Protein AF-0000000066019042 (afdb_homodimer)

InterPro domains:
  IPR000649 Initiation factor 2B-related [PF01008] (53-341)
  IPR005251 Methylthioribose-1-phosphate isomerase [MF_01678] (11-351)
  IPR005251 Methylthioribose-1-phosphate isomerase [TIGR00512] (13-341)
  IPR011559 Initiation factor 2B alpha/beta/delta [TIGR00524] (38-341)
  IPR027363 Methylthioribose-1-phosphate isomerase, N-terminal [G3DSA:1.20.120.420] (10-158)
  IPR037171 NagB/RpiA transferase-like [SSF100950] (9-346)
  IPR042529 Initiation factor 2B-like, C-terminal [G3DSA:3.40.50.10470] (159-356)

Sequence (716 aa):
MRERLLAAEKVTAIRWQGGALHLLDQRLLPSQERWLACDNVAQVAAAIRDMVVRGASAIGIAAAYGLVLALEERLAQGGDWEMDLEEDFLTLAEARPTAANLFWALNRMRERLLRLRADEDVLAALEAEAVAIHESDREANLTMSQQGIELIRRHQGNAQALLTYGNAGALASGGFGTALGVIRAGYLEGMVERVYAGETRPWLQGSRLTAWELANEGIPVTLCADSALAHLMKTKGITWVVVGADCIAANGDVASKIGTYQLAVSAMHHGVRFMVVAPSTSIDLNLATGEDIPLEERDADEWLDFGGAPAVPDVEVFNPVFDVTPADLIDVIVTERGIVERPDTAKLAQLICRKRLHMRERLLAAEKVTAIRWQGGALHLLDQRLLPSQERWLACDNVAQVAAAIRDMVVRGASAIGIAAAYGLVLALEERLAQGGDWEMDLEEDFLTLAEARPTAANLFWALNRMRERLLRLRADEDVLAALEAEAVAIHESDREANLTMSQQGIELIRRHQGNAQALLTYGNAGALASGGFGTALGVIRAGYLEGMVERVYAGETRPWLQGSRLTAWELANEGIPVTLCADSALAHLMKTKGITWVVVGADCIAANGDVASKIGTYQLAVSAMHHGVRFMVVAPSTSIDLNLATGEDIPLEERDADEWLDFGGAPAVPDVEVFNPVFDVTPADLIDVIVTERGIVERPDTAKLAQLICRKRLH

Foldseek 3Di:
DLVVLVVLFDDAAWDDPDQWIWGFQLLCFPPDTDIDTGQALLVLLQCLLVPRAAAQARLLLSLLSNLLSLLVVLVVVDDPSVVVSVVSLVSSCVSDVQFLSNVLSSVQLVVQQVPDDPPDDSSVSSVVSSVCSLVVFAVFQSLLLVQLLVVVCVVPVAAAEAEEEADQANRNGSHGGWQNVVVVSCVVSNRHDEYEYELQPDQRRGPGPVCSSCVVSVGHYDYDHLVCLLVCLVPVRHAEYTYEARAAELFGKTKDFPSVQVNLVSCVVSVHAYEYTYALSRYDDVGHFPVSRDWDWDDCVSNVPRPHDPDDPPDDDTGTGIDIHGLQSHQWYGTSQGIDGSGGNVRSVCSVPVVVVD/DLVVLVVLFDDAAWDDPDQWIWGFQLLCFPPDTDIDTGQALLVLLQCLLVPRAAAQARLLLSLLSNLLSLLVVLVVVDDPSVVVSVVSLVSSCVSDVQFLSNVLSSVQLVVQQVPDDPPDDSSVSSVVSSVCSLVVFAVFQSLLLVQLLVVVCVVPVAAAEAEEEADQANRNGSHGGWQNVVVVSCVVSNRHDEYEYELQPDQRRGPGPVCSSCVVSVGHYDYDHLVCLLVCLVPVRHAEYGYEARAAELFGKTKDFPSVQVNLVSCVVSVHAYEYTYALSRYDDVGHFPVSRDWDWDDCVSNVPRPHDPDDPPDDDTGTGIDIHGLQSHQWYGTSQGIDGSGGNVRSVCSVPVVVVD

pLDDT: mean 93.4, std 9.61, range [29.83, 98.94]

Solvent-accessible surface area (backbone atoms only — not comparable to full-atom values): 34991 Å² total; per-residue (Å²): 109,67,67,58,51,65,71,60,62,82,61,74,28,72,44,82,56,94,86,25,42,33,32,41,34,52,75,44,38,69,84,42,92,46,74,44,78,28,75,37,34,69,52,37,26,46,32,46,51,71,37,30,43,42,41,40,52,26,38,9,38,48,47,29,47,20,50,39,35,38,48,53,53,33,58,72,71,46,83,64,38,74,67,57,46,51,58,54,54,50,50,46,48,63,30,50,76,67,45,49,22,38,52,49,31,52,48,53,52,51,53,52,62,72,65,59,55,93,86,54,60,64,68,61,52,48,42,51,50,27,50,47,53,31,52,50,41,26,51,32,18,55,45,25,12,53,56,45,34,51,55,48,44,72,76,48,68,57,60,35,32,35,33,36,50,37,52,29,24,16,63,17,22,58,23,57,5,36,21,44,16,20,52,50,47,22,40,78,69,52,32,43,64,35,36,37,31,26,25,28,55,54,80,26,36,10,44,26,44,36,47,38,55,36,40,75,67,68,44,54,39,33,36,28,49,54,30,41,48,45,57,41,50,73,71,62,65,40,52,36,36,40,25,39,48,42,31,27,21,25,32,35,10,30,32,24,52,28,28,49,35,42,48,32,56,43,26,60,76,69,70,28,42,31,37,34,21,37,54,65,71,31,50,39,71,87,27,63,37,46,89,63,54,73,71,57,68,56,63,54,61,55,41,42,70,44,33,36,59,71,78,44,76,87,53,43,61,56,44,63,52,42,34,60,29,56,21,92,54,34,47,30,40,35,25,53,81,45,74,38,67,59,39,28,45,68,60,48,52,49,54,68,52,56,59,77,73,109,109,68,68,58,50,65,71,60,64,82,62,73,29,72,43,83,54,93,85,27,42,34,34,41,33,52,76,44,38,70,83,40,92,45,73,44,79,28,76,35,32,69,51,38,25,46,31,45,52,70,38,30,44,42,41,40,52,26,37,10,39,48,48,28,49,21,50,38,37,38,49,53,53,33,59,73,70,45,83,65,36,75,67,57,46,51,59,52,55,50,50,46,49,63,30,50,77,67,44,50,22,38,51,51,31,50,49,54,53,50,54,53,63,73,64,58,56,94,87,52,59,63,67,62,53,48,41,50,51,27,51,46,53,31,52,50,42,25,52,33,17,56,45,24,12,54,56,45,34,52,55,46,44,73,76,48,67,56,58,36,31,36,34,37,51,39,53,28,24,15,64,17,21,60,24,57,5,36,22,45,17,19,51,50,48,23,38,78,68,52,32,42,64,34,34,37,31,26,24,28,54,57,83,26,35,9,43,27,45,37,46,38,56,36,40,76,68,69,44,54,39,35,36,27,48,53,29,42,49,45,58,41,50,72,72,62,64,41,53,36,37,41,24,40,49,41,31,26,22,24,34,37,11,29,33,25,53,29,29,49,33,42,48,32,56,43,25,61,75,69,70,28,43,33,37,34,23,37,54,66,71,32,49,39,73,88,27,62,38,45,90,64,55,71,72,56,67,54,65,56,60,55,42,41,69,44,32,36,59,71,77,44,76,87,54,43,62,56,44,64,51,41,35,59,28,57,20,93,56,34,47,30,39,35,23,53,81,46,74,36,66,60,38,28,45,67,59,48,50,49,54,69,53,55,59,76,74,107

Organism: Pseudomonas putida (strain GB-1) (NCBI:txid76869)

Radius of gyration: 28.91 Å; Cα contacts (8 Å, |Δi|>4): 1613; chains: 2; bounding box: 52×98×75 Å

Structure (mmCIF, N/CA/C/O backbone):
data_AF-0000000066019042-model_v1
#
loop_
_entity.id
_entity.type
_entity.pdbx_description
1 polymer 'Methylthioribose-1-phosphate isomerase'
#
loop_
_atom_site.group_PDB
_atom_site.id
_atom_site.type_symbol
_atom_site.label_atom_id
_atom_site.label_alt_id
_atom_site.label_comp_id
_atom_site.label_asym_id
_atom_site.label_entity_id
_atom_site.label_seq_id
_atom_site.pdbx_PDB_ins_code
_atom_site.Cartn_x
_atom_site.Cartn_y
_atom_site.Cartn_z
_atom_site.occupancy
_atom_site.B_iso_or_equiv
_atom_site.auth_seq_id
_atom_site.auth_comp_id
_atom_site.auth_asym_id
_atom_site.auth_atom_id
_atom_site.pdbx_PDB_model_num
ATOM 1 N N . MET A 1 1 ? -18.062 -31.484 -1.485 1 85.88 1 MET A N 1
ATOM 2 C CA . MET A 1 1 ? -17.297 -30.25 -1.708 1 85.88 1 MET A CA 1
ATOM 3 C C . MET A 1 1 ? -16.734 -30.219 -3.123 1 85.88 1 MET A C 1
ATOM 5 O O . MET A 1 1 ? -16.953 -29.25 -3.855 1 85.88 1 MET A O 1
ATOM 9 N N . ARG A 1 2 ? -16.203 -31.328 -3.559 1 89.31 2 ARG A N 1
ATOM 10 C CA . ARG A 1 2 ? -15.602 -31.375 -4.887 1 89.31 2 ARG A CA 1
ATOM 11 C C . ARG A 1 2 ? -16.641 -31.109 -5.969 1 89.31 2 ARG A C 1
ATOM 13 O O . ARG A 1 2 ? -16.438 -30.25 -6.836 1 89.31 2 ARG A O 1
ATOM 20 N N . GLU A 1 3 ? -17.703 -31.766 -5.945 1 91.88 3 GLU A N 1
ATOM 21 C CA . GLU A 1 3 ? -18.75 -31.609 -6.945 1 91.88 3 GLU A CA 1
ATOM 22 C C . GLU A 1 3 ? -19.312 -30.203 -6.945 1 91.88 3 GLU A C 1
ATOM 24 O O . GLU A 1 3 ? -19.625 -29.641 -8 1 91.88 3 GLU A O 1
ATOM 29 N N . ARG A 1 4 ? -19.438 -29.641 -5.797 1 92 4 ARG A N 1
ATOM 30 C CA . ARG A 1 4 ? -19.953 -28.297 -5.684 1 92 4 ARG A CA 1
ATOM 31 C C . ARG A 1 4 ? -18.984 -27.281 -6.285 1 92 4 ARG A C 1
ATOM 33 O O . ARG A 1 4 ? -19.406 -26.312 -6.934 1 92 4 ARG A O 1
ATOM 40 N N . LEU A 1 5 ? -17.703 -27.531 -6.055 1 92.38 5 LEU A N 1
ATOM 41 C CA . LEU A 1 5 ? -16.672 -26.672 -6.629 1 92.38 5 LEU A CA 1
ATOM 42 C C . LEU A 1 5 ? -16.688 -26.75 -8.156 1 92.38 5 LEU A C 1
ATOM 44 O O . LEU A 1 5 ? -16.609 -25.719 -8.836 1 92.38 5 LEU A O 1
ATOM 48 N N . LEU A 1 6 ? -16.812 -27.984 -8.664 1 92.56 6 LEU A N 1
ATOM 49 C CA . LEU A 1 6 ? -16.859 -28.188 -10.109 1 92.56 6 LEU A CA 1
ATOM 50 C C . LEU A 1 6 ? -18.062 -27.484 -10.719 1 92.56 6 LEU A C 1
ATOM 52 O O . LEU A 1 6 ? -17.953 -26.859 -11.773 1 92.56 6 LEU A O 1
ATOM 56 N N . ALA A 1 7 ? -19.141 -27.5 -10.031 1 90.31 7 ALA A N 1
ATOM 57 C CA . ALA A 1 7 ? -20.375 -26.906 -10.516 1 90.31 7 ALA A CA 1
ATOM 58 C C . ALA A 1 7 ? -20.312 -25.391 -10.461 1 90.31 7 ALA A C 1
ATOM 60 O O . ALA A 1 7 ? -20.969 -24.703 -11.25 1 90.31 7 ALA A O 1
ATOM 61 N N . ALA A 1 8 ? -19.484 -24.906 -9.602 1 88.81 8 ALA A N 1
ATOM 62 C CA . ALA A 1 8 ? -19.438 -23.453 -9.352 1 88.81 8 ALA A CA 1
ATOM 63 C C . ALA A 1 8 ? -18.406 -22.781 -10.242 1 88.81 8 ALA A C 1
ATOM 65 O O . ALA A 1 8 ? -18.328 -21.547 -10.289 1 88.81 8 ALA A O 1
ATOM 66 N N . GLU A 1 9 ? -17.609 -23.531 -10.914 1 89.38 9 GLU A N 1
ATOM 67 C CA . GLU A 1 9 ? -16.547 -22.953 -11.719 1 89.38 9 GLU A CA 1
ATOM 68 C C . GLU A 1 9 ? -17.094 -22.062 -12.82 1 89.38 9 GLU A C 1
ATOM 70 O O . GLU A 1 9 ? -17.891 -22.5 -13.648 1 89.38 9 GLU A O 1
ATOM 75 N N . LYS A 1 10 ? -16.641 -20.781 -12.867 1 90.12 10 LYS A N 1
ATOM 76 C CA . LYS A 1 10 ? -17.125 -19.844 -13.875 1 90.12 10 LYS A CA 1
ATOM 77 C C . LYS A 1 10 ? -15.969 -19.266 -14.68 1 90.12 10 LYS A C 1
ATOM 79 O O . LYS A 1 10 ? -16.156 -18.781 -15.797 1 90.12 10 LYS A O 1
ATOM 84 N N . VAL A 1 11 ? -14.789 -19.328 -14.094 1 92.56 11 VAL A N 1
ATOM 85 C CA . VAL A 1 11 ? -13.656 -18.625 -14.695 1 92.56 11 VAL A CA 1
ATOM 86 C C . VAL A 1 11 ? -12.609 -19.641 -15.148 1 92.56 11 VAL A C 1
ATOM 88 O O . VAL A 1 11 ? -12.227 -20.531 -14.391 1 92.56 11 VAL A O 1
ATOM 91 N N . THR A 1 12 ? -12.203 -19.531 -16.391 1 93 12 THR A N 1
ATOM 92 C CA . THR A 1 12 ? -11.078 -20.281 -16.938 1 93 12 THR A CA 1
ATOM 93 C C . THR A 1 12 ? -10.125 -19.344 -17.688 1 93 12 THR A C 1
ATOM 95 O O . THR A 1 12 ? -10.555 -18.328 -18.234 1 93 12 THR A O 1
ATOM 98 N N . ALA A 1 13 ? -8.844 -19.734 -17.656 1 96.5 13 ALA A N 1
ATOM 99 C CA . ALA A 1 13 ? -7.879 -18.828 -18.25 1 96.5 13 ALA A CA 1
ATOM 100 C C . ALA A 1 13 ? -7.156 -19.484 -19.422 1 96.5 13 ALA A C 1
ATOM 102 O O . ALA A 1 13 ? -6.551 -18.797 -20.25 1 96.5 13 ALA A O 1
ATOM 103 N N . ILE A 1 14 ? -7.16 -20.812 -19.531 1 98.25 14 ILE A N 1
ATOM 104 C CA . ILE A 1 14 ? -6.379 -21.562 -20.5 1 98.25 14 ILE A CA 1
ATOM 105 C C . ILE A 1 14 ? -7.25 -22.641 -21.141 1 98.25 14 ILE A C 1
ATOM 107 O O . ILE A 1 14 ? -7.898 -23.422 -20.438 1 98.25 14 ILE A O 1
ATOM 111 N N . ARG A 1 15 ? -7.258 -22.656 -22.453 1 97.88 15 ARG A N 1
ATOM 112 C CA . ARG A 1 15 ? -7.934 -23.703 -23.203 1 97.88 15 ARG A CA 1
ATOM 113 C C . ARG A 1 15 ? -7.031 -24.266 -24.297 1 97.88 15 ARG A C 1
ATOM 115 O O . ARG A 1 15 ? -6.316 -23.516 -24.969 1 97.88 15 ARG A O 1
ATOM 122 N N . TRP A 1 16 ? -6.938 -25.578 -24.297 1 98.19 16 TRP A N 1
ATOM 123 C CA . TRP A 1 16 ? -6.301 -26.281 -25.406 1 98.19 16 TRP A CA 1
ATOM 124 C C . TRP A 1 16 ? -7.344 -26.891 -26.328 1 98.19 16 TRP A C 1
ATOM 126 O O . TRP A 1 16 ? -8.008 -27.875 -25.969 1 98.19 16 TRP A O 1
ATOM 136 N N . GLN A 1 17 ? -7.52 -26.266 -27.5 1 95.75 17 GLN A N 1
ATOM 137 C CA . GLN A 1 17 ? -8.578 -26.703 -28.406 1 95.75 17 GLN A CA 1
ATOM 138 C C . GLN A 1 17 ? -8.164 -26.516 -29.875 1 95.75 17 GLN A C 1
ATOM 140 O O . GLN A 1 17 ? -7.562 -25.5 -30.219 1 95.75 17 GLN A O 1
ATOM 145 N N . GLY A 1 18 ? -8.414 -27.484 -30.672 1 92.44 18 GLY A N 1
ATOM 146 C CA . GLY A 1 18 ? -8.195 -27.391 -32.125 1 92.44 18 GLY A CA 1
ATOM 147 C C . GLY A 1 18 ? -6.734 -27.203 -32.469 1 92.44 18 GLY A C 1
ATOM 148 O O . GLY A 1 18 ? -6.41 -26.453 -33.406 1 92.44 18 GLY A O 1
ATOM 149 N N . GLY A 1 19 ? -5.879 -27.719 -31.688 1 94.31 19 GLY A N 1
ATOM 150 C CA . GLY A 1 19 ? -4.457 -27.656 -31.984 1 94.31 19 GLY A CA 1
ATOM 151 C C . GLY A 1 19 ? -3.844 -26.297 -31.688 1 94.31 19 GLY A C 1
ATOM 152 O O . GLY A 1 19 ? -2.746 -25.984 -32.156 1 94.31 19 GLY A O 1
ATOM 153 N N . ALA A 1 20 ? -4.598 -25.516 -30.922 1 98.06 20 ALA A N 1
ATOM 154 C CA . ALA A 1 20 ? -4.102 -24.203 -30.547 1 98.06 20 ALA A CA 1
ATOM 155 C C . ALA A 1 20 ? -4.312 -23.938 -29.062 1 98.06 20 ALA A C 1
ATOM 157 O O . ALA A 1 20 ? -5.191 -24.547 -28.438 1 98.06 20 ALA A O 1
ATOM 158 N N . LEU A 1 21 ? -3.439 -23.125 -28.562 1 98.75 21 LEU A N 1
ATOM 159 C CA . LEU A 1 21 ? -3.568 -22.672 -27.172 1 98.75 21 LEU A CA 1
ATOM 160 C C . LEU A 1 21 ? -4.344 -21.359 -27.094 1 98.75 21 LEU A C 1
ATOM 162 O O . LEU A 1 21 ? -3.963 -20.375 -27.734 1 98.75 21 LEU A O 1
ATOM 166 N N . HIS A 1 22 ? -5.445 -21.375 -26.406 1 98.69 22 HIS A N 1
ATOM 167 C CA . HIS A 1 22 ? -6.238 -20.172 -26.203 1 98.69 22 HIS A CA 1
ATOM 168 C C . HIS A 1 22 ? -6.059 -19.625 -24.781 1 98.69 22 HIS A C 1
ATOM 170 O O . HIS A 1 22 ? -6.258 -20.359 -23.812 1 98.69 22 HIS A O 1
ATOM 176 N N . LEU A 1 23 ? -5.672 -18.375 -24.688 1 98.69 23 LEU A N 1
ATOM 177 C CA . LEU A 1 23 ? -5.422 -17.719 -23.406 1 98.69 23 LEU A CA 1
ATOM 178 C C . LEU A 1 23 ? -6.355 -16.531 -23.219 1 98.69 23 LEU A C 1
ATOM 180 O O . LEU A 1 23 ? -6.52 -15.711 -24.125 1 98.69 23 LEU A O 1
ATOM 184 N N . LEU A 1 24 ? -7.035 -16.438 -22.078 1 98 24 LEU A N 1
ATOM 185 C CA . LEU A 1 24 ? -7.746 -15.219 -21.719 1 98 24 LEU A CA 1
ATOM 186 C C . LEU A 1 24 ? -6.77 -14.078 -21.453 1 98 24 LEU A C 1
ATOM 188 O O . LEU A 1 24 ? -5.934 -14.172 -20.547 1 98 24 LEU A O 1
ATOM 192 N N . ASP A 1 25 ? -6.82 -13 -22.219 1 97.88 25 ASP A N 1
ATOM 193 C CA . ASP A 1 25 ? -5.871 -11.891 -22.094 1 97.88 25 ASP A CA 1
ATOM 194 C C . ASP A 1 25 ? -6.102 -11.109 -20.812 1 97.88 25 ASP A C 1
ATOM 196 O O . ASP A 1 25 ? -6.93 -10.195 -20.766 1 97.88 25 ASP A O 1
ATOM 200 N N . GLN A 1 26 ? -5.281 -11.406 -19.859 1 96.06 26 GLN A N 1
ATOM 201 C CA . GLN A 1 26 ? -5.484 -10.852 -18.516 1 96.06 26 GLN A CA 1
ATOM 202 C C . GLN A 1 26 ? -5.113 -9.375 -18.469 1 96.06 26 GLN A C 1
ATOM 204 O O . GLN A 1 26 ? -5.512 -8.664 -17.547 1 96.06 26 GLN A O 1
ATOM 209 N N . ARG A 1 27 ? -4.402 -8.828 -19.438 1 93.62 27 ARG A N 1
ATOM 210 C CA . ARG A 1 27 ? -4.012 -7.422 -19.5 1 93.62 27 ARG A CA 1
ATOM 211 C C . ARG A 1 27 ? -5.23 -6.527 -19.719 1 93.62 27 ARG A C 1
ATOM 213 O O . ARG A 1 27 ? -5.215 -5.355 -19.344 1 93.62 27 ARG A O 1
ATOM 220 N N . LEU A 1 28 ? -6.301 -7.129 -20.172 1 93.56 28 LEU A N 1
ATOM 221 C CA . LEU A 1 28 ? -7.469 -6.352 -20.578 1 93.56 28 LEU A CA 1
ATOM 222 C C . LEU A 1 28 ? -8.555 -6.41 -19.5 1 93.56 28 LEU A C 1
ATOM 224 O O . LEU A 1 28 ? -9.516 -5.637 -19.547 1 93.56 28 LEU A O 1
ATOM 228 N N . LEU A 1 29 ? -8.375 -7.363 -18.641 1 91.5 29 LEU A N 1
ATOM 229 C CA . LEU A 1 29 ? -9.336 -7.473 -17.547 1 91.5 29 LEU A CA 1
ATOM 230 C C . LEU A 1 29 ? -9.18 -6.32 -16.562 1 91.5 29 LEU A C 1
ATOM 232 O O . LEU A 1 29 ? -8.062 -5.832 -16.344 1 91.5 29 LEU A O 1
ATOM 236 N N . PRO A 1 30 ? -10.273 -5.762 -16 1 90.75 30 PRO A N 1
ATOM 237 C CA . PRO A 1 30 ? -11.633 -6.301 -16.016 1 90.75 30 PRO A CA 1
ATOM 238 C C . PRO A 1 30 ? -12.492 -5.707 -17.141 1 90.75 30 PRO A C 1
ATOM 240 O O . PRO A 1 30 ? -13.648 -6.098 -17.297 1 90.75 30 PRO A O 1
ATOM 243 N N . SER A 1 31 ? -12.016 -4.867 -17.922 1 88.5 31 SER A N 1
ATOM 244 C CA . SER A 1 31 ? -12.805 -4.078 -18.875 1 88.5 31 SER A CA 1
ATOM 245 C C . SER A 1 31 ? -13.289 -4.93 -20.031 1 88.5 31 SER A C 1
ATOM 247 O O . SER A 1 31 ? -14.398 -4.723 -20.547 1 88.5 31 SER A O 1
ATOM 249 N N . GLN A 1 32 ? -12.398 -5.848 -20.469 1 92.56 32 GLN A N 1
ATOM 250 C CA . GLN A 1 32 ? -12.711 -6.668 -21.641 1 92.56 32 GLN A CA 1
ATOM 251 C C . GLN A 1 32 ? -12.281 -8.117 -21.422 1 92.56 32 GLN A C 1
ATOM 253 O O . GLN A 1 32 ? -11.203 -8.375 -20.891 1 92.56 32 GLN A O 1
ATOM 258 N N . GLU A 1 33 ? -13.094 -9.016 -21.875 1 94.44 33 GLU A N 1
ATOM 259 C CA . GLU A 1 33 ? -12.758 -10.438 -21.953 1 94.44 33 GLU A CA 1
ATOM 260 C C . GLU A 1 33 ? -12.43 -10.844 -23.391 1 94.44 33 GLU A C 1
ATOM 262 O O . GLU A 1 33 ? -13.328 -11.008 -24.219 1 94.44 33 GLU A O 1
ATOM 267 N N . ARG A 1 34 ? -11.156 -10.984 -23.641 1 97.56 34 ARG A N 1
ATOM 268 C CA . ARG A 1 34 ? -10.703 -11.344 -24.969 1 97.56 34 ARG A CA 1
ATOM 269 C C . ARG A 1 34 ? -9.781 -12.562 -24.938 1 97.56 34 ARG A C 1
ATOM 271 O O . ARG A 1 34 ? -8.859 -12.617 -24.109 1 97.56 34 ARG A O 1
ATOM 278 N N . TRP A 1 35 ? -10.062 -13.5 -25.766 1 97.88 35 TRP A N 1
ATOM 279 C CA . TRP A 1 35 ? -9.242 -14.703 -25.875 1 97.88 35 TRP A CA 1
ATOM 280 C C . TRP A 1 35 ? -8.211 -14.562 -26.984 1 97.88 35 TRP A C 1
ATOM 282 O O . TRP A 1 35 ? -8.547 -14.148 -28.094 1 97.88 35 TRP A O 1
ATOM 292 N N . LEU A 1 36 ? -6.996 -14.828 -26.688 1 98.31 36 LEU A N 1
ATOM 293 C CA . LEU A 1 36 ? -5.895 -14.828 -27.641 1 98.31 36 LEU A CA 1
ATOM 294 C C . LEU A 1 36 ? -5.531 -16.25 -28.062 1 98.31 36 LEU A C 1
ATOM 296 O O . LEU A 1 36 ? -5.215 -17.078 -27.219 1 98.31 36 LEU A O 1
ATOM 300 N N . ALA A 1 37 ? -5.59 -16.5 -29.344 1 98.31 37 ALA A N 1
ATOM 301 C CA . ALA A 1 37 ? -5.203 -17.797 -29.875 1 98.31 37 ALA A CA 1
ATOM 302 C C . ALA A 1 37 ? -3.717 -17.828 -30.219 1 98.31 37 ALA A C 1
ATOM 304 O O . ALA A 1 37 ? -3.219 -16.922 -30.906 1 98.31 37 ALA A O 1
ATOM 305 N N . CYS A 1 38 ? -2.986 -18.812 -29.703 1 98.69 38 CYS A N 1
ATOM 306 C CA . CYS A 1 38 ? -1.586 -19.062 -30.031 1 98.69 38 CYS A CA 1
ATOM 307 C C . CYS A 1 38 ? -1.422 -20.375 -30.781 1 98.69 38 CYS A C 1
ATOM 309 O O . CYS A 1 38 ? -1.797 -21.438 -30.281 1 98.69 38 CYS A O 1
ATOM 311 N N . ASP A 1 39 ? -0.742 -20.297 -32 1 98.25 39 ASP A N 1
ATOM 312 C CA . ASP A 1 39 ? -0.597 -21.516 -32.781 1 98.25 39 ASP A CA 1
ATOM 313 C C . ASP A 1 39 ? 0.874 -21.812 -33.062 1 98.25 39 ASP A C 1
ATOM 315 O O . ASP A 1 39 ? 1.189 -22.672 -33.906 1 98.25 39 ASP A O 1
ATOM 319 N N . ASN A 1 40 ? 1.716 -21.109 -32.375 1 98 40 ASN A N 1
ATOM 320 C CA . ASN A 1 40 ? 3.141 -21.422 -32.438 1 98 40 ASN A CA 1
ATOM 321 C C . ASN A 1 40 ? 3.855 -21.016 -31.141 1 98 40 ASN A C 1
ATOM 323 O O . ASN A 1 40 ? 3.291 -20.281 -30.312 1 98 40 ASN A O 1
ATOM 327 N N . VAL A 1 41 ? 5.055 -21.438 -31.016 1 98.44 41 VAL A N 1
ATOM 328 C CA . VAL A 1 41 ? 5.801 -21.297 -29.766 1 98.44 41 VAL A CA 1
ATOM 329 C C . VAL A 1 41 ? 6.176 -19.844 -29.547 1 98.44 41 VAL A C 1
ATOM 331 O O . VAL A 1 41 ? 6.203 -19.359 -28.406 1 98.44 41 VAL A O 1
ATOM 334 N N . ALA A 1 42 ? 6.465 -19.078 -30.562 1 98.25 42 ALA A N 1
ATOM 335 C CA . ALA A 1 42 ? 6.84 -17.672 -30.438 1 98.25 42 ALA A CA 1
ATOM 336 C C . ALA A 1 42 ? 5.711 -16.859 -29.828 1 98.25 42 ALA A C 1
ATOM 338 O O . ALA A 1 42 ? 5.953 -15.977 -29 1 98.25 42 ALA A O 1
ATOM 339 N N . GLN A 1 43 ? 4.504 -17.219 -30.266 1 98.56 43 GLN A N 1
ATOM 340 C CA . GLN A 1 43 ? 3.33 -16.531 -29.734 1 98.56 43 GLN A CA 1
ATOM 341 C C . GLN A 1 43 ? 3.119 -16.844 -28.266 1 98.56 43 GLN A C 1
ATOM 343 O O . GLN A 1 43 ? 2.754 -15.969 -27.469 1 98.56 43 GLN A O 1
ATOM 348 N N . VAL A 1 44 ? 3.354 -18.078 -27.859 1 98.75 44 VAL A N 1
ATOM 349 C CA . VAL A 1 44 ? 3.205 -18.484 -26.469 1 98.75 44 VAL A CA 1
ATOM 350 C C . VAL A 1 44 ? 4.25 -17.781 -25.609 1 98.75 44 VAL A C 1
ATOM 352 O O . VAL A 1 44 ? 3.934 -17.266 -24.531 1 98.75 44 VAL A O 1
ATOM 355 N N . ALA A 1 45 ? 5.488 -17.75 -26.078 1 98.56 45 ALA A N 1
ATOM 356 C CA . ALA A 1 45 ? 6.559 -17.078 -25.359 1 98.56 45 ALA A CA 1
ATOM 357 C C . ALA A 1 45 ? 6.238 -15.594 -25.156 1 98.56 45 ALA A C 1
ATOM 359 O O . ALA A 1 45 ? 6.465 -15.039 -24.078 1 98.56 45 ALA A O 1
ATOM 360 N N . ALA A 1 46 ? 5.703 -15.023 -26.172 1 98.25 46 ALA A N 1
ATOM 361 C CA . ALA A 1 46 ? 5.32 -13.617 -26.094 1 98.25 46 ALA A CA 1
ATOM 362 C C . ALA A 1 46 ? 4.188 -13.406 -25.094 1 98.25 46 ALA A C 1
ATOM 364 O O . ALA A 1 46 ? 4.176 -12.422 -24.359 1 98.25 46 ALA A O 1
ATOM 365 N N . ALA A 1 47 ? 3.201 -14.312 -25.078 1 98.31 47 ALA A N 1
ATOM 366 C CA . ALA A 1 47 ? 2.07 -14.227 -24.172 1 98.31 47 ALA A CA 1
ATOM 367 C C . ALA A 1 47 ? 2.535 -14.312 -22.719 1 98.31 47 ALA A C 1
ATOM 369 O O . ALA A 1 47 ? 1.984 -13.641 -21.844 1 98.31 47 ALA A O 1
ATOM 370 N N . ILE A 1 48 ? 3.545 -15.141 -22.453 1 97.38 48 ILE A N 1
ATOM 371 C CA . ILE A 1 48 ? 4.105 -15.273 -21.109 1 97.38 48 ILE A CA 1
ATOM 372 C C . ILE A 1 48 ? 4.883 -14.016 -20.75 1 97.38 48 ILE A C 1
ATOM 374 O O . ILE A 1 48 ? 4.68 -13.438 -19.672 1 97.38 48 ILE A O 1
ATOM 378 N N . ARG A 1 49 ? 5.672 -13.508 -21.641 1 94.81 49 ARG A N 1
ATOM 379 C CA . ARG A 1 49 ? 6.52 -12.344 -21.406 1 94.81 49 ARG A CA 1
ATOM 380 C C . ARG A 1 49 ? 5.68 -11.094 -21.172 1 94.81 49 ARG A C 1
ATOM 382 O O . ARG A 1 49 ? 5.992 -10.289 -20.297 1 94.81 49 ARG A O 1
ATOM 389 N N . ASP A 1 50 ? 4.613 -11 -21.953 1 93.5 50 ASP A N 1
ATOM 390 C CA . ASP A 1 50 ? 3.816 -9.781 -21.938 1 93.5 50 ASP A CA 1
ATOM 391 C C . ASP A 1 50 ? 2.672 -9.883 -20.938 1 93.5 50 ASP A C 1
ATOM 393 O O . ASP A 1 50 ? 1.823 -8.992 -20.859 1 93.5 50 ASP A O 1
ATOM 397 N N . MET A 1 51 ? 2.553 -10.938 -20.281 1 93 51 MET A N 1
ATOM 398 C CA . MET A 1 51 ? 1.634 -11.156 -19.172 1 93 51 MET A CA 1
ATOM 399 C C . MET A 1 51 ? 0.197 -11.281 -19.656 1 93 51 MET A C 1
ATOM 401 O O . MET A 1 51 ? -0.739 -10.875 -18.969 1 93 51 MET A O 1
ATOM 405 N N . VAL A 1 52 ? 0.11 -11.742 -20.922 1 96.5 52 VAL A N 1
ATOM 406 C CA . VAL A 1 52 ? -1.209 -12.219 -21.328 1 96.5 52 VAL A CA 1
ATOM 407 C C . VAL A 1 52 ? -1.693 -13.289 -20.344 1 96.5 52 VAL A C 1
ATOM 409 O O . VAL A 1 52 ? -2.863 -13.297 -19.953 1 96.5 52 VAL A O 1
ATOM 412 N N . VAL A 1 53 ? -0.79 -14.148 -20.062 1 96.62 53 VAL A N 1
ATOM 413 C CA . VAL A 1 53 ? -0.962 -15.164 -19.031 1 96.62 53 VAL A CA 1
ATOM 414 C C . VAL A 1 53 ? 0.036 -14.922 -17.906 1 96.62 53 VAL A C 1
ATOM 416 O O . VAL A 1 53 ? 1.19 -14.562 -18.156 1 96.62 53 VAL A O 1
ATOM 419 N N . ARG A 1 54 ? -0.506 -14.984 -16.766 1 93.69 54 ARG A N 1
ATOM 420 C CA . ARG A 1 54 ? 0.332 -14.844 -15.586 1 93.69 54 ARG A CA 1
ATOM 421 C C . ARG A 1 54 ? -0.105 -15.805 -14.484 1 93.69 54 ARG A C 1
ATOM 423 O O . ARG A 1 54 ? -1.164 -16.422 -14.578 1 93.69 54 ARG A O 1
ATOM 430 N N . GLY A 1 55 ? 0.772 -15.883 -13.359 1 94.12 55 GLY A N 1
ATOM 431 C CA . GLY A 1 55 ? 0.588 -16.875 -12.312 1 94.12 55 GLY A CA 1
ATOM 432 C C . GLY A 1 55 ? 1.515 -18.062 -12.445 1 94.12 55 GLY A C 1
ATOM 433 O O . GLY A 1 55 ? 1.749 -18.547 -13.555 1 94.12 55 GLY A O 1
ATOM 434 N N . ALA A 1 56 ? 1.916 -18.516 -11.398 1 91.56 56 ALA A N 1
ATOM 435 C CA . ALA A 1 56 ? 2.973 -19.516 -11.375 1 91.56 56 ALA A CA 1
ATOM 436 C C . ALA A 1 56 ? 2.559 -20.766 -12.156 1 91.56 56 ALA A C 1
ATOM 438 O O . ALA A 1 56 ? 3.23 -21.156 -13.109 1 91.56 56 ALA A O 1
ATOM 439 N N . SER A 1 57 ? 1.412 -21.359 -11.883 1 96.19 57 SER A N 1
ATOM 440 C CA . SER A 1 57 ? 0.975 -22.578 -12.531 1 96.19 57 SER A CA 1
ATOM 441 C C . SER A 1 57 ? 0.568 -22.328 -13.984 1 96.19 57 SER A C 1
ATOM 443 O O . SER A 1 57 ? 0.856 -23.141 -14.859 1 96.19 57 SER A O 1
ATOM 445 N N . ALA A 1 58 ? -0.088 -21.234 -14.211 1 97.81 58 ALA A N 1
ATOM 446 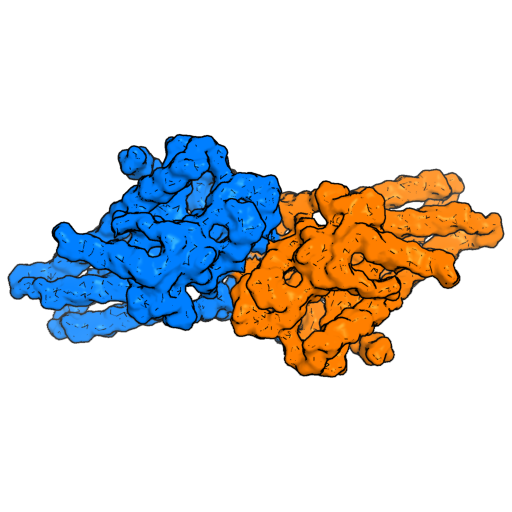C CA . ALA A 1 58 ? -0.595 -20.922 -15.547 1 97.81 58 ALA A CA 1
ATOM 447 C C . ALA A 1 58 ? 0.55 -20.75 -16.531 1 97.81 58 ALA A C 1
ATOM 449 O O . ALA A 1 58 ? 0.456 -21.172 -17.688 1 97.81 58 ALA A O 1
ATOM 450 N N . ILE A 1 59 ? 1.589 -20.125 -16.094 1 97.12 59 ILE A N 1
ATOM 451 C CA . ILE A 1 59 ? 2.758 -19.922 -16.938 1 97.12 59 ILE A CA 1
ATOM 452 C C . ILE A 1 59 ? 3.359 -21.266 -17.344 1 97.12 59 ILE A C 1
ATOM 454 O O . ILE A 1 59 ? 3.697 -21.484 -18.516 1 97.12 59 ILE A O 1
ATOM 458 N N . GLY A 1 60 ? 3.467 -22.172 -16.391 1 97.5 60 GLY A N 1
ATOM 459 C CA . GLY A 1 60 ? 3.973 -23.5 -16.688 1 97.5 60 GLY A CA 1
ATOM 460 C C . GLY A 1 60 ? 3.105 -24.281 -17.656 1 97.5 60 GLY A C 1
ATOM 461 O O . GLY A 1 60 ? 3.615 -24.906 -18.594 1 97.5 60 GLY A O 1
ATOM 462 N N . ILE A 1 61 ? 1.854 -24.203 -17.469 1 98.56 61 ILE A N 1
ATOM 463 C CA . ILE A 1 61 ? 0.897 -24.891 -18.312 1 98.56 61 ILE A CA 1
ATOM 464 C C . ILE A 1 61 ? 0.996 -24.344 -19.75 1 98.56 61 ILE A C 1
ATOM 466 O O . ILE A 1 61 ? 1.061 -25.109 -20.703 1 98.56 61 ILE A O 1
ATOM 470 N N . ALA A 1 62 ? 1.051 -23.031 -19.844 1 98.75 62 ALA A N 1
ATOM 471 C CA . ALA A 1 62 ? 1.171 -22.406 -21.156 1 98.75 62 ALA A CA 1
ATOM 472 C C . ALA A 1 62 ? 2.455 -22.828 -21.859 1 98.75 62 ALA A C 1
ATOM 474 O O . ALA A 1 62 ? 2.447 -23.125 -23.062 1 98.75 62 ALA A O 1
ATOM 475 N N . ALA A 1 63 ? 3.498 -22.875 -21.125 1 98.69 63 ALA A N 1
ATOM 476 C CA . ALA A 1 63 ? 4.785 -23.266 -21.703 1 98.69 63 ALA A CA 1
ATOM 477 C C . ALA A 1 63 ? 4.746 -24.703 -22.219 1 98.69 63 ALA A C 1
ATOM 479 O O . ALA A 1 63 ? 5.324 -25.016 -23.25 1 98.69 63 ALA A O 1
ATOM 480 N N . ALA A 1 64 ? 4.105 -25.594 -21.453 1 98.69 64 ALA A N 1
ATOM 481 C CA . ALA A 1 64 ? 3.975 -26.984 -21.891 1 98.69 64 ALA A CA 1
ATOM 482 C C . ALA A 1 64 ? 3.27 -27.078 -23.234 1 98.69 64 ALA A C 1
ATOM 484 O O . ALA A 1 64 ? 3.748 -27.766 -24.141 1 98.69 64 ALA A O 1
ATOM 485 N N . TYR A 1 65 ? 2.184 -26.344 -23.359 1 98.88 65 TYR A N 1
ATOM 486 C CA . TYR A 1 65 ? 1.467 -26.344 -24.625 1 98.88 65 TYR A CA 1
ATOM 487 C C . TYR A 1 65 ? 2.297 -25.672 -25.719 1 98.88 65 TYR A C 1
ATOM 489 O O . TYR A 1 65 ? 2.232 -26.078 -26.891 1 98.88 65 TYR A O 1
ATOM 497 N N . GLY A 1 66 ? 3.053 -24.656 -25.328 1 98.81 66 GLY A N 1
ATOM 498 C CA . GLY A 1 66 ? 3.963 -24.016 -26.266 1 98.81 66 GLY A CA 1
ATOM 499 C C . GLY A 1 66 ? 4.953 -25 -26.875 1 98.81 66 GLY A C 1
ATOM 500 O O . GLY A 1 66 ? 5.246 -24.922 -28.078 1 98.81 66 GLY A O 1
ATOM 501 N N . LEU A 1 67 ? 5.438 -25.875 -26.078 1 98.62 67 LEU A N 1
ATOM 502 C CA . LEU A 1 67 ? 6.398 -26.859 -26.562 1 98.62 67 LEU A CA 1
ATOM 503 C C . LEU A 1 67 ? 5.742 -27.844 -27.531 1 98.62 67 LEU A C 1
ATOM 505 O O . LEU A 1 67 ? 6.379 -28.312 -28.469 1 98.62 67 LEU A O 1
ATOM 509 N N . VAL A 1 68 ? 4.484 -28.219 -27.297 1 98.69 68 VAL A N 1
ATOM 510 C CA . VAL A 1 68 ? 3.732 -29.078 -28.203 1 98.69 68 VAL A CA 1
ATOM 511 C C . VAL A 1 68 ? 3.645 -28.406 -29.578 1 98.69 68 VAL A C 1
ATOM 513 O O . VAL A 1 68 ? 3.885 -29.062 -30.594 1 98.69 68 VAL A O 1
ATOM 516 N N . LEU A 1 69 ? 3.326 -27.125 -29.578 1 98.75 69 LEU A N 1
ATOM 517 C CA . LEU A 1 69 ? 3.234 -26.359 -30.828 1 98.75 69 LEU A CA 1
ATOM 518 C C . LEU A 1 69 ? 4.586 -26.312 -31.531 1 98.75 69 LEU A C 1
ATOM 520 O O . LEU A 1 69 ? 4.656 -26.438 -32.75 1 98.75 69 LEU A O 1
ATOM 524 N N . ALA A 1 70 ? 5.613 -26.125 -30.719 1 98.62 70 ALA A N 1
ATOM 525 C CA . ALA A 1 70 ? 6.965 -26.109 -31.281 1 98.62 70 ALA A CA 1
ATOM 526 C C . ALA A 1 70 ? 7.312 -27.438 -31.938 1 98.62 70 ALA A C 1
ATOM 528 O O . ALA A 1 70 ? 7.871 -27.469 -33.031 1 98.62 70 ALA A O 1
ATOM 529 N N . LEU A 1 71 ? 7.027 -28.516 -31.266 1 98.31 71 LEU A N 1
ATOM 530 C CA . LEU A 1 71 ? 7.328 -29.844 -31.797 1 98.31 71 LEU A CA 1
ATOM 531 C C . LEU A 1 71 ? 6.586 -30.109 -33.094 1 98.31 71 LEU A C 1
ATOM 533 O O . LEU A 1 71 ? 7.152 -30.656 -34.031 1 98.31 71 LEU A O 1
ATOM 537 N N . GLU A 1 72 ? 5.352 -29.734 -33.062 1 97.88 72 GLU A N 1
ATOM 538 C CA . GLU A 1 72 ? 4.559 -29.891 -34.281 1 97.88 72 GLU A CA 1
ATOM 539 C C . GLU A 1 72 ? 5.215 -29.188 -35.469 1 97.88 72 GLU A C 1
ATOM 541 O O . GLU A 1 72 ? 5.312 -29.75 -36.562 1 97.88 72 GLU A O 1
ATOM 546 N N . GLU A 1 73 ? 5.648 -27.984 -35.219 1 97.25 73 GLU A N 1
ATOM 547 C CA . GLU A 1 73 ? 6.32 -27.203 -36.25 1 97.25 73 GLU A CA 1
ATOM 548 C C . GLU A 1 73 ? 7.625 -27.859 -36.688 1 97.25 73 GLU A C 1
ATOM 550 O O . GLU A 1 73 ? 7.926 -27.938 -37.875 1 97.25 73 GLU A O 1
ATOM 555 N N . ARG A 1 74 ? 8.398 -28.312 -35.719 1 97.56 74 ARG A N 1
ATOM 556 C CA . ARG A 1 74 ? 9.68 -28.938 -36.031 1 97.56 74 ARG A CA 1
ATOM 557 C C . ARG A 1 74 ? 9.5 -30.219 -36.812 1 97.56 74 ARG A C 1
ATOM 559 O O . ARG A 1 74 ? 10.258 -30.516 -37.75 1 97.56 74 ARG A O 1
ATOM 566 N N . LEU A 1 75 ? 8.531 -31.047 -36.469 1 96.62 75 LEU A N 1
ATOM 567 C CA . LEU A 1 75 ? 8.25 -32.281 -37.188 1 96.62 75 LEU A CA 1
ATOM 568 C C . LEU A 1 75 ? 7.844 -32 -38.625 1 96.62 75 LEU A C 1
ATOM 570 O O . LEU A 1 75 ? 8.242 -32.719 -39.531 1 96.62 75 LEU A O 1
ATOM 574 N N . ALA A 1 76 ? 7.066 -31 -38.812 1 96.25 76 ALA A N 1
ATOM 575 C CA . ALA A 1 76 ? 6.633 -30.609 -40.156 1 96.25 76 ALA A CA 1
ATOM 576 C C . ALA A 1 76 ? 7.812 -30.156 -41 1 96.25 76 ALA A C 1
ATOM 578 O O . ALA A 1 76 ? 7.836 -30.375 -42.219 1 96.25 76 ALA A O 1
ATOM 579 N N . GLN A 1 77 ? 8.711 -29.516 -40.375 1 94.88 77 GLN A N 1
ATOM 580 C CA . GLN A 1 77 ? 9.891 -29 -41.062 1 94.88 77 GLN A CA 1
ATOM 581 C C . GLN A 1 77 ? 10.844 -30.141 -41.438 1 94.88 77 GLN A C 1
ATOM 583 O O . GLN A 1 77 ? 11.609 -30.031 -42.375 1 94.88 77 GLN A O 1
ATOM 588 N N . GLY A 1 78 ? 10.812 -31.172 -40.688 1 91.12 78 GLY A N 1
ATOM 589 C CA . GLY A 1 78 ? 11.711 -32.281 -40.938 1 91.12 78 GLY A CA 1
ATOM 590 C C . GLY A 1 78 ? 13.102 -32.062 -40.344 1 91.12 78 GLY A C 1
ATOM 591 O O . GLY A 1 78 ? 13.328 -31.109 -39.625 1 91.12 78 GLY A O 1
ATOM 592 N N . GLY A 1 79 ? 13.992 -33.062 -40.5 1 92.75 79 GLY A N 1
ATOM 593 C CA . GLY A 1 79 ? 15.336 -32.969 -39.969 1 92.75 79 GLY A CA 1
ATOM 594 C C . GLY A 1 79 ? 15.469 -33.5 -38.562 1 92.75 79 GLY A C 1
ATOM 595 O O . GLY A 1 79 ? 14.766 -34.438 -38.188 1 92.75 79 GLY A O 1
ATOM 596 N N . ASP A 1 80 ? 16.469 -32.812 -37.812 1 95.44 80 ASP A N 1
ATOM 597 C CA . ASP A 1 80 ? 16.719 -33.25 -36.438 1 95.44 80 ASP A CA 1
ATOM 598 C C . ASP A 1 80 ? 15.875 -32.438 -35.469 1 95.44 80 ASP A C 1
ATOM 600 O O . ASP A 1 80 ? 16.359 -31.516 -34.812 1 95.44 80 ASP A O 1
ATOM 604 N N . TRP A 1 81 ? 14.641 -32.844 -35.406 1 94.44 81 TRP A N 1
ATOM 605 C CA . TRP A 1 81 ? 13.68 -32.094 -34.625 1 94.44 81 TRP A CA 1
ATOM 606 C C . TRP A 1 81 ? 14.102 -32.031 -33.156 1 94.44 81 TRP A C 1
ATOM 608 O O . TRP A 1 81 ? 13.805 -31.062 -32.469 1 94.44 81 TRP A O 1
ATOM 618 N N . GLU A 1 82 ? 14.789 -33.062 -32.656 1 93.44 82 GLU A N 1
ATOM 619 C CA . GLU A 1 82 ? 15.234 -33.094 -31.266 1 93.44 82 GLU A CA 1
ATOM 620 C C . GLU A 1 82 ? 16.234 -31.969 -30.984 1 93.44 82 GLU A C 1
ATOM 622 O O . GLU A 1 82 ? 16.141 -31.281 -29.953 1 93.44 82 GLU A O 1
ATOM 627 N N . MET A 1 83 ? 17.125 -31.797 -31.859 1 94.62 83 MET A N 1
ATOM 628 C CA . MET A 1 83 ? 18.125 -30.75 -31.719 1 94.62 83 MET A CA 1
ATOM 629 C C . MET A 1 83 ? 17.5 -29.375 -31.875 1 94.62 83 MET A C 1
ATOM 631 O O . MET A 1 83 ? 17.812 -28.453 -31.109 1 94.62 83 MET A O 1
ATOM 635 N N . ASP A 1 84 ? 16.609 -29.297 -32.781 1 95.44 84 ASP A N 1
ATOM 636 C CA . ASP A 1 84 ? 15.992 -28 -33.094 1 95.44 84 ASP A CA 1
ATOM 637 C C . ASP A 1 84 ? 15.062 -27.562 -31.953 1 95.44 84 ASP A C 1
ATOM 639 O O . ASP A 1 84 ? 14.898 -26.359 -31.703 1 95.44 84 ASP A O 1
ATOM 643 N N . LEU A 1 85 ? 14.5 -28.531 -31.281 1 97.38 85 LEU A N 1
ATOM 644 C CA . LEU A 1 85 ? 13.555 -28.25 -30.203 1 97.38 85 LEU A CA 1
ATOM 645 C C . LEU A 1 85 ? 14.242 -27.547 -29.031 1 97.38 85 LEU A C 1
ATOM 647 O O . LEU A 1 85 ? 13.594 -26.875 -28.234 1 97.38 85 LEU A O 1
ATOM 651 N N . GLU A 1 86 ? 15.578 -27.609 -28.938 1 97.62 86 GLU A N 1
ATOM 652 C CA . GLU A 1 86 ? 16.344 -26.984 -27.875 1 97.62 86 GLU A CA 1
ATOM 653 C C . GLU A 1 86 ? 16.219 -25.469 -27.922 1 97.62 86 GLU A C 1
ATOM 655 O O . GLU A 1 86 ? 16.203 -24.812 -26.875 1 97.62 86 GLU A O 1
ATOM 660 N N . GLU A 1 87 ? 16.125 -24.969 -29.078 1 97.62 87 GLU A N 1
ATOM 661 C CA . GLU A 1 87 ? 15.945 -23.516 -29.25 1 97.62 87 GLU A CA 1
ATOM 662 C C . GLU A 1 87 ? 14.602 -23.078 -28.688 1 97.62 87 GLU A C 1
ATOM 664 O O . GLU A 1 87 ? 14.484 -21.969 -28.141 1 97.62 87 GLU A O 1
ATOM 669 N N . ASP A 1 88 ? 13.617 -23.906 -28.859 1 98.31 88 ASP A N 1
ATOM 670 C CA . ASP A 1 88 ? 12.281 -23.594 -28.375 1 98.31 88 ASP A CA 1
ATOM 671 C C . ASP A 1 88 ? 12.219 -23.672 -26.844 1 98.31 88 ASP A C 1
ATOM 673 O O . ASP A 1 88 ? 11.555 -22.859 -26.203 1 98.31 88 ASP A O 1
ATOM 677 N N . PHE A 1 89 ? 12.922 -24.703 -26.266 1 98.19 89 PHE A N 1
ATOM 678 C CA . PHE A 1 89 ? 13.055 -24.766 -24.812 1 98.19 89 PHE A CA 1
ATOM 679 C C . PHE A 1 89 ? 13.641 -23.469 -24.266 1 98.19 89 PHE A C 1
ATOM 681 O O . PHE A 1 89 ? 13.125 -22.906 -23.297 1 98.19 89 PHE A O 1
ATOM 688 N N . LEU A 1 90 ? 14.617 -22.969 -24.922 1 97.69 90 LEU A N 1
ATOM 689 C CA . LEU A 1 90 ? 15.305 -21.75 -24.484 1 97.69 90 LEU A CA 1
ATOM 690 C C . LEU A 1 90 ? 14.406 -20.531 -24.625 1 97.69 90 LEU A C 1
ATOM 692 O O . LEU A 1 90 ? 14.391 -19.656 -23.766 1 97.69 90 LEU A O 1
ATOM 696 N N . THR A 1 91 ? 13.703 -20.516 -25.719 1 97.81 91 THR A N 1
ATOM 697 C CA . THR A 1 91 ? 12.789 -19.406 -25.984 1 97.81 91 THR A CA 1
ATOM 698 C C . THR A 1 91 ? 11.734 -19.312 -24.891 1 97.81 91 THR A C 1
ATOM 700 O O . THR A 1 91 ? 11.445 -18.219 -24.391 1 97.81 91 THR A O 1
ATOM 703 N N . LEU A 1 92 ? 11.164 -20.391 -24.484 1 98.19 92 LEU A N 1
ATOM 704 C CA . LEU A 1 92 ? 10.148 -20.406 -23.438 1 98.19 92 LEU A CA 1
ATOM 705 C C . LEU A 1 92 ? 10.766 -20.094 -22.078 1 98.19 92 LEU A C 1
ATOM 707 O O . LEU A 1 92 ? 10.188 -19.344 -21.297 1 98.19 92 LEU A O 1
ATOM 711 N N . ALA A 1 93 ? 11.938 -20.609 -21.797 1 96.12 93 ALA A N 1
ATOM 712 C CA . ALA A 1 93 ? 12.617 -20.375 -20.531 1 96.12 93 ALA A CA 1
ATOM 713 C C . ALA A 1 93 ? 12.93 -18.891 -20.328 1 96.12 93 ALA A C 1
ATOM 715 O O . ALA A 1 93 ? 12.867 -18.391 -19.219 1 96.12 93 ALA A O 1
ATOM 716 N N . GLU A 1 94 ? 13.172 -18.203 -21.344 1 95.5 94 GLU A N 1
ATOM 717 C CA . GLU A 1 94 ? 13.594 -16.812 -21.297 1 95.5 94 GLU A CA 1
ATOM 718 C C . GLU A 1 94 ? 12.398 -15.875 -21.188 1 95.5 94 GLU A C 1
ATOM 720 O O . GLU A 1 94 ? 12.547 -14.688 -20.875 1 95.5 94 GLU A O 1
ATOM 725 N N . ALA A 1 95 ? 11.258 -16.469 -21.438 1 94.25 95 ALA A N 1
ATOM 726 C CA . ALA A 1 95 ? 10.055 -15.633 -21.391 1 94.25 95 ALA A CA 1
ATOM 727 C C . ALA A 1 95 ? 9.828 -15.062 -20 1 94.25 95 ALA A C 1
ATOM 729 O O . ALA A 1 95 ? 9.328 -13.953 -19.844 1 94.25 95 ALA A O 1
ATOM 730 N N . ARG A 1 96 ? 10.18 -15.781 -18.984 1 89.94 96 ARG A N 1
ATOM 731 C CA . ARG A 1 96 ? 10.164 -15.344 -17.594 1 89.94 96 ARG A CA 1
ATOM 732 C C . ARG A 1 96 ? 11.164 -16.141 -16.75 1 89.94 96 ARG A C 1
ATOM 734 O O . ARG A 1 96 ? 10.781 -17.047 -16.016 1 89.94 96 ARG A O 1
ATOM 741 N N . PRO A 1 97 ? 12.336 -15.664 -16.656 1 84.69 97 PRO A N 1
ATOM 742 C CA . PRO A 1 97 ? 13.469 -16.469 -16.188 1 84.69 97 PRO A CA 1
ATOM 743 C C . PRO A 1 97 ? 13.406 -16.766 -14.695 1 84.69 97 PRO A C 1
ATOM 745 O O . PRO A 1 97 ? 14.117 -17.641 -14.203 1 84.69 97 PRO A O 1
ATOM 748 N N . THR A 1 98 ? 12.5 -16.156 -14.023 1 79 98 THR A N 1
ATOM 749 C CA . THR A 1 98 ? 12.5 -16.359 -12.578 1 79 98 THR A CA 1
ATOM 750 C C . THR A 1 98 ? 11.312 -17.219 -12.156 1 79 98 THR A C 1
ATOM 752 O O . THR A 1 98 ? 11.125 -17.484 -10.969 1 79 98 THR A O 1
ATOM 755 N N . ALA A 1 99 ? 10.57 -17.688 -13.086 1 83.19 99 ALA A N 1
ATOM 756 C CA . ALA A 1 99 ? 9.344 -18.406 -12.766 1 83.19 99 ALA A CA 1
ATOM 757 C C . ALA A 1 99 ? 9.617 -19.891 -12.523 1 83.19 99 ALA A C 1
ATOM 759 O O . ALA A 1 99 ? 9.797 -20.656 -13.477 1 83.19 99 ALA A O 1
ATOM 760 N N . ALA A 1 100 ? 9.492 -20.344 -11.312 1 84.44 100 ALA A N 1
ATOM 761 C CA . ALA A 1 100 ? 9.82 -21.703 -10.922 1 84.44 100 ALA A CA 1
ATOM 762 C C . ALA A 1 100 ? 8.938 -22.719 -11.648 1 84.44 100 ALA A C 1
ATOM 764 O O . ALA A 1 100 ? 9.422 -23.75 -12.117 1 84.44 100 ALA A O 1
ATOM 765 N N . ASN A 1 101 ? 7.699 -22.422 -11.781 1 90.69 101 ASN A N 1
ATOM 766 C CA . ASN A 1 101 ? 6.766 -23.359 -12.391 1 90.69 101 ASN A CA 1
ATOM 767 C C . ASN A 1 101 ? 7.004 -23.5 -13.891 1 90.69 101 ASN A C 1
ATOM 769 O O . ASN A 1 101 ? 6.723 -24.547 -14.477 1 90.69 101 ASN A O 1
ATOM 773 N N . LEU A 1 102 ? 7.5 -22.406 -14.469 1 94 102 LEU A N 1
ATOM 774 C CA . LEU A 1 102 ? 7.875 -22.469 -15.883 1 94 102 LEU A CA 1
ATOM 775 C C . LEU A 1 102 ? 8.945 -23.531 -16.109 1 94 102 LEU A C 1
ATOM 777 O O . LEU A 1 102 ? 8.797 -24.391 -16.984 1 94 102 LEU A O 1
ATOM 781 N N . PHE A 1 103 ? 9.898 -23.547 -15.297 1 92.38 103 PHE A N 1
ATOM 782 C CA . PHE A 1 103 ? 11.016 -24.469 -15.438 1 92.38 103 PHE A CA 1
ATOM 783 C C . PHE A 1 103 ? 10.594 -25.891 -15.047 1 92.38 103 PHE A C 1
ATOM 785 O O . PHE A 1 103 ? 11.039 -26.859 -15.664 1 92.38 103 PHE A O 1
ATOM 792 N N . TRP A 1 104 ? 9.805 -25.984 -14.047 1 93.31 104 TRP A N 1
ATOM 793 C CA . TRP A 1 104 ? 9.273 -27.297 -13.688 1 93.31 104 TRP A CA 1
ATOM 794 C C . TRP A 1 104 ? 8.555 -27.938 -14.867 1 93.31 104 TRP A C 1
ATOM 796 O O . TRP A 1 104 ? 8.773 -29.109 -15.172 1 93.31 104 TRP A O 1
ATOM 806 N N . ALA A 1 105 ? 7.699 -27.203 -15.555 1 97.25 105 ALA A N 1
ATOM 807 C CA . ALA A 1 105 ? 6.922 -27.719 -16.688 1 97.25 105 ALA A CA 1
ATOM 808 C C . ALA A 1 105 ? 7.828 -28.094 -17.844 1 97.25 105 ALA A C 1
ATOM 810 O O . ALA A 1 105 ? 7.648 -29.156 -18.453 1 97.25 105 ALA A O 1
ATOM 811 N N . LEU A 1 106 ? 8.789 -27.234 -18.125 1 97.56 106 LEU A N 1
ATOM 812 C CA . LEU A 1 106 ? 9.719 -27.516 -19.219 1 97.56 106 LEU A CA 1
ATOM 813 C C . LEU A 1 106 ? 10.531 -28.766 -18.938 1 97.56 106 LEU A C 1
ATOM 815 O O . LEU A 1 106 ? 10.75 -29.594 -19.828 1 97.56 106 LEU A O 1
ATOM 819 N N . ASN A 1 107 ? 10.945 -28.891 -17.703 1 96.56 107 ASN A N 1
ATOM 820 C CA . ASN A 1 107 ? 11.703 -30.078 -17.312 1 96.56 107 ASN A CA 1
ATOM 821 C C . ASN A 1 107 ? 10.844 -31.344 -17.422 1 96.56 107 ASN A C 1
ATOM 823 O O . ASN A 1 107 ? 11.312 -32.375 -17.859 1 96.56 107 ASN A O 1
ATOM 827 N N . ARG A 1 108 ? 9.68 -31.25 -16.953 1 97.12 108 ARG A N 1
ATOM 828 C CA . ARG A 1 108 ? 8.758 -32.375 -17.062 1 97.12 108 ARG A CA 1
ATOM 829 C C . ARG A 1 108 ? 8.547 -32.781 -18.516 1 97.12 108 ARG A C 1
ATOM 831 O O . ARG A 1 108 ? 8.523 -33.969 -18.828 1 97.12 108 ARG A O 1
ATOM 838 N N . MET A 1 109 ? 8.398 -31.828 -19.391 1 98.38 109 MET A N 1
ATOM 839 C CA . MET A 1 109 ? 8.234 -32.094 -20.828 1 98.38 109 MET A CA 1
ATOM 840 C C . MET A 1 109 ? 9.492 -32.719 -21.406 1 98.38 109 MET A C 1
ATOM 842 O O . MET A 1 109 ? 9.406 -33.656 -22.219 1 98.38 109 MET A O 1
ATOM 846 N N . ARG A 1 110 ? 10.633 -32.219 -21 1 97.81 110 ARG A N 1
ATOM 847 C CA . ARG A 1 110 ? 11.906 -32.781 -21.438 1 97.81 110 ARG A CA 1
ATOM 848 C C . ARG A 1 110 ? 12.039 -34.219 -21.016 1 97.81 110 ARG A C 1
ATOM 850 O O . ARG A 1 110 ? 12.453 -35.094 -21.797 1 97.81 110 ARG A O 1
ATOM 857 N N . GLU A 1 111 ? 11.727 -34.5 -19.781 1 97.56 111 GLU A N 1
ATOM 858 C CA . GLU A 1 111 ? 11.789 -35.875 -19.266 1 97.56 111 GLU A CA 1
ATOM 859 C C . GLU A 1 111 ? 10.883 -36.812 -20.062 1 97.56 111 GLU A C 1
ATOM 861 O O . GLU A 1 111 ? 11.242 -37.969 -20.297 1 97.56 111 GLU A O 1
ATOM 866 N N . ARG A 1 112 ? 9.695 -36.281 -20.438 1 97.44 112 ARG A N 1
ATOM 867 C CA . ARG A 1 112 ? 8.781 -37.094 -21.234 1 97.44 112 ARG A CA 1
ATOM 868 C C . ARG A 1 112 ? 9.391 -37.438 -22.578 1 97.44 112 ARG A C 1
ATOM 870 O O . ARG A 1 112 ? 9.219 -38.562 -23.078 1 97.44 112 ARG A O 1
ATOM 877 N N . LEU A 1 113 ? 10.109 -36.562 -23.188 1 96.75 113 LEU A N 1
ATOM 878 C CA . LEU A 1 113 ? 10.766 -36.781 -24.484 1 96.75 113 LEU A CA 1
ATOM 879 C C . LEU A 1 113 ? 11.867 -37.844 -24.344 1 96.75 113 LEU A C 1
ATOM 881 O O . LEU A 1 113 ? 12.078 -38.656 -25.266 1 96.75 113 LEU A O 1
ATOM 885 N N . LEU A 1 114 ? 12.539 -37.812 -23.219 1 95.38 114 LEU A N 1
ATOM 886 C CA . LEU A 1 114 ? 13.648 -38.75 -22.984 1 95.38 114 LEU A CA 1
ATOM 887 C C . LEU A 1 114 ? 13.141 -40.156 -22.766 1 95.38 114 LEU A C 1
ATOM 889 O O . LEU A 1 114 ? 13.883 -41.125 -22.969 1 95.38 114 LEU A O 1
ATOM 893 N N . ARG A 1 115 ? 11.906 -40.312 -22.391 1 95.12 115 ARG A N 1
ATOM 894 C CA . ARG A 1 115 ? 11.344 -41.625 -22.078 1 95.12 115 ARG A CA 1
ATOM 895 C C . ARG A 1 115 ? 10.523 -42.156 -23.25 1 95.12 115 ARG A C 1
ATOM 897 O O . ARG A 1 115 ? 9.805 -43.156 -23.109 1 95.12 115 ARG A O 1
ATOM 904 N N . LEU A 1 116 ? 10.594 -41.531 -24.297 1 92.69 116 LEU A N 1
ATOM 905 C CA . LEU A 1 116 ? 9.82 -41.938 -25.469 1 92.69 116 LEU A CA 1
ATOM 906 C C . LEU A 1 116 ? 10.203 -43.344 -25.922 1 92.69 116 LEU A C 1
ATOM 908 O O . LEU A 1 116 ? 11.391 -43.688 -25.984 1 92.69 116 LEU A O 1
ATOM 912 N N . ARG A 1 117 ? 9.242 -44.125 -26.219 1 91.25 117 ARG A N 1
ATOM 913 C CA . ARG A 1 117 ? 9.484 -45.438 -26.812 1 91.25 117 ARG A CA 1
ATOM 914 C C . ARG A 1 117 ? 9.656 -45.312 -28.328 1 91.25 117 ARG A C 1
ATOM 916 O O . ARG A 1 117 ? 9.125 -44.375 -28.953 1 91.25 117 ARG A O 1
ATOM 923 N N . ALA A 1 118 ? 10.305 -46.281 -28.922 1 87.31 118 ALA A N 1
ATOM 924 C CA . ALA A 1 118 ? 10.648 -46.25 -30.344 1 87.31 118 ALA A CA 1
ATOM 925 C C . ALA A 1 118 ? 9.398 -46.188 -31.219 1 87.31 118 ALA A C 1
ATOM 927 O O . ALA A 1 118 ? 9.383 -45.531 -32.25 1 87.31 118 ALA A O 1
ATOM 928 N N . ASP A 1 119 ? 8.297 -46.75 -30.844 1 92.06 119 ASP A N 1
ATOM 929 C CA . ASP A 1 119 ? 7.109 -46.844 -31.688 1 92.06 119 ASP A CA 1
ATOM 930 C C . ASP A 1 119 ? 6.043 -45.844 -31.266 1 92.06 119 ASP A C 1
ATOM 932 O O . ASP A 1 119 ? 4.949 -45.812 -31.844 1 92.06 119 ASP A O 1
ATOM 936 N N . GLU A 1 120 ? 6.48 -44.938 -30.453 1 92.94 120 GLU A N 1
ATOM 937 C CA . GLU A 1 120 ? 5.496 -44 -29.906 1 92.94 120 GLU A CA 1
ATOM 938 C C . GLU A 1 120 ? 5.371 -42.75 -30.781 1 92.94 120 GLU A C 1
ATOM 940 O O . GLU A 1 120 ? 6.363 -42.25 -31.312 1 92.94 120 GLU A O 1
ATOM 945 N N . ASP A 1 121 ? 4.105 -42.281 -31.031 1 96.62 121 ASP A N 1
ATOM 946 C CA . ASP A 1 121 ? 3.871 -40.969 -31.672 1 96.62 121 ASP A CA 1
ATOM 947 C C . ASP A 1 121 ? 4.328 -39.844 -30.766 1 96.62 121 ASP A C 1
ATOM 949 O O . ASP A 1 121 ? 3.666 -39.5 -29.781 1 96.62 121 ASP A O 1
ATOM 953 N N . VAL A 1 122 ? 5.445 -39.25 -31.203 1 96.75 122 VAL A N 1
ATOM 954 C CA . VAL A 1 122 ? 6.121 -38.281 -30.328 1 96.75 122 VAL A CA 1
ATOM 955 C C . VAL A 1 122 ? 5.203 -37.094 -30.062 1 96.75 122 VAL A C 1
ATOM 957 O O . VAL A 1 122 ? 5.129 -36.594 -28.938 1 96.75 122 VAL A O 1
ATOM 960 N N . LEU A 1 123 ? 4.48 -36.562 -31.078 1 97.5 123 LEU A N 1
ATOM 961 C CA . LEU A 1 123 ? 3.592 -35.438 -30.906 1 97.5 123 LEU A CA 1
ATOM 962 C C . LEU A 1 123 ? 2.439 -35.75 -29.969 1 97.5 123 LEU A C 1
ATOM 964 O O . LEU A 1 123 ? 2.113 -34.969 -29.078 1 97.5 123 LEU A O 1
ATOM 968 N N . ALA A 1 124 ? 1.829 -36.875 -30.141 1 97.56 124 ALA A N 1
ATOM 969 C CA . ALA A 1 124 ? 0.727 -37.312 -29.281 1 97.56 124 ALA A CA 1
ATOM 970 C C . ALA A 1 124 ? 1.188 -37.469 -27.844 1 97.56 124 ALA A C 1
ATOM 972 O O . ALA A 1 124 ? 0.457 -37.156 -26.906 1 97.56 124 ALA A O 1
ATOM 973 N N . ALA A 1 125 ? 2.354 -38.031 -27.688 1 97.81 125 ALA A N 1
ATOM 974 C CA . ALA A 1 125 ? 2.904 -38.25 -26.344 1 97.81 125 ALA A CA 1
ATOM 975 C C . ALA A 1 125 ? 3.15 -36.938 -25.625 1 97.81 125 ALA A C 1
ATOM 977 O O . ALA A 1 125 ? 2.818 -36.781 -24.438 1 97.81 125 ALA A O 1
ATOM 978 N N . LEU A 1 126 ? 3.77 -36 -26.344 1 98.12 126 LEU A N 1
ATOM 979 C CA . LEU A 1 126 ? 4.082 -34.688 -25.719 1 98.12 126 LEU A CA 1
ATOM 980 C C . LEU A 1 126 ? 2.807 -33.906 -25.438 1 98.12 126 LEU A C 1
ATOM 982 O O . LEU A 1 126 ? 2.717 -33.219 -24.422 1 98.12 126 LEU A O 1
ATOM 986 N N . GLU A 1 127 ? 1.846 -33.969 -26.344 1 98.5 127 GLU A N 1
ATOM 987 C CA . GLU A 1 127 ? 0.557 -33.312 -26.125 1 98.5 127 GLU A CA 1
ATOM 988 C C . GLU A 1 127 ? -0.14 -33.875 -24.891 1 98.5 127 GLU A C 1
ATOM 990 O O . GLU A 1 127 ? -0.69 -33.125 -24.078 1 98.5 127 GLU A O 1
ATOM 995 N N . ALA A 1 128 ? -0.138 -35.188 -24.781 1 98.19 128 ALA A N 1
ATOM 996 C CA . ALA A 1 128 ? -0.742 -35.844 -23.625 1 98.19 128 ALA A CA 1
ATOM 997 C C . ALA A 1 128 ? -0.076 -35.375 -22.328 1 98.19 128 ALA A C 1
ATOM 999 O O . ALA A 1 128 ? -0.741 -35.219 -21.297 1 98.19 128 ALA A O 1
ATOM 1000 N N . GLU A 1 129 ? 1.243 -35.188 -22.359 1 98.44 129 GLU A N 1
ATOM 1001 C CA . GLU A 1 129 ? 1.97 -34.719 -21.188 1 98.44 129 GLU A CA 1
ATOM 1002 C C . GLU A 1 129 ? 1.574 -33.312 -20.812 1 98.44 129 GLU A C 1
ATOM 1004 O O . GLU A 1 129 ? 1.41 -32.969 -19.641 1 98.44 129 GLU A O 1
ATOM 1009 N N . ALA A 1 130 ? 1.434 -32.438 -21.812 1 98.75 130 ALA A N 1
ATOM 1010 C CA . ALA A 1 130 ? 0.999 -31.062 -21.562 1 98.75 130 ALA A CA 1
ATOM 1011 C C . ALA A 1 130 ? -0.402 -31.031 -20.969 1 98.75 130 ALA A C 1
ATOM 1013 O O . ALA A 1 130 ? -0.659 -30.297 -20.016 1 98.75 130 ALA A O 1
ATOM 1014 N N . VAL A 1 131 ? -1.298 -31.859 -21.484 1 98.62 131 VAL A N 1
ATOM 1015 C CA . VAL A 1 131 ? -2.654 -31.969 -20.969 1 98.62 131 VAL A CA 1
ATOM 1016 C C . VAL A 1 131 ? -2.613 -32.469 -19.531 1 98.62 131 VAL A C 1
ATOM 1018 O O . VAL A 1 131 ? -3.369 -32 -18.672 1 98.62 131 VAL A O 1
ATOM 1021 N N . ALA A 1 132 ? -1.732 -33.406 -19.25 1 98.38 132 ALA A N 1
ATOM 1022 C CA . ALA A 1 132 ? -1.592 -33.969 -17.906 1 98.38 132 ALA A CA 1
ATOM 1023 C C . ALA A 1 132 ? -1.121 -32.906 -16.922 1 98.38 132 ALA A C 1
ATOM 1025 O O . ALA A 1 132 ? -1.563 -32.875 -15.773 1 98.38 132 ALA A O 1
ATOM 1026 N N . ILE A 1 133 ? -0.197 -32.062 -17.312 1 98.25 133 ILE A N 1
ATOM 1027 C CA . ILE A 1 133 ? 0.278 -30.969 -16.484 1 98.25 133 ILE A CA 1
ATOM 1028 C C . ILE A 1 133 ? -0.884 -30.031 -16.141 1 98.25 133 ILE A C 1
ATOM 1030 O O . ILE A 1 133 ? -1.065 -29.656 -14.984 1 98.25 133 ILE A O 1
ATOM 1034 N N . HIS A 1 134 ? -1.694 -29.719 -17.141 1 98.38 134 HIS A N 1
ATOM 1035 C CA . HIS A 1 134 ? -2.852 -28.844 -16.969 1 98.38 134 HIS A CA 1
ATOM 1036 C C . HIS A 1 134 ? -3.881 -29.469 -16.031 1 98.38 134 HIS A C 1
ATOM 1038 O O . HIS A 1 134 ? -4.266 -28.844 -15.039 1 98.38 134 HIS A O 1
ATOM 1044 N N . GLU A 1 135 ? -4.238 -30.688 -16.281 1 97.56 135 GLU A N 1
ATOM 1045 C CA . GLU A 1 135 ? -5.277 -31.375 -15.508 1 97.56 135 GLU A CA 1
ATOM 1046 C C . GLU A 1 135 ? -4.805 -31.672 -14.086 1 97.56 135 GLU A C 1
ATOM 1048 O O . GLU A 1 135 ? -5.598 -31.641 -13.141 1 97.56 135 GLU A O 1
ATOM 1053 N N . SER A 1 136 ? -3.545 -32 -13.953 1 97.38 136 SER A N 1
ATOM 1054 C CA . SER A 1 136 ? -3.006 -32.25 -12.625 1 97.38 136 SER A CA 1
ATOM 1055 C C . SER A 1 136 ? -3.041 -31 -11.758 1 97.38 136 SER A C 1
ATOM 1057 O O . SER A 1 136 ? -3.277 -31.078 -10.547 1 97.38 136 SER A O 1
ATOM 1059 N N . ASP A 1 137 ? -2.758 -29.875 -12.359 1 97.69 137 ASP A N 1
ATOM 1060 C CA . ASP A 1 137 ? -2.836 -28.625 -11.602 1 97.69 137 ASP A CA 1
ATOM 1061 C C . ASP A 1 137 ? -4.273 -28.328 -11.164 1 97.69 137 ASP A C 1
ATOM 1063 O O . ASP A 1 137 ? -4.508 -27.891 -10.047 1 97.69 137 ASP A O 1
ATOM 1067 N N . ARG A 1 138 ? -5.207 -28.562 -12.078 1 97 138 ARG A N 1
ATOM 1068 C CA . ARG A 1 138 ? -6.621 -28.391 -11.758 1 97 138 ARG A CA 1
ATOM 1069 C C . ARG A 1 138 ? -7.027 -29.266 -10.578 1 97 138 ARG A C 1
ATOM 1071 O O . ARG A 1 138 ? -7.68 -28.797 -9.648 1 97 138 ARG A O 1
ATOM 1078 N N . GLU A 1 139 ? -6.609 -30.469 -10.641 1 97.31 139 GLU A N 1
ATOM 1079 C CA . GLU A 1 139 ? -6.918 -31.422 -9.57 1 97.31 139 GLU A CA 1
ATOM 1080 C C . GLU A 1 139 ? -6.246 -31.016 -8.266 1 97.31 139 GLU A C 1
ATOM 1082 O O . GLU A 1 139 ? -6.828 -31.156 -7.191 1 97.31 139 GLU A O 1
ATOM 1087 N N . ALA A 1 140 ? -5.047 -30.594 -8.352 1 97.88 140 ALA A N 1
ATOM 1088 C CA . ALA A 1 140 ? -4.328 -30.109 -7.176 1 97.88 140 ALA A CA 1
ATOM 1089 C C . ALA A 1 140 ? -5.074 -28.953 -6.512 1 97.88 140 ALA A C 1
ATOM 1091 O O . ALA A 1 140 ? -5.188 -28.906 -5.285 1 97.88 140 ALA A O 1
ATOM 1092 N N . ASN A 1 141 ? -5.598 -28.031 -7.32 1 98 141 ASN A N 1
ATOM 1093 C CA . ASN A 1 141 ? -6.328 -26.891 -6.809 1 98 141 ASN A CA 1
ATOM 1094 C C . ASN A 1 141 ? -7.594 -27.297 -6.07 1 98 141 ASN A C 1
ATOM 1096 O O . ASN A 1 141 ? -7.926 -26.734 -5.023 1 98 141 ASN A O 1
ATOM 1100 N N . LEU A 1 142 ? -8.289 -28.312 -6.613 1 97.5 142 LEU A N 1
ATOM 1101 C CA . LEU A 1 142 ? -9.477 -28.844 -5.953 1 97.5 142 LEU A CA 1
ATOM 1102 C C . LEU A 1 142 ? -9.117 -29.453 -4.598 1 97.5 142 LEU A C 1
ATOM 1104 O O . LEU A 1 142 ? -9.812 -29.203 -3.607 1 97.5 142 LEU A O 1
ATOM 1108 N N . THR A 1 143 ? -8.047 -30.156 -4.605 1 97.88 143 THR A N 1
ATOM 1109 C CA . THR A 1 143 ? -7.602 -30.812 -3.379 1 97.88 143 THR A CA 1
ATOM 1110 C C . THR A 1 143 ? -7.18 -29.766 -2.34 1 97.88 143 THR A C 1
ATOM 1112 O O . THR A 1 143 ? -7.559 -29.875 -1.17 1 97.88 143 THR A O 1
ATOM 1115 N N . MET A 1 144 ? -6.453 -28.812 -2.734 1 98.5 144 MET A N 1
ATOM 1116 C CA . MET A 1 144 ? -5.977 -27.766 -1.829 1 98.5 144 MET A CA 1
ATOM 1117 C C . MET A 1 144 ? -7.145 -26.969 -1.253 1 98.5 144 MET A C 1
ATOM 1119 O O . MET A 1 144 ? -7.113 -26.578 -0.087 1 98.5 144 MET A O 1
ATOM 1123 N N . SER A 1 145 ? -8.164 -26.719 -2.111 1 98.06 145 SER A N 1
ATOM 1124 C CA . SER A 1 145 ? -9.352 -26.016 -1.635 1 98.06 145 SER A CA 1
ATOM 1125 C C . SER A 1 145 ? -9.992 -26.734 -0.46 1 98.06 145 SER A C 1
ATOM 1127 O O . SER A 1 145 ? -10.359 -26.109 0.539 1 98.06 145 SER A O 1
ATOM 1129 N N . GLN A 1 146 ? -10.047 -28.016 -0.592 1 96.31 146 GLN A N 1
ATOM 1130 C CA . GLN A 1 146 ? -10.664 -28.828 0.449 1 96.31 146 GLN A CA 1
ATOM 1131 C C . GLN A 1 146 ? -9.805 -28.859 1.708 1 96.31 146 GLN A C 1
ATOM 1133 O O . GLN A 1 146 ? -10.32 -28.734 2.822 1 96.31 146 GLN A O 1
ATOM 1138 N N . GLN A 1 147 ? -8.531 -28.984 1.539 1 96.62 147 GLN A N 1
ATOM 1139 C CA . GLN A 1 147 ? -7.617 -29.016 2.676 1 96.62 147 GLN A CA 1
ATOM 1140 C C . GLN A 1 147 ? -7.629 -27.688 3.422 1 96.62 147 GLN A C 1
ATOM 1142 O O . GLN A 1 147 ? -7.656 -27.656 4.652 1 96.62 147 GLN A O 1
ATOM 1147 N N . GLY A 1 148 ? -7.609 -26.641 2.65 1 97.12 148 GLY A N 1
ATOM 1148 C CA . GLY A 1 148 ? -7.586 -25.312 3.244 1 97.12 148 GLY A CA 1
ATOM 1149 C C . GLY A 1 148 ? -8.82 -25 4.066 1 97.12 148 GLY A C 1
ATOM 1150 O O . GLY A 1 148 ? -8.727 -24.438 5.164 1 97.12 148 GLY A O 1
ATOM 1151 N N . ILE A 1 149 ? -9.992 -25.344 3.57 1 94.5 149 ILE A N 1
ATOM 1152 C CA . ILE A 1 149 ? -11.234 -25 4.262 1 94.5 149 ILE A CA 1
ATOM 1153 C C . ILE A 1 149 ? -11.359 -25.844 5.535 1 94.5 149 ILE A C 1
ATOM 1155 O O . ILE A 1 149 ? -11.922 -25.391 6.531 1 94.5 149 ILE A O 1
ATOM 1159 N N . GLU A 1 150 ? -10.844 -27.062 5.492 1 94.69 150 GLU A N 1
ATOM 1160 C CA . GLU A 1 150 ? -10.859 -27.875 6.699 1 94.69 150 GLU A CA 1
ATOM 1161 C C . GLU A 1 150 ? -10.055 -27.234 7.82 1 94.69 150 GLU A C 1
ATOM 1163 O O . GLU A 1 150 ? -10.445 -27.281 8.992 1 94.69 150 GLU A O 1
ATOM 1168 N N . LEU A 1 151 ? -8.953 -26.641 7.488 1 95 151 LEU A N 1
ATOM 1169 C CA . LEU A 1 151 ? -8.148 -25.922 8.469 1 95 151 LEU A CA 1
ATOM 1170 C C . LEU A 1 151 ? -8.914 -24.734 9.039 1 95 151 LEU A C 1
ATOM 1172 O O . LEU A 1 151 ? -8.852 -24.469 10.242 1 95 151 LEU A O 1
ATOM 1176 N N . ILE A 1 152 ? -9.586 -24.031 8.148 1 94.56 152 ILE A N 1
ATOM 1177 C CA . ILE A 1 152 ? -10.359 -22.875 8.578 1 94.56 152 ILE A CA 1
ATOM 1178 C C . ILE A 1 152 ? -11.484 -23.312 9.5 1 94.56 152 ILE A C 1
ATOM 1180 O O . ILE A 1 152 ? -11.719 -22.703 10.547 1 94.56 152 ILE A O 1
ATOM 1184 N N . ARG A 1 153 ? -12.094 -24.406 9.188 1 93.25 153 ARG A N 1
ATOM 1185 C CA . ARG A 1 153 ? -13.195 -24.953 9.969 1 93.25 153 ARG A CA 1
ATOM 1186 C C . ARG A 1 153 ? -12.734 -25.344 11.367 1 93.25 153 ARG A C 1
ATOM 1188 O O . ARG A 1 153 ? -13.461 -25.172 12.344 1 93.25 153 ARG A O 1
ATOM 1195 N N . ARG A 1 154 ? -11.555 -25.859 11.461 1 91.69 154 ARG A N 1
ATOM 1196 C CA . ARG A 1 154 ? -10.992 -26.281 12.734 1 91.69 154 ARG A CA 1
ATOM 1197 C C . ARG A 1 154 ? -10.797 -25.109 13.672 1 91.69 154 ARG A C 1
ATOM 1199 O O . ARG A 1 154 ? -10.914 -25.25 14.891 1 91.69 154 ARG A O 1
ATOM 1206 N N . HIS A 1 155 ? -10.555 -24.016 13.156 1 88.25 155 HIS A N 1
ATOM 1207 C CA . HIS A 1 155 ? -10.273 -22.844 13.977 1 88.25 155 HIS A CA 1
ATOM 1208 C C . HIS A 1 155 ? -11.555 -22.094 14.328 1 88.25 155 HIS A C 1
ATOM 1210 O O . HIS A 1 155 ? -11.711 -21.609 15.453 1 88.25 155 HIS A O 1
ATOM 1216 N N . GLN A 1 156 ? -12.406 -21.953 13.312 1 82.88 156 GLN A N 1
ATOM 1217 C CA . GLN A 1 156 ? -13.672 -21.234 13.484 1 82.88 156 GLN A CA 1
ATOM 1218 C C . GLN A 1 156 ? -14.703 -21.703 12.469 1 82.88 156 GLN A C 1
ATOM 1220 O O . GLN A 1 156 ? -14.5 -21.594 11.258 1 82.88 156 GLN A O 1
ATOM 1225 N N . GLY A 1 157 ? -15.805 -22.094 12.938 1 79.44 157 GLY A N 1
ATOM 1226 C CA . GLY A 1 157 ? -16.812 -22.672 12.055 1 79.44 157 GLY A CA 1
ATOM 1227 C C . GLY A 1 157 ? -17.812 -21.656 11.555 1 79.44 157 GLY A C 1
ATOM 1228 O O . GLY A 1 157 ? -18.516 -21.891 10.57 1 79.44 157 GLY A O 1
ATOM 1229 N N . ASN A 1 158 ? -17.844 -20.484 12.164 1 88.19 158 ASN A N 1
ATOM 1230 C CA . ASN A 1 158 ? -18.781 -19.453 11.75 1 88.19 158 ASN A CA 1
ATOM 1231 C C . ASN A 1 158 ? -18.25 -18.641 10.578 1 88.19 158 ASN A C 1
ATOM 1233 O O . ASN A 1 158 ? -17.062 -18.719 10.25 1 88.19 158 ASN A O 1
ATOM 1237 N N . ALA A 1 159 ? -19.25 -18.016 9.914 1 91.12 159 ALA A N 1
ATOM 1238 C CA . ALA A 1 159 ? -18.844 -17.141 8.82 1 91.12 159 ALA A CA 1
ATOM 1239 C C . ALA A 1 159 ? -17.859 -16.078 9.297 1 91.12 159 ALA A C 1
ATOM 1241 O O . ALA A 1 159 ? -18 -15.516 10.383 1 91.12 159 ALA A O 1
ATOM 1242 N N . GLN A 1 160 ? -16.828 -15.961 8.477 1 94.88 160 GLN A N 1
ATOM 1243 C CA . GLN A 1 160 ? -15.766 -15.062 8.898 1 94.88 160 GLN A CA 1
ATOM 1244 C C . GLN A 1 160 ? -15.266 -14.211 7.734 1 94.88 160 GLN A C 1
ATOM 1246 O O . GLN A 1 160 ? -15.617 -14.461 6.582 1 94.88 160 GLN A O 1
ATOM 1251 N N . ALA A 1 161 ? -14.523 -13.148 8.062 1 97.44 161 ALA A N 1
ATOM 1252 C CA . ALA A 1 161 ? -13.883 -12.273 7.078 1 97.44 161 ALA A CA 1
ATOM 1253 C C . ALA A 1 161 ? -12.445 -12.711 6.809 1 97.44 161 ALA A C 1
ATOM 1255 O O . ALA A 1 161 ? -11.695 -12.992 7.738 1 97.44 161 ALA A O 1
ATOM 1256 N N . LEU A 1 162 ? -12.172 -12.859 5.535 1 98.19 162 LEU A N 1
ATOM 1257 C CA . LEU A 1 162 ? -10.828 -13.242 5.121 1 98.19 162 LEU A CA 1
ATOM 1258 C C . LEU A 1 162 ? -10.164 -12.109 4.34 1 98.19 162 LEU A C 1
ATOM 1260 O O . LEU A 1 162 ? -10.844 -11.211 3.846 1 98.19 162 LEU A O 1
ATOM 1264 N N . LEU A 1 163 ? -8.859 -12.109 4.348 1 98.75 163 LEU A N 1
ATOM 1265 C CA . LEU A 1 163 ? -8.062 -11.172 3.564 1 98.75 163 LEU A CA 1
ATOM 1266 C C . LEU A 1 163 ? -7.172 -11.914 2.574 1 98.75 163 LEU A C 1
ATOM 1268 O O . LEU A 1 163 ? -6.574 -12.938 2.916 1 98.75 163 LEU A O 1
ATOM 1272 N N . THR A 1 164 ? -7.203 -11.492 1.323 1 98.81 164 THR A N 1
ATOM 1273 C CA . THR A 1 164 ? -6.301 -12.055 0.324 1 98.81 164 THR A CA 1
ATOM 1274 C C . THR A 1 164 ? -5.543 -10.953 -0.406 1 98.81 164 THR A C 1
ATOM 1276 O O . THR A 1 164 ? -5.793 -9.766 -0.18 1 98.81 164 THR A O 1
ATOM 1279 N N . TYR A 1 165 ? -4.535 -11.305 -1.17 1 98.69 165 TYR A N 1
ATOM 1280 C CA . TYR A 1 165 ? -3.611 -10.375 -1.812 1 98.69 165 TYR A CA 1
ATOM 1281 C C . TYR A 1 165 ? -3.066 -10.961 -3.111 1 98.69 165 TYR A C 1
ATOM 1283 O O . TYR A 1 165 ? -2.836 -12.164 -3.209 1 98.69 165 TYR A O 1
ATOM 1291 N N . GLY A 1 166 ? -2.836 -10.078 -4.062 1 96.81 166 GLY A N 1
ATOM 1292 C CA . GLY A 1 166 ? -2.482 -10.562 -5.391 1 96.81 166 GLY A CA 1
ATOM 1293 C C . GLY A 1 166 ? -3.625 -11.266 -6.098 1 96.81 166 GLY A C 1
ATOM 1294 O O . GLY A 1 166 ? -4.781 -10.859 -5.969 1 96.81 166 GLY A O 1
ATOM 1295 N N . ASN A 1 167 ? -3.299 -12.219 -6.969 1 97.69 167 ASN A N 1
ATOM 1296 C CA . ASN A 1 167 ? -4.297 -13.062 -7.617 1 97.69 167 ASN A CA 1
ATOM 1297 C C . ASN A 1 167 ? -3.838 -14.516 -7.691 1 97.69 167 ASN A C 1
ATOM 1299 O O . ASN A 1 167 ? -3.023 -14.867 -8.547 1 97.69 167 ASN A O 1
ATOM 1303 N N . ALA A 1 168 ? -4.402 -15.242 -6.812 1 98.12 168 ALA A N 1
ATOM 1304 C CA . ALA A 1 168 ? -4.145 -16.688 -6.762 1 98.12 168 ALA A CA 1
ATOM 1305 C C . ALA A 1 168 ? -5.422 -17.469 -7.023 1 98.12 168 ALA A C 1
ATOM 1307 O O . ALA A 1 168 ? -5.785 -18.359 -6.238 1 98.12 168 ALA A O 1
ATOM 1308 N N . GLY A 1 169 ? -6.066 -17.141 -8.141 1 98 169 GLY A N 1
ATOM 1309 C CA . GLY A 1 169 ? -7.328 -17.75 -8.523 1 98 169 GLY A CA 1
ATOM 1310 C C . GLY A 1 169 ? -7.234 -18.578 -9.789 1 98 169 GLY A C 1
ATOM 1311 O O . GLY A 1 169 ? -6.172 -19.109 -10.109 1 98 169 GLY A O 1
ATOM 1312 N N . ALA A 1 170 ? -8.359 -18.766 -10.406 1 97.44 170 ALA A N 1
ATOM 1313 C CA . ALA A 1 170 ? -8.453 -19.547 -11.633 1 97.44 170 ALA A CA 1
ATOM 1314 C C . ALA A 1 170 ? -7.594 -18.953 -12.742 1 97.44 170 ALA A C 1
ATOM 1316 O O . ALA A 1 170 ? -7.004 -19.672 -13.539 1 97.44 170 ALA A O 1
ATOM 1317 N N . LEU A 1 171 ? -7.453 -17.625 -12.75 1 97.62 171 LEU A N 1
ATOM 1318 C CA . LEU A 1 171 ? -6.699 -16.922 -13.789 1 97.62 171 LEU A CA 1
ATOM 1319 C C . LEU A 1 171 ? -5.215 -17.25 -13.688 1 97.62 171 LEU A C 1
ATOM 1321 O O . LEU A 1 171 ? -4.484 -17.156 -14.68 1 97.62 171 LEU A O 1
ATOM 1325 N N . ALA A 1 172 ? -4.758 -17.672 -12.508 1 97.38 172 ALA A N 1
ATOM 1326 C CA . ALA A 1 172 ? -3.336 -17.875 -12.25 1 97.38 172 ALA A CA 1
ATOM 1327 C C . ALA A 1 172 ? -2.99 -19.359 -12.273 1 97.38 172 ALA A C 1
ATOM 1329 O O . ALA A 1 172 ? -1.871 -19.75 -11.93 1 97.38 172 ALA A O 1
ATOM 1330 N N . SER A 1 173 ? -3.938 -20.25 -12.711 1 97.19 173 SER A N 1
ATOM 1331 C CA . SER A 1 173 ? -3.762 -21.688 -12.578 1 97.19 173 SER A CA 1
ATOM 1332 C C . SER A 1 173 ? -4.496 -22.438 -13.68 1 97.19 173 SER A C 1
ATOM 1334 O O . SER A 1 173 ? -4.91 -21.844 -14.68 1 97.19 173 SER A O 1
ATOM 1336 N N . GLY A 1 174 ? -4.48 -23.781 -13.5 1 96.38 174 GLY A N 1
ATOM 1337 C CA . GLY A 1 174 ? -5.215 -24.625 -14.43 1 96.38 174 GLY A CA 1
ATOM 1338 C C . GLY A 1 174 ? -6.711 -24.609 -14.18 1 96.38 174 GLY A C 1
ATOM 1339 O O . GLY A 1 174 ? -7.48 -25.156 -14.984 1 96.38 174 GLY A O 1
ATOM 1340 N N . GLY A 1 175 ? -7.113 -24 -13.141 1 95.69 175 GLY A N 1
ATOM 1341 C CA . GLY A 1 175 ? -8.508 -23.906 -12.758 1 95.69 175 GLY A CA 1
ATOM 1342 C C . GLY A 1 175 ? -8.711 -23.781 -11.258 1 95.69 175 GLY A C 1
ATOM 1343 O O . GLY A 1 175 ? -7.875 -24.234 -10.477 1 95.69 175 GLY A O 1
ATOM 1344 N N . PHE A 1 176 ? -9.781 -23.078 -10.844 1 95.06 176 PHE A N 1
ATOM 1345 C CA . PHE A 1 176 ? -10.227 -22.906 -9.469 1 95.06 176 PHE A CA 1
ATOM 1346 C C . PHE A 1 176 ? -9.297 -21.969 -8.711 1 95.06 176 PHE A C 1
ATOM 1348 O O . PHE A 1 176 ? -9.75 -21.078 -7.988 1 95.06 176 PHE A O 1
ATOM 1355 N N . GLY A 1 177 ? -7.941 -22.234 -8.898 1 97.25 177 GLY A N 1
ATOM 1356 C CA . GLY A 1 177 ? -6.984 -21.406 -8.188 1 97.25 177 GLY A CA 1
ATOM 1357 C C . GLY A 1 177 ? -6.512 -22 -6.883 1 97.25 177 GLY A C 1
ATOM 1358 O O . GLY A 1 177 ? -7.059 -23.016 -6.426 1 97.25 177 GLY A O 1
ATOM 1359 N N . THR A 1 178 ? -5.5 -21.391 -6.301 1 98.25 178 THR A N 1
ATOM 1360 C CA . THR A 1 178 ? -4.941 -21.875 -5.043 1 98.25 178 THR A CA 1
ATOM 1361 C C . THR A 1 178 ? -5.621 -21.203 -3.855 1 98.25 178 THR A C 1
ATOM 1363 O O . THR A 1 178 ? -6.641 -21.688 -3.359 1 98.25 178 THR A O 1
ATOM 1366 N N . ALA A 1 179 ? -5.246 -19.969 -3.52 1 98.75 179 ALA A N 1
ATOM 1367 C CA . ALA A 1 179 ? -5.836 -19.25 -2.393 1 98.75 179 ALA A CA 1
ATOM 1368 C C . ALA A 1 179 ? -7.316 -18.969 -2.631 1 98.75 179 ALA A C 1
ATOM 1370 O O . ALA A 1 179 ? -8.141 -19.156 -1.731 1 98.75 179 ALA A O 1
ATOM 1371 N N . LEU A 1 180 ? -7.664 -18.5 -3.848 1 98.38 180 LEU A N 1
ATOM 1372 C CA . LEU A 1 180 ? -9.062 -18.172 -4.125 1 98.38 180 LEU A CA 1
ATOM 1373 C C . LEU A 1 180 ? -9.898 -19.453 -4.191 1 98.38 180 LEU A C 1
ATOM 1375 O O . LEU A 1 180 ? -11.117 -19.406 -3.98 1 98.38 180 LEU A O 1
ATOM 1379 N N . GLY A 1 181 ? -9.242 -20.609 -4.555 1 98.06 181 GLY A N 1
ATOM 1380 C CA . GLY A 1 181 ? -9.953 -21.875 -4.438 1 98.06 181 GLY A CA 1
ATOM 1381 C C . GLY A 1 181 ? -10.438 -22.156 -3.029 1 98.06 181 GLY A C 1
ATOM 1382 O O . GLY A 1 181 ? -11.578 -22.578 -2.832 1 98.06 181 GLY A O 1
ATOM 1383 N N . VAL A 1 182 ? -9.57 -21.922 -2.043 1 98.25 182 VAL A N 1
ATOM 1384 C CA . VAL A 1 182 ? -9.914 -22.094 -0.636 1 98.25 182 VAL A CA 1
ATOM 1385 C C . VAL A 1 182 ? -11.047 -21.141 -0.258 1 98.25 182 VAL A C 1
ATOM 1387 O O . VAL A 1 182 ? -12 -21.547 0.414 1 98.25 182 VAL A O 1
ATOM 1390 N N . ILE A 1 183 ? -10.969 -19.906 -0.669 1 97.94 183 ILE A N 1
ATOM 1391 C CA . ILE A 1 183 ? -11.969 -18.891 -0.374 1 97.94 183 ILE A CA 1
ATOM 1392 C C . ILE A 1 183 ? -13.312 -19.281 -0.991 1 97.94 183 ILE A C 1
ATOM 1394 O O . ILE A 1 183 ? -14.352 -19.203 -0.337 1 97.94 183 ILE A O 1
ATOM 1398 N N . ARG A 1 184 ? -13.312 -19.781 -2.24 1 96.81 184 ARG A N 1
ATOM 1399 C CA . ARG A 1 184 ? -14.523 -20.234 -2.916 1 96.81 184 ARG A CA 1
ATOM 1400 C C . ARG A 1 184 ? -15.18 -21.391 -2.162 1 96.81 184 ARG A C 1
ATOM 1402 O O . ARG A 1 184 ? -16.391 -21.406 -1.96 1 96.81 184 ARG A O 1
ATOM 1409 N N . ALA A 1 185 ? -14.352 -22.312 -1.824 1 96.5 185 ALA A N 1
ATOM 1410 C CA . ALA A 1 185 ? -14.867 -23.453 -1.071 1 96.5 185 ALA A CA 1
ATOM 1411 C C . ALA A 1 185 ? -15.492 -23.016 0.246 1 96.5 185 ALA A C 1
ATOM 1413 O O . ALA A 1 185 ? -16.547 -23.5 0.635 1 96.5 185 ALA A O 1
ATOM 1414 N N . GLY A 1 186 ? -14.805 -22.109 0.924 1 95.94 186 GLY A N 1
ATOM 1415 C CA . GLY A 1 186 ? -15.336 -21.578 2.172 1 95.94 186 GLY A CA 1
ATOM 1416 C C . GLY A 1 186 ? -16.656 -20.859 2.002 1 95.94 186 GLY A C 1
ATOM 1417 O O . GLY A 1 186 ? -17.547 -20.984 2.848 1 95.94 186 GLY A O 1
ATOM 1418 N N . TYR A 1 187 ? -16.766 -20.125 0.949 1 96.38 187 TYR A N 1
ATOM 1419 C CA . TYR A 1 187 ? -18.016 -19.422 0.677 1 96.38 187 TYR A CA 1
ATOM 1420 C C . TYR A 1 187 ? -19.156 -20.391 0.423 1 96.38 187 TYR A C 1
ATOM 1422 O O . TYR A 1 187 ? -20.25 -20.234 0.954 1 96.38 187 TYR A O 1
ATOM 1430 N N . LEU A 1 188 ? -18.891 -21.406 -0.388 1 94.94 188 LEU A N 1
ATOM 1431 C CA . LEU A 1 188 ? -19.891 -22.422 -0.707 1 94.94 188 LEU A CA 1
ATOM 1432 C C . LEU A 1 188 ? -20.344 -23.141 0.553 1 94.94 188 LEU A C 1
ATOM 1434 O O . LEU A 1 188 ? -21.5 -23.562 0.649 1 94.94 188 LEU A O 1
ATOM 1438 N N . GLU A 1 189 ? -19.453 -23.188 1.544 1 93.94 189 GLU A N 1
ATOM 1439 C CA . GLU A 1 189 ? -19.766 -23.891 2.783 1 93.94 189 GLU A CA 1
ATOM 1440 C C . GLU A 1 189 ? -20.359 -22.938 3.824 1 93.94 189 GLU A C 1
ATOM 1442 O O . GLU A 1 189 ? -20.609 -23.328 4.961 1 93.94 189 GLU A O 1
ATOM 1447 N N . GLY A 1 190 ? -20.438 -21.734 3.471 1 94.38 190 GLY A N 1
ATOM 1448 C CA . GLY A 1 190 ? -21.031 -20.766 4.379 1 94.38 190 GLY A CA 1
ATOM 1449 C C . GLY A 1 190 ? -20.062 -20.266 5.438 1 94.38 190 GLY A C 1
ATOM 1450 O O . GLY A 1 190 ? -20.469 -19.688 6.445 1 94.38 190 GLY A O 1
ATOM 1451 N N . MET A 1 191 ? -18.781 -20.422 5.234 1 95.19 191 MET A N 1
ATOM 1452 C CA . MET A 1 191 ? -17.781 -20.094 6.238 1 95.19 191 MET A CA 1
ATOM 1453 C C . MET A 1 191 ? -17.156 -18.734 5.949 1 95.19 191 MET A C 1
ATOM 1455 O O . MET A 1 191 ? -16.406 -18.203 6.773 1 95.19 191 MET A O 1
ATOM 1459 N N . VAL A 1 192 ? -17.453 -18.141 4.809 1 95.75 192 VAL A N 1
ATOM 1460 C CA . VAL A 1 192 ? -16.875 -16.844 4.422 1 95.75 192 VAL A CA 1
ATOM 1461 C C . VAL A 1 192 ? -18 -15.82 4.254 1 95.75 192 VAL A C 1
ATOM 1463 O O . VAL A 1 192 ? -18.891 -15.992 3.414 1 95.75 192 VAL A O 1
ATOM 1466 N N . GLU A 1 193 ? -17.953 -14.836 5.047 1 96.12 193 GLU A N 1
ATOM 1467 C CA . GLU A 1 193 ? -18.922 -13.742 4.969 1 96.12 193 GLU A CA 1
ATOM 1468 C C . GLU A 1 193 ? -18.484 -12.68 3.967 1 96.12 193 GLU A C 1
ATOM 1470 O O . GLU A 1 193 ? -19.297 -12.141 3.227 1 96.12 193 GLU A O 1
ATOM 1475 N N . ARG A 1 194 ? -17.25 -12.383 3.988 1 97 194 ARG A N 1
ATOM 1476 C CA . ARG A 1 194 ? -16.688 -11.344 3.133 1 97 194 ARG A CA 1
ATOM 1477 C C . ARG A 1 194 ? -15.195 -11.562 2.924 1 97 194 ARG A C 1
ATOM 1479 O O . ARG A 1 194 ? -14.508 -12.07 3.811 1 97 194 ARG A O 1
ATOM 1486 N N . VAL A 1 195 ? -14.812 -11.18 1.766 1 98.12 195 VAL A N 1
ATOM 1487 C CA . VAL A 1 195 ? -13.391 -11.219 1.447 1 98.12 195 VAL A CA 1
ATOM 1488 C C . VAL A 1 195 ? -12.867 -9.805 1.215 1 98.12 195 VAL A C 1
ATOM 1490 O O . VAL A 1 195 ? -13.438 -9.047 0.424 1 98.12 195 VAL A O 1
ATOM 1493 N N . TYR A 1 196 ? -11.859 -9.422 1.952 1 98 196 TYR A N 1
ATOM 1494 C CA . TYR A 1 196 ? -11.117 -8.195 1.664 1 98 196 TYR A CA 1
ATOM 1495 C C . TYR A 1 196 ? -9.922 -8.477 0.764 1 98 196 TYR A C 1
ATOM 1497 O O . TYR A 1 196 ? -9.227 -9.477 0.943 1 98 196 TYR A O 1
ATOM 1505 N N . ALA A 1 197 ? -9.766 -7.656 -0.253 1 96.94 197 ALA A N 1
ATOM 1506 C CA . ALA A 1 197 ? -8.648 -7.816 -1.183 1 96.94 197 ALA A CA 1
ATOM 1507 C C . ALA A 1 197 ? -7.863 -6.516 -1.325 1 96.94 197 ALA A C 1
ATOM 1509 O O . ALA A 1 197 ? -8.445 -5.453 -1.555 1 96.94 197 ALA A O 1
ATOM 1510 N N . GLY A 1 198 ? -6.57 -6.613 -1.116 1 95.88 198 GLY A N 1
ATOM 1511 C CA . GLY A 1 198 ? -5.746 -5.473 -1.478 1 95.88 198 GLY A CA 1
ATOM 1512 C C . GLY A 1 198 ? -5.703 -5.215 -2.973 1 95.88 198 GLY A C 1
ATOM 1513 O O . GLY A 1 198 ? -5.754 -6.152 -3.77 1 95.88 198 GLY A O 1
ATOM 1514 N N . GLU A 1 199 ? -5.562 -4 -3.34 1 92.69 199 GLU A N 1
ATOM 1515 C CA . GLU A 1 199 ? -5.52 -3.658 -4.758 1 92.69 199 GLU A CA 1
ATOM 1516 C C . GLU A 1 199 ? -4.273 -4.234 -5.43 1 92.69 199 GLU A C 1
ATOM 1518 O O . GLU A 1 199 ? -4.301 -4.574 -6.613 1 92.69 199 GLU A O 1
ATOM 1523 N N . THR A 1 200 ? -3.158 -4.309 -4.672 1 93.44 200 THR A N 1
ATOM 1524 C CA . THR A 1 200 ? -1.919 -4.977 -5.055 1 93.44 200 THR A CA 1
ATOM 1525 C C . THR A 1 200 ? -1.164 -4.156 -6.098 1 93.44 200 THR A C 1
ATOM 1527 O O . THR A 1 200 ? -0.959 -4.613 -7.227 1 93.44 200 THR A O 1
ATOM 1530 N N . ARG A 1 201 ? -0.774 -3.033 -5.617 1 89.5 201 ARG A N 1
ATOM 1531 C CA . ARG A 1 201 ? 0.161 -2.258 -6.422 1 89.5 201 ARG A CA 1
ATOM 1532 C C . ARG A 1 201 ? 1.509 -2.963 -6.531 1 89.5 201 ARG A C 1
ATOM 1534 O O . ARG A 1 201 ? 1.911 -3.686 -5.617 1 89.5 201 ARG A O 1
ATOM 1541 N N . PRO A 1 202 ? 2.129 -2.828 -7.789 1 86.19 202 PRO A N 1
ATOM 1542 C CA . PRO A 1 202 ? 1.935 -1.813 -8.828 1 86.19 202 PRO A CA 1
ATOM 1543 C C . PRO A 1 202 ? 1.024 -2.291 -9.953 1 86.19 202 PRO A C 1
ATOM 1545 O O . PRO A 1 202 ? 0.461 -1.474 -10.688 1 86.19 202 PRO A O 1
ATOM 1548 N N . TRP A 1 203 ? 0.829 -3.621 -10.133 1 86.38 203 TRP A N 1
ATOM 1549 C CA . TRP A 1 203 ? 0.143 -4.09 -11.328 1 86.38 203 TRP A CA 1
ATOM 1550 C C . TRP A 1 203 ? -1.352 -4.254 -11.07 1 86.38 203 TRP A C 1
ATOM 1552 O O . TRP A 1 203 ? -2.111 -4.586 -11.984 1 86.38 203 TRP A O 1
ATOM 1562 N N . LEU A 1 204 ? -1.767 -4.164 -9.82 1 90.25 204 LEU A N 1
ATOM 1563 C CA . LEU A 1 204 ? -3.17 -4.109 -9.43 1 90.25 204 LEU A CA 1
ATOM 1564 C C . LEU A 1 204 ? -3.852 -5.453 -9.664 1 90.25 204 LEU A C 1
ATOM 1566 O O . LEU A 1 204 ? -5 -5.504 -10.109 1 90.25 204 LEU A O 1
ATOM 1570 N N . GLN A 1 205 ? -3.156 -6.508 -9.383 1 93.25 205 GLN A N 1
ATOM 1571 C CA . GLN A 1 205 ? -3.758 -7.824 -9.555 1 93.25 205 GLN A CA 1
ATOM 1572 C C . GLN A 1 205 ? -5.004 -7.977 -8.695 1 93.25 205 GLN A C 1
ATOM 1574 O O . GLN A 1 205 ? -5.969 -8.633 -9.094 1 93.25 205 GLN A O 1
ATOM 1579 N N . GLY A 1 206 ? -4.984 -7.406 -7.531 1 94.44 206 GLY A N 1
ATOM 1580 C CA . GLY A 1 206 ? -6.137 -7.504 -6.648 1 94.44 206 GLY A CA 1
ATOM 1581 C C . GLY A 1 206 ? -7.367 -6.801 -7.195 1 94.44 206 GLY A C 1
ATOM 1582 O O . GLY A 1 206 ? -8.445 -7.391 -7.254 1 94.44 206 GLY A O 1
ATOM 1583 N N . SER A 1 207 ? -7.199 -5.605 -7.625 1 91.5 207 SER A N 1
ATOM 1584 C CA . SER A 1 207 ? -8.336 -4.809 -8.07 1 91.5 207 SER A CA 1
ATOM 1585 C C . SER A 1 207 ? -8.82 -5.254 -9.453 1 91.5 207 SER A C 1
ATOM 1587 O O . SER A 1 207 ? -10.023 -5.246 -9.727 1 91.5 207 SER A O 1
ATOM 1589 N N . ARG A 1 208 ? -7.914 -5.738 -10.273 1 91.38 208 ARG A N 1
ATOM 1590 C CA . ARG A 1 208 ? -8.266 -6.023 -11.664 1 91.38 208 ARG A CA 1
ATOM 1591 C C . ARG A 1 208 ? -8.711 -7.473 -11.828 1 91.38 208 ARG A C 1
ATOM 1593 O O . ARG A 1 208 ? -9.609 -7.762 -12.617 1 91.38 208 ARG A O 1
ATOM 1600 N N . LEU A 1 209 ? -8.031 -8.336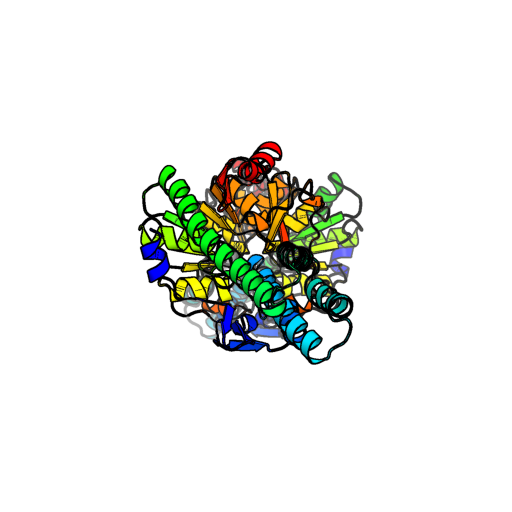 -11.102 1 95.25 209 LEU A N 1
ATOM 1601 C CA . LEU A 1 209 ? -8.227 -9.758 -11.383 1 95.25 209 LEU A CA 1
ATOM 1602 C C . LEU A 1 209 ? -8.961 -10.445 -10.242 1 95.25 209 LEU A C 1
ATOM 1604 O O . LEU A 1 209 ? -10.023 -11.039 -10.445 1 95.25 209 LEU A O 1
ATOM 1608 N N . THR A 1 210 ? -8.445 -10.328 -9.055 1 96.75 210 THR A N 1
ATOM 1609 C CA . THR A 1 210 ? -9.039 -11 -7.902 1 96.75 210 THR A CA 1
ATOM 1610 C C . THR A 1 210 ? -10.477 -10.523 -7.684 1 96.75 210 THR A C 1
ATOM 1612 O O . THR A 1 210 ? -11.383 -11.344 -7.539 1 96.75 210 THR A O 1
ATOM 1615 N N . ALA A 1 211 ? -10.656 -9.234 -7.684 1 94.75 211 ALA A N 1
ATOM 1616 C CA . ALA A 1 211 ? -11.992 -8.688 -7.5 1 94.75 211 ALA A CA 1
ATOM 1617 C C . ALA A 1 211 ? -12.93 -9.133 -8.617 1 94.75 211 ALA A C 1
ATOM 1619 O O . ALA A 1 211 ? -14.102 -9.445 -8.375 1 94.75 211 ALA A O 1
ATOM 1620 N N . TRP A 1 212 ? -12.422 -9.195 -9.836 1 93.94 212 TRP A N 1
ATOM 1621 C CA . TRP A 1 212 ? -13.195 -9.625 -10.992 1 93.94 212 TRP A CA 1
ATOM 1622 C C . TRP A 1 212 ? -13.633 -11.078 -10.852 1 93.94 212 TRP A C 1
ATOM 1624 O O . TRP A 1 212 ? -14.805 -11.406 -11.086 1 93.94 212 TRP A O 1
ATOM 1634 N N . GLU A 1 213 ? -12.758 -11.953 -10.453 1 95.56 213 GLU A N 1
ATOM 1635 C CA . GLU A 1 213 ? -13.078 -13.367 -10.273 1 95.56 213 GLU A CA 1
ATOM 1636 C C . GLU A 1 213 ? -14.141 -13.555 -9.188 1 95.56 213 GLU A C 1
ATOM 1638 O O . GLU A 1 213 ? -15.125 -14.273 -9.398 1 95.56 213 GLU A O 1
ATOM 1643 N N . LEU A 1 214 ? -13.891 -12.938 -8.055 1 95.81 214 LEU A N 1
ATOM 1644 C CA . LEU A 1 214 ? -14.789 -13.117 -6.918 1 95.81 214 LEU A CA 1
ATOM 1645 C C . LEU A 1 214 ? -16.172 -12.539 -7.211 1 95.81 214 LEU A C 1
ATOM 1647 O O . LEU A 1 214 ? -17.188 -13.164 -6.914 1 95.81 214 LEU A O 1
ATOM 1651 N N . ALA A 1 215 ? -16.172 -11.391 -7.824 1 92.81 215 ALA A N 1
ATOM 1652 C CA . ALA A 1 215 ? -17.438 -10.758 -8.172 1 92.81 215 ALA A CA 1
ATOM 1653 C C . ALA A 1 215 ? -18.219 -11.617 -9.164 1 92.81 215 ALA A C 1
ATOM 1655 O O . ALA A 1 215 ? -19.438 -11.758 -9.039 1 92.81 215 ALA A O 1
ATOM 1656 N N . ASN A 1 216 ? -17.547 -12.164 -10.117 1 90.75 216 ASN A N 1
ATOM 1657 C CA . ASN A 1 216 ? -18.172 -13.023 -11.109 1 90.75 216 ASN A CA 1
ATOM 1658 C C . ASN A 1 216 ? -18.797 -14.266 -10.477 1 90.75 216 ASN A C 1
ATOM 1660 O O . ASN A 1 216 ? -19.734 -14.852 -11.023 1 90.75 216 ASN A O 1
ATOM 1664 N N . GLU A 1 217 ? -18.297 -14.602 -9.375 1 92.38 217 GLU A N 1
ATOM 1665 C CA . GLU A 1 217 ? -18.781 -15.805 -8.703 1 92.38 217 GLU A CA 1
ATOM 1666 C C . GLU A 1 217 ? -19.75 -15.469 -7.582 1 92.38 217 GLU A C 1
ATOM 1668 O O . GLU A 1 217 ? -20.188 -16.359 -6.84 1 92.38 217 GLU A O 1
ATOM 1673 N N . GLY A 1 218 ? -20.016 -14.172 -7.43 1 93.12 218 GLY A N 1
ATOM 1674 C CA . GLY A 1 218 ? -21 -13.727 -6.445 1 93.12 218 GLY A CA 1
ATOM 1675 C C . GLY A 1 218 ? -20.453 -13.719 -5.031 1 93.12 218 GLY A C 1
ATOM 1676 O O . GLY A 1 218 ? -21.219 -13.664 -4.062 1 93.12 218 GLY A O 1
ATOM 1677 N N . ILE A 1 219 ? -19.188 -13.844 -4.852 1 95.69 219 ILE A N 1
ATOM 1678 C CA . ILE A 1 219 ? -18.562 -13.812 -3.533 1 95.69 219 ILE A CA 1
ATOM 1679 C C . ILE A 1 219 ? -18.375 -12.367 -3.09 1 95.69 219 ILE A C 1
ATOM 1681 O O . ILE A 1 219 ? -17.734 -11.57 -3.795 1 95.69 219 ILE A O 1
ATOM 1685 N N . PRO A 1 220 ? -18.922 -11.93 -1.976 1 96.81 220 PRO A N 1
ATOM 1686 C CA . PRO A 1 220 ? -18.781 -10.547 -1.518 1 96.81 220 PRO A CA 1
ATOM 1687 C C . PRO A 1 220 ? -17.312 -10.148 -1.313 1 96.81 220 PRO A C 1
ATOM 1689 O O . PRO A 1 220 ? -16.594 -10.781 -0.54 1 96.81 220 PRO A O 1
ATOM 1692 N N . VAL A 1 221 ? -16.922 -9.109 -1.975 1 96.56 221 VAL A N 1
ATOM 1693 C CA . VAL A 1 221 ? -15.531 -8.68 -1.902 1 96.56 221 VAL A CA 1
ATOM 1694 C C . VAL A 1 221 ? -15.461 -7.172 -1.687 1 96.56 221 VAL A C 1
ATOM 1696 O O . VAL A 1 221 ? -16.266 -6.422 -2.248 1 96.56 221 VAL A O 1
ATOM 1699 N N . THR A 1 222 ? -14.617 -6.719 -0.794 1 95.38 222 THR A N 1
ATOM 1700 C CA . THR A 1 222 ? -14.273 -5.32 -0.555 1 95.38 222 THR A CA 1
ATOM 1701 C C . THR A 1 222 ? -12.82 -5.047 -0.913 1 95.38 222 THR A C 1
ATOM 1703 O O . THR A 1 222 ? -11.914 -5.719 -0.409 1 95.38 222 THR A O 1
ATOM 1706 N N . LEU A 1 223 ? -12.672 -4.082 -1.775 1 93.56 223 LEU A N 1
ATOM 1707 C CA . LEU A 1 223 ? -11.328 -3.688 -2.197 1 93.56 223 LEU A CA 1
ATOM 1708 C C . LEU A 1 223 ? -10.789 -2.566 -1.312 1 93.56 223 LEU A C 1
ATOM 1710 O O . LEU A 1 223 ? -11.555 -1.709 -0.859 1 93.56 223 LEU A O 1
ATOM 1714 N N . CYS A 1 224 ? -9.477 -2.625 -1.118 1 92.44 224 CYS A N 1
ATOM 1715 C CA . CYS A 1 224 ? -8.812 -1.567 -0.362 1 92.44 224 CYS A CA 1
ATOM 1716 C C . CYS A 1 224 ? -7.418 -1.298 -0.908 1 92.44 224 CYS A C 1
ATOM 1718 O O . CYS A 1 224 ? -6.809 -2.174 -1.524 1 92.44 224 CYS A O 1
ATOM 1720 N N . ALA A 1 225 ? -6.969 -0.073 -0.701 1 92.81 225 ALA A N 1
ATOM 1721 C CA . ALA A 1 225 ? -5.566 0.217 -0.999 1 92.81 225 ALA A CA 1
ATOM 1722 C C . ALA A 1 225 ? -4.637 -0.607 -0.115 1 92.81 225 ALA A C 1
ATOM 1724 O O . ALA A 1 225 ? -4.984 -0.942 1.021 1 92.81 225 ALA A O 1
ATOM 1725 N N . ASP A 1 226 ? -3.455 -0.909 -0.642 1 95.69 226 ASP A N 1
ATOM 1726 C CA . ASP A 1 226 ? -2.514 -1.728 0.114 1 95.69 226 ASP A CA 1
ATOM 1727 C C . ASP A 1 226 ? -2.105 -1.038 1.414 1 95.69 226 ASP A C 1
ATOM 1729 O O . ASP A 1 226 ? -1.774 -1.703 2.398 1 95.69 226 ASP A O 1
ATOM 1733 N N . SER A 1 227 ? -2.201 0.26 1.432 1 95.06 227 SER A N 1
ATOM 1734 C CA . SER A 1 227 ? -1.842 1.063 2.596 1 95.06 227 SER A CA 1
ATOM 1735 C C . SER A 1 227 ? -2.83 0.855 3.738 1 95.06 227 SER A C 1
ATOM 1737 O O . SER A 1 227 ? -2.518 1.141 4.895 1 95.06 227 SER A O 1
ATOM 1739 N N . ALA A 1 228 ? -3.982 0.322 3.51 1 95.88 228 ALA A N 1
ATOM 1740 C CA . ALA A 1 228 ? -5.055 0.256 4.5 1 95.88 228 ALA A CA 1
ATOM 1741 C C . ALA A 1 228 ? -5.145 -1.138 5.113 1 95.88 228 ALA A C 1
ATOM 1743 O O . ALA A 1 228 ? -6.004 -1.393 5.961 1 95.88 228 ALA A O 1
ATOM 1744 N N . LEU A 1 229 ? -4.273 -2.025 4.758 1 97.94 229 LEU A N 1
ATOM 1745 C CA . LEU A 1 229 ? -4.48 -3.432 5.086 1 97.94 229 LEU A CA 1
ATOM 1746 C C . LEU A 1 229 ? -4.258 -3.682 6.574 1 97.94 229 LEU A C 1
ATOM 1748 O O . LEU A 1 229 ? -4.977 -4.469 7.191 1 97.94 229 LEU A O 1
ATOM 1752 N N . ALA A 1 230 ? -3.246 -3.041 7.195 1 98.31 230 ALA A N 1
ATOM 1753 C CA . ALA A 1 230 ? -3.064 -3.184 8.641 1 98.31 230 ALA A CA 1
ATOM 1754 C C . ALA A 1 230 ? -4.258 -2.609 9.398 1 98.31 230 ALA A C 1
ATOM 1756 O O . ALA A 1 230 ? -4.707 -3.189 10.391 1 98.31 230 ALA A O 1
ATOM 1757 N N . HIS A 1 231 ? -4.719 -1.437 8.914 1 97.5 231 HIS A N 1
ATOM 1758 C CA . HIS A 1 231 ? -5.906 -0.834 9.516 1 97.5 231 HIS A CA 1
ATOM 1759 C C . HIS A 1 231 ? -7.105 -1.771 9.43 1 97.5 231 HIS A C 1
ATOM 1761 O O . HIS A 1 231 ? -7.891 -1.868 10.375 1 97.5 231 HIS A O 1
ATOM 1767 N N . LEU A 1 232 ? -7.254 -2.471 8.352 1 96.94 232 LEU A N 1
ATOM 1768 C CA . LEU A 1 232 ? -8.32 -3.447 8.156 1 96.94 232 LEU A CA 1
ATOM 1769 C C . LEU A 1 232 ? -8.211 -4.578 9.18 1 96.94 232 LEU A C 1
ATOM 1771 O O . LEU A 1 232 ? -9.219 -4.992 9.758 1 96.94 232 LEU A O 1
ATOM 1775 N N . MET A 1 233 ? -7.02 -5.09 9.375 1 97.88 233 MET A N 1
ATOM 1776 C CA . MET A 1 233 ? -6.812 -6.188 10.312 1 97.88 233 MET A CA 1
ATOM 1777 C C . MET A 1 233 ? -7.148 -5.762 11.734 1 97.88 233 MET A C 1
ATOM 1779 O O . MET A 1 233 ? -7.605 -6.574 12.539 1 97.88 233 MET A O 1
ATOM 1783 N N . LYS A 1 234 ? -6.938 -4.512 11.992 1 96.88 234 LYS A N 1
ATOM 1784 C CA . LYS A 1 234 ? -7.219 -3.959 13.312 1 96.88 234 LYS A CA 1
ATOM 1785 C C . LYS A 1 234 ? -8.719 -3.775 13.523 1 96.88 234 LYS A C 1
ATOM 1787 O O . LYS A 1 234 ? -9.219 -3.936 14.641 1 96.88 234 LYS A O 1
ATOM 1792 N N . THR A 1 235 ? -9.539 -3.504 12.445 1 95.88 235 THR A N 1
ATOM 1793 C CA . THR A 1 235 ? -10.859 -2.918 12.664 1 95.88 235 THR A CA 1
ATOM 1794 C C . THR A 1 235 ? -11.953 -3.836 12.125 1 95.88 235 THR A C 1
ATOM 1796 O O . THR A 1 235 ? -13.133 -3.656 12.445 1 95.88 235 THR A O 1
ATOM 1799 N N . LYS A 1 236 ? -11.594 -4.867 11.266 1 96.12 236 LYS A N 1
ATOM 1800 C CA . LYS A 1 236 ? -12.656 -5.562 10.547 1 96.12 236 LYS A CA 1
ATOM 1801 C C . LYS A 1 236 ? -12.734 -7.027 10.969 1 96.12 236 LYS A C 1
ATOM 1803 O O . LYS A 1 236 ? -13.445 -7.82 10.344 1 96.12 236 LYS A O 1
ATOM 1808 N N . GLY A 1 237 ? -12.008 -7.453 11.945 1 95.5 237 GLY A N 1
ATOM 1809 C CA . GLY A 1 237 ? -12.109 -8.789 12.5 1 95.5 237 GLY A CA 1
ATOM 1810 C C . GLY A 1 237 ? -11.672 -9.875 11.531 1 95.5 237 GLY A C 1
ATOM 1811 O O . GLY A 1 237 ? -12.312 -10.922 11.438 1 95.5 237 GLY A O 1
ATOM 1812 N N . ILE A 1 238 ? -10.672 -9.594 10.742 1 97.31 238 ILE A N 1
ATOM 1813 C CA . ILE A 1 238 ? -10.117 -10.562 9.812 1 97.31 238 ILE A CA 1
ATOM 1814 C C . ILE A 1 238 ? -9.523 -11.742 10.586 1 97.31 238 ILE A C 1
ATOM 1816 O O . ILE A 1 238 ? -8.773 -11.547 11.547 1 97.31 238 ILE A O 1
ATOM 1820 N N . THR A 1 239 ? -9.789 -12.945 10.125 1 97.06 239 THR A N 1
ATOM 1821 C CA . THR A 1 239 ? -9.32 -14.102 10.883 1 97.06 239 THR A CA 1
ATOM 1822 C C . THR A 1 239 ? -8.141 -14.766 10.188 1 97.06 239 THR A C 1
ATOM 1824 O O . THR A 1 239 ? -7.254 -15.32 10.844 1 97.06 239 THR A O 1
ATOM 1827 N N . TRP A 1 240 ? -8.195 -14.75 8.805 1 97.75 240 TRP A N 1
ATOM 1828 C CA . TRP A 1 240 ? -7.152 -15.391 8.008 1 97.75 240 TRP A CA 1
ATOM 1829 C C . TRP A 1 240 ? -6.699 -14.477 6.875 1 97.75 240 TRP A C 1
ATOM 1831 O O . TRP A 1 240 ? -7.52 -13.797 6.25 1 97.75 240 TRP A O 1
ATOM 1841 N N . VAL A 1 241 ? -5.43 -14.453 6.703 1 98.75 241 VAL A N 1
ATOM 1842 C CA . VAL A 1 241 ? -4.875 -14.055 5.414 1 98.75 241 VAL A CA 1
ATOM 1843 C C . VAL A 1 241 ? -4.59 -15.297 4.57 1 98.75 241 VAL A C 1
ATOM 1845 O O . VAL A 1 241 ? -3.902 -16.219 5.02 1 98.75 241 VAL A O 1
ATOM 1848 N N . VAL A 1 242 ? -5.152 -15.375 3.346 1 98.88 242 VAL A N 1
ATOM 1849 C CA . VAL A 1 242 ? -4.969 -16.516 2.451 1 98.88 242 VAL A CA 1
ATOM 1850 C C . VAL A 1 242 ? -4.352 -16.047 1.136 1 98.88 242 VAL A C 1
ATOM 1852 O O . VAL A 1 242 ? -4.957 -15.25 0.409 1 98.88 242 VAL A O 1
ATOM 1855 N N . VAL A 1 243 ? -3.115 -16.5 0.851 1 98.88 243 VAL A N 1
ATOM 1856 C CA . VAL A 1 243 ? -2.408 -16.016 -0.333 1 98.88 243 VAL A CA 1
ATOM 1857 C C . VAL A 1 243 ? -1.779 -17.203 -1.071 1 98.88 243 VAL A C 1
ATOM 1859 O O . VAL A 1 243 ? -1.762 -18.328 -0.559 1 98.88 243 VAL A O 1
ATOM 1862 N N . GLY A 1 244 ? -1.367 -16.969 -2.32 1 98.25 244 GLY A N 1
ATOM 1863 C CA . GLY A 1 244 ? -0.611 -17.953 -3.094 1 98.25 244 GLY A CA 1
ATOM 1864 C C . GLY A 1 244 ? 0.89 -17.781 -2.955 1 98.25 244 GLY A C 1
ATOM 1865 O O . GLY A 1 244 ? 1.36 -17.016 -2.111 1 98.25 244 GLY A O 1
ATOM 1866 N N . ALA A 1 245 ? 1.601 -18.578 -3.756 1 97.38 245 ALA A N 1
ATOM 1867 C CA . ALA A 1 245 ? 3.061 -18.516 -3.777 1 97.38 245 ALA A CA 1
ATOM 1868 C C . ALA A 1 245 ? 3.594 -18.672 -5.199 1 97.38 245 ALA A C 1
ATOM 1870 O O . ALA A 1 245 ? 3.066 -19.469 -5.977 1 97.38 245 ALA A O 1
ATOM 1871 N N . ASP A 1 246 ? 4.625 -17.938 -5.473 1 94.94 246 ASP A N 1
ATOM 1872 C CA . ASP A 1 246 ? 5.344 -18.109 -6.734 1 94.94 246 ASP A CA 1
ATOM 1873 C C . ASP A 1 246 ? 6.445 -19.156 -6.598 1 94.94 246 ASP A C 1
ATOM 1875 O O . ASP A 1 246 ? 6.742 -19.875 -7.547 1 94.94 246 ASP A O 1
ATOM 1879 N N . CYS A 1 247 ? 6.988 -19.125 -5.434 1 95.19 247 CYS A N 1
ATOM 1880 C CA . CYS A 1 247 ? 8.055 -20.062 -5.133 1 95.19 247 CYS A CA 1
ATOM 1881 C C . CYS A 1 247 ? 8.195 -20.281 -3.631 1 95.19 247 CYS A C 1
ATOM 1883 O O . CYS A 1 247 ? 8.023 -19.344 -2.85 1 95.19 247 CYS A O 1
ATOM 1885 N N . ILE A 1 248 ? 8.43 -21.5 -3.229 1 97.19 248 ILE A N 1
ATOM 1886 C CA . ILE A 1 248 ? 8.664 -21.859 -1.83 1 97.19 248 ILE A CA 1
ATOM 1887 C C . ILE A 1 248 ? 10.023 -22.531 -1.684 1 97.19 248 ILE A C 1
ATOM 1889 O O . ILE A 1 248 ? 10.289 -23.547 -2.328 1 97.19 248 ILE A O 1
ATOM 1893 N N . ALA A 1 249 ? 10.883 -21.969 -0.825 1 97.5 249 ALA A N 1
ATOM 1894 C CA . ALA A 1 249 ? 12.211 -22.531 -0.596 1 97.5 249 ALA A CA 1
ATOM 1895 C C . ALA A 1 249 ? 12.156 -23.719 0.362 1 97.5 249 ALA A C 1
ATOM 1897 O O . ALA A 1 249 ? 11.125 -23.969 0.996 1 97.5 249 ALA A O 1
ATOM 1898 N N . ALA A 1 250 ? 13.25 -24.391 0.511 1 97.19 250 ALA A N 1
ATOM 1899 C CA . ALA A 1 250 ? 13.336 -25.609 1.302 1 97.19 250 ALA A CA 1
ATOM 1900 C C . ALA A 1 250 ? 13.008 -25.344 2.768 1 97.19 250 ALA A C 1
ATOM 1902 O O . ALA A 1 250 ? 12.438 -26.188 3.449 1 97.19 250 ALA A O 1
ATOM 1903 N N . ASN A 1 251 ? 13.344 -24.156 3.227 1 98.38 251 ASN A N 1
ATOM 1904 C CA . ASN A 1 251 ? 13.133 -23.859 4.641 1 98.38 251 ASN A CA 1
ATOM 1905 C C . ASN A 1 251 ? 11.734 -23.328 4.902 1 98.38 251 ASN A C 1
ATOM 1907 O O . ASN A 1 251 ? 11.398 -22.984 6.035 1 98.38 251 ASN A O 1
ATOM 1911 N N . GLY A 1 252 ? 10.984 -23.141 3.828 1 98.44 252 GLY A N 1
ATOM 1912 C CA . GLY A 1 252 ? 9.617 -22.688 4.008 1 98.44 252 GLY A CA 1
ATOM 1913 C C . GLY A 1 252 ? 9.414 -21.219 3.654 1 98.44 252 GLY A C 1
ATOM 1914 O O . GLY A 1 252 ? 8.281 -20.734 3.623 1 98.44 252 GLY A O 1
ATOM 1915 N N . ASP A 1 253 ? 10.516 -20.5 3.357 1 98.69 253 ASP A N 1
ATOM 1916 C CA . ASP A 1 253 ? 10.367 -19.125 2.881 1 98.69 253 ASP A CA 1
ATOM 1917 C C . ASP A 1 253 ? 9.578 -19.078 1.575 1 98.69 253 ASP A C 1
ATOM 1919 O O . ASP A 1 253 ? 9.742 -19.938 0.711 1 98.69 253 ASP A O 1
ATOM 1923 N N . VAL A 1 254 ? 8.758 -18.047 1.43 1 98.19 254 VAL A N 1
ATOM 1924 C CA . VAL A 1 254 ? 7.848 -18 0.292 1 98.19 254 VAL A CA 1
ATOM 1925 C C . VAL A 1 254 ? 8.078 -16.703 -0.502 1 98.19 254 VAL A C 1
ATOM 1927 O O . VAL A 1 254 ? 8.023 -15.609 0.055 1 98.19 254 VAL A O 1
ATOM 1930 N N . ALA A 1 255 ? 8.375 -16.844 -1.763 1 97.06 255 ALA A N 1
ATOM 1931 C CA . ALA A 1 255 ? 8.312 -15.695 -2.666 1 97.06 255 ALA A CA 1
ATOM 1932 C C . ALA A 1 255 ? 6.91 -15.516 -3.236 1 97.06 255 ALA A C 1
ATOM 1934 O O . ALA A 1 255 ? 6.324 -16.469 -3.762 1 97.06 255 ALA A O 1
ATOM 1935 N N . SER A 1 256 ? 6.332 -14.398 -3.062 1 96.75 256 SER A N 1
ATOM 1936 C CA . SER A 1 256 ? 5.016 -14.039 -3.582 1 96.75 256 SER A CA 1
ATOM 1937 C C . SER A 1 256 ? 4.969 -12.57 -3.994 1 96.75 256 SER A C 1
ATOM 1939 O O . SER A 1 256 ? 5.988 -11.883 -3.979 1 96.75 256 SER A O 1
ATOM 1941 N N . LYS A 1 257 ? 3.844 -12.188 -4.477 1 96.19 257 LYS A N 1
ATOM 1942 C CA . LYS A 1 257 ? 3.67 -10.82 -4.949 1 96.19 257 LYS A CA 1
ATOM 1943 C C . LYS A 1 257 ? 4.148 -9.812 -3.906 1 96.19 257 LYS A C 1
ATOM 1945 O O . LYS A 1 257 ? 3.926 -9.992 -2.709 1 96.19 257 LYS A O 1
ATOM 1950 N N . ILE A 1 258 ? 4.82 -8.758 -4.395 1 96.62 258 ILE A N 1
ATOM 1951 C CA . ILE A 1 258 ? 5.289 -7.688 -3.516 1 96.62 258 ILE A CA 1
ATOM 1952 C C . ILE A 1 258 ? 4.133 -7.184 -2.654 1 96.62 258 ILE A C 1
ATOM 1954 O O . ILE A 1 258 ? 3.053 -6.887 -3.168 1 96.62 258 ILE A O 1
ATOM 1958 N N . GLY A 1 259 ? 4.395 -7.078 -1.335 1 97.94 259 GLY A N 1
ATOM 1959 C CA . GLY A 1 259 ? 3.375 -6.703 -0.367 1 97.94 259 GLY A CA 1
ATOM 1960 C C . GLY A 1 259 ? 2.943 -7.859 0.519 1 97.94 259 GLY A C 1
ATOM 1961 O O . GLY A 1 259 ? 2.34 -7.648 1.572 1 97.94 259 GLY A O 1
ATOM 1962 N N . THR A 1 260 ? 3.197 -9.086 0.046 1 98.69 260 THR A N 1
ATOM 1963 C CA . THR A 1 260 ? 2.844 -10.266 0.837 1 98.69 260 THR A CA 1
ATOM 1964 C C . THR A 1 260 ? 3.637 -10.297 2.143 1 98.69 260 THR A C 1
ATOM 1966 O O . THR A 1 260 ? 3.082 -10.586 3.203 1 98.69 260 THR A O 1
ATOM 1969 N N . TYR A 1 261 ? 4.957 -10.016 2.096 1 98.69 261 TYR A N 1
ATOM 1970 C CA . TYR A 1 261 ? 5.797 -9.938 3.285 1 98.69 261 TYR A CA 1
ATOM 1971 C C . TYR A 1 261 ? 5.234 -8.938 4.289 1 98.69 261 TYR A C 1
ATOM 1973 O O . TYR A 1 261 ? 5.098 -9.25 5.477 1 98.69 261 TYR A O 1
ATOM 1981 N N . GLN A 1 262 ? 4.879 -7.793 3.785 1 98.69 262 GLN A N 1
ATOM 1982 C CA . GLN A 1 262 ? 4.297 -6.742 4.617 1 98.69 262 GLN A CA 1
ATOM 1983 C C . GLN A 1 262 ? 2.996 -7.211 5.262 1 98.69 262 GLN A C 1
ATOM 1985 O O . GLN A 1 262 ? 2.725 -6.895 6.422 1 98.69 262 GLN A O 1
ATOM 1990 N N . LEU A 1 263 ? 2.193 -7.871 4.5 1 98.62 263 LEU A N 1
ATOM 1991 C CA . LEU A 1 263 ? 0.938 -8.43 4.992 1 98.62 263 LEU A CA 1
ATOM 1992 C C . LEU A 1 263 ? 1.19 -9.43 6.117 1 98.62 263 LEU A C 1
ATOM 1994 O O . LEU A 1 263 ? 0.463 -9.445 7.113 1 98.62 263 LEU A O 1
ATOM 1998 N N . ALA A 1 264 ? 2.182 -10.242 5.945 1 98.88 264 ALA A N 1
ATOM 1999 C CA . ALA A 1 264 ? 2.51 -11.258 6.949 1 98.88 264 ALA A CA 1
ATOM 2000 C C . ALA A 1 264 ? 2.973 -10.609 8.25 1 98.88 264 ALA A C 1
ATOM 2002 O O . ALA A 1 264 ? 2.6 -11.047 9.336 1 98.88 264 ALA A O 1
ATOM 2003 N 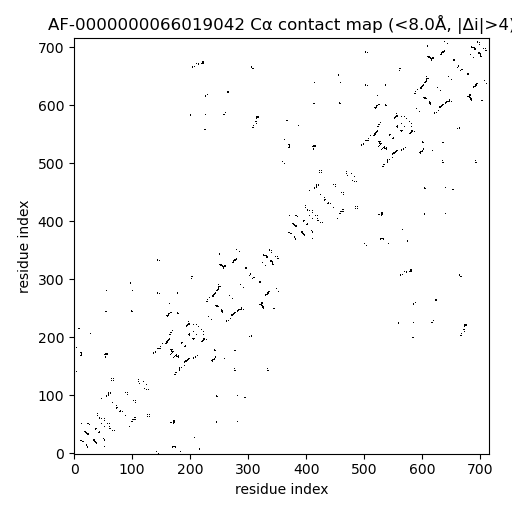N . VAL A 1 265 ? 3.809 -9.555 8.18 1 98.81 265 VAL A N 1
ATOM 2004 C CA . VAL A 1 265 ? 4.254 -8.812 9.352 1 98.81 265 VAL A CA 1
ATOM 2005 C C . VAL A 1 265 ? 3.045 -8.242 10.086 1 98.81 265 VAL A C 1
ATOM 2007 O O . VAL A 1 265 ? 2.943 -8.352 11.312 1 98.81 265 VAL A O 1
ATOM 2010 N N . SER A 1 266 ? 2.098 -7.645 9.344 1 98.75 266 SER A N 1
ATOM 2011 C CA . SER A 1 266 ? 0.897 -7.059 9.93 1 98.75 266 SER A CA 1
ATOM 2012 C C . SER A 1 266 ? 0.013 -8.133 10.555 1 98.75 266 SER A C 1
ATOM 2014 O O . SER A 1 266 ? -0.578 -7.91 11.617 1 98.75 266 SER A O 1
ATOM 2016 N N . ALA A 1 267 ? -0.098 -9.273 9.852 1 98.81 267 ALA A N 1
ATOM 2017 C CA . ALA A 1 267 ? -0.913 -10.367 10.375 1 98.81 267 ALA A CA 1
ATOM 2018 C C . ALA A 1 267 ? -0.39 -10.844 11.727 1 98.81 267 ALA A C 1
ATOM 2020 O O . ALA A 1 267 ? -1.165 -11.023 12.672 1 98.81 267 ALA A O 1
ATOM 2021 N N . MET A 1 268 ? 0.923 -11.023 11.812 1 98.56 268 MET A N 1
ATOM 2022 C CA . MET A 1 268 ? 1.538 -11.438 13.062 1 98.56 268 MET A CA 1
ATOM 2023 C C . MET A 1 268 ? 1.237 -10.438 14.18 1 98.56 268 MET A C 1
ATOM 2025 O O . MET A 1 268 ? 0.883 -10.828 15.289 1 98.56 268 MET A O 1
ATOM 2029 N N . HIS A 1 269 ? 1.333 -9.156 13.883 1 98.5 269 HIS A N 1
ATOM 2030 C CA . HIS A 1 269 ? 1.108 -8.094 14.852 1 98.5 269 HIS A CA 1
ATOM 2031 C C . HIS A 1 269 ? -0.312 -8.141 15.406 1 98.5 269 HIS A C 1
ATOM 2033 O O . HIS A 1 269 ? -0.541 -7.805 16.578 1 98.5 269 HIS A O 1
ATOM 2039 N N . HIS A 1 270 ? -1.275 -8.617 14.633 1 98.38 270 HIS A N 1
ATOM 2040 C CA . HIS A 1 270 ? -2.684 -8.547 15.008 1 98.38 270 HIS A CA 1
ATOM 2041 C C . HIS A 1 270 ? -3.211 -9.922 15.422 1 98.38 270 HIS A C 1
ATOM 2043 O O . HIS A 1 270 ? -4.391 -10.062 15.75 1 98.38 270 HIS A O 1
ATOM 2049 N N . GLY A 1 271 ? -2.385 -10.906 15.281 1 97.81 271 GLY A N 1
ATOM 2050 C CA . GLY A 1 271 ? -2.822 -12.258 15.609 1 97.81 271 GLY A CA 1
ATOM 2051 C C . GLY A 1 271 ? -3.695 -12.875 14.531 1 97.81 271 GLY A C 1
ATOM 2052 O O . GLY A 1 271 ? -4.531 -13.734 14.82 1 97.81 271 GLY A O 1
ATOM 2053 N N . VAL A 1 272 ? -3.637 -12.391 13.359 1 98.12 272 VAL A N 1
ATOM 2054 C CA . VAL A 1 272 ? -4.34 -12.961 12.219 1 98.12 272 VAL A CA 1
ATOM 2055 C C . VAL A 1 272 ? -3.537 -14.133 11.656 1 98.12 272 VAL A C 1
ATOM 2057 O O . VAL A 1 272 ? -2.326 -14.023 11.453 1 98.12 272 VAL A O 1
ATOM 2060 N N . ARG A 1 273 ? -4.156 -15.227 11.375 1 98 273 ARG A N 1
ATOM 2061 C CA . ARG A 1 273 ? -3.455 -16.406 10.867 1 98 273 ARG A CA 1
ATOM 2062 C C . ARG A 1 273 ? -3.1 -16.234 9.391 1 98 273 ARG A C 1
ATOM 2064 O O . ARG A 1 273 ? -3.852 -15.617 8.633 1 98 273 ARG A O 1
ATOM 2071 N N . PHE A 1 274 ? -1.984 -16.828 9.008 1 98.81 274 PHE A N 1
ATOM 2072 C CA . PHE A 1 274 ? -1.448 -16.625 7.668 1 98.81 274 PHE A CA 1
ATOM 2073 C C . PHE A 1 274 ? -1.32 -17.953 6.934 1 98.81 274 PHE A C 1
ATOM 2075 O O . PHE A 1 274 ? -0.516 -18.812 7.316 1 98.81 274 PHE A O 1
ATOM 2082 N N . MET A 1 275 ? -2.074 -18.125 5.836 1 98.81 275 MET A N 1
ATOM 2083 C CA . MET A 1 275 ? -2.111 -19.359 5.055 1 98.81 275 MET A CA 1
ATOM 2084 C C . MET A 1 275 ? -1.562 -19.125 3.65 1 98.81 275 MET A C 1
ATOM 2086 O O . MET A 1 275 ? -2.008 -18.219 2.943 1 98.81 275 MET A O 1
ATOM 2090 N N . VAL A 1 276 ? -0.596 -19.922 3.316 1 98.94 276 VAL A N 1
ATOM 2091 C CA . VAL A 1 276 ? -0.119 -19.969 1.938 1 98.94 276 VAL A CA 1
ATOM 2092 C C . VAL A 1 276 ? -0.641 -21.219 1.252 1 98.94 276 VAL A C 1
ATOM 2094 O O . VAL A 1 276 ? -0.492 -22.328 1.776 1 98.94 276 VAL A O 1
ATOM 2097 N N . VAL A 1 277 ? -1.308 -21.031 0.11 1 98.88 277 VAL A N 1
ATOM 2098 C CA . VAL A 1 277 ? -1.836 -22.156 -0.663 1 98.88 277 VAL A CA 1
ATOM 2099 C C . VAL A 1 277 ? -1.115 -22.25 -2.006 1 98.88 277 VAL A C 1
ATOM 2101 O O . VAL A 1 277 ? -1.2 -21.328 -2.824 1 98.88 277 VAL A O 1
ATOM 2104 N N . ALA A 1 278 ? -0.406 -23.312 -2.23 1 98.06 278 ALA A N 1
ATOM 2105 C CA . ALA A 1 278 ? 0.362 -23.484 -3.463 1 98.06 278 ALA A CA 1
ATOM 2106 C C . ALA A 1 278 ? 0.618 -24.953 -3.758 1 98.06 278 ALA A C 1
ATOM 2108 O O . ALA A 1 278 ? 0.811 -25.75 -2.838 1 98.06 278 ALA A O 1
ATOM 2109 N N . PRO A 1 279 ? 0.585 -25.328 -5.031 1 97.06 279 PRO A N 1
ATOM 2110 C CA . PRO A 1 279 ? 0.895 -26.734 -5.367 1 97.06 279 PRO A CA 1
ATOM 2111 C C . PRO A 1 279 ? 2.336 -27.109 -5.039 1 97.06 279 PRO A C 1
ATOM 2113 O O . PRO A 1 279 ? 3.201 -26.234 -4.938 1 97.06 279 PRO A O 1
ATOM 2116 N N . SER A 1 280 ? 2.574 -28.359 -4.863 1 94.94 280 SER A N 1
ATOM 2117 C CA . SER A 1 280 ? 3.906 -28.844 -4.52 1 94.94 280 SER A CA 1
ATOM 2118 C C . SER A 1 280 ? 4.922 -28.484 -5.602 1 94.94 280 SER A C 1
ATOM 2120 O O . SER A 1 280 ? 6.121 -28.422 -5.336 1 94.94 280 SER A O 1
ATOM 2122 N N . THR A 1 281 ? 4.469 -28.203 -6.812 1 92.5 281 THR A N 1
ATOM 2123 C CA . THR A 1 281 ? 5.344 -27.828 -7.918 1 92.5 281 THR A CA 1
ATOM 2124 C C . THR A 1 281 ? 5.965 -26.453 -7.672 1 92.5 281 THR A C 1
ATOM 2126 O O . THR A 1 281 ? 6.93 -26.078 -8.336 1 92.5 281 THR A O 1
ATOM 2129 N N . SER A 1 282 ? 5.418 -25.672 -6.703 1 93.75 282 SER A N 1
ATOM 2130 C CA . SER A 1 282 ? 5.953 -24.359 -6.355 1 93.75 282 SER A CA 1
ATOM 2131 C C . SER A 1 282 ? 7.07 -24.469 -5.324 1 93.75 282 SER A C 1
ATOM 2133 O O . SER A 1 282 ? 7.723 -23.484 -4.992 1 93.75 282 SER A O 1
ATOM 2135 N N . ILE A 1 283 ? 7.312 -25.641 -4.82 1 93.94 283 ILE A N 1
ATOM 2136 C CA . ILE A 1 283 ? 8.367 -25.875 -3.838 1 93.94 283 ILE A CA 1
ATOM 2137 C C . ILE A 1 283 ? 9.664 -26.25 -4.547 1 93.94 283 ILE A C 1
ATOM 2139 O O . ILE A 1 283 ? 9.688 -27.188 -5.348 1 93.94 283 ILE A O 1
ATOM 2143 N N . ASP A 1 284 ? 10.648 -25.531 -4.352 1 91.94 284 ASP A N 1
ATOM 2144 C CA . ASP A 1 284 ? 11.977 -25.828 -4.883 1 91.94 284 ASP A CA 1
ATOM 2145 C C . ASP A 1 284 ? 12.953 -26.156 -3.76 1 91.94 284 ASP A C 1
ATOM 2147 O O . ASP A 1 284 ? 13.57 -25.266 -3.182 1 91.94 284 ASP A O 1
ATOM 2151 N N . LEU A 1 285 ? 13.242 -27.406 -3.545 1 92.31 285 LEU A N 1
ATOM 2152 C CA . LEU A 1 285 ? 14.07 -27.875 -2.438 1 92.31 285 LEU A CA 1
ATOM 2153 C C . LEU A 1 285 ? 15.539 -27.547 -2.682 1 92.31 285 LEU A C 1
ATOM 2155 O O . LEU A 1 285 ? 16.359 -27.641 -1.767 1 92.31 285 LEU A O 1
ATOM 2159 N N . ASN A 1 286 ? 15.859 -27.062 -3.939 1 91.06 286 ASN A N 1
ATOM 2160 C CA . ASN A 1 286 ? 17.234 -26.703 -4.246 1 91.06 286 ASN A CA 1
ATOM 2161 C C . ASN A 1 286 ? 17.562 -25.297 -3.738 1 91.06 286 ASN A C 1
ATOM 2163 O O . ASN A 1 286 ? 18.734 -24.906 -3.693 1 91.06 286 ASN A O 1
ATOM 2167 N N . LEU A 1 287 ? 16.531 -24.609 -3.416 1 94.56 287 LEU A N 1
ATOM 2168 C CA . LEU A 1 287 ? 16.719 -23.297 -2.787 1 94.56 287 LEU A CA 1
ATOM 2169 C C . LEU A 1 287 ? 16.625 -23.422 -1.268 1 94.56 287 LEU A C 1
ATOM 2171 O O . LEU A 1 287 ? 15.547 -23.656 -0.721 1 94.56 287 LEU A O 1
ATOM 2175 N N . ALA A 1 288 ? 17.75 -23.203 -0.575 1 96.69 288 ALA A N 1
ATOM 2176 C CA . ALA A 1 288 ? 17.797 -23.453 0.863 1 96.69 288 ALA A CA 1
ATOM 2177 C C . ALA A 1 288 ? 16.906 -22.484 1.623 1 96.69 288 ALA A C 1
ATOM 2179 O O . ALA A 1 288 ? 16.203 -22.875 2.559 1 96.69 288 ALA A O 1
ATOM 2180 N N . THR A 1 289 ? 17.031 -21.188 1.208 1 97.56 289 THR A N 1
ATOM 2181 C CA . THR A 1 289 ? 16.266 -20.156 1.879 1 97.56 289 THR A CA 1
ATOM 2182 C C . THR A 1 289 ? 15.695 -19.156 0.868 1 97.56 289 THR A C 1
ATOM 2184 O O . THR A 1 289 ? 16 -19.234 -0.323 1 97.56 289 THR A O 1
ATOM 2187 N N . GLY A 1 290 ? 14.875 -18.281 1.354 1 95.69 290 GLY A N 1
ATOM 2188 C CA . GLY A 1 290 ? 14.305 -17.234 0.516 1 95.69 290 GLY A CA 1
ATOM 2189 C C . GLY A 1 290 ? 15.359 -16.344 -0.104 1 95.69 290 GLY A C 1
ATOM 2190 O O . GLY A 1 290 ? 15.125 -15.734 -1.154 1 95.69 290 GLY A O 1
ATOM 2191 N N . GLU A 1 291 ? 16.484 -16.188 0.479 1 93.88 291 GLU A N 1
ATOM 2192 C CA . GLU A 1 291 ? 17.578 -15.359 -0.041 1 93.88 291 GLU A CA 1
ATOM 2193 C C . GLU A 1 291 ? 18.094 -15.906 -1.366 1 93.88 291 GLU A C 1
ATOM 2195 O O . GLU A 1 291 ? 18.688 -15.172 -2.156 1 93.88 291 GLU A O 1
ATOM 2200 N N . ASP A 1 292 ? 17.766 -17.156 -1.607 1 93.31 292 ASP A N 1
ATOM 2201 C CA . ASP A 1 292 ? 18.266 -17.828 -2.805 1 93.31 292 ASP A CA 1
ATOM 2202 C C . ASP A 1 292 ? 17.266 -17.688 -3.959 1 93.31 292 ASP A C 1
ATOM 2204 O O . ASP A 1 292 ? 17.578 -18.078 -5.09 1 93.31 292 ASP A O 1
ATOM 2208 N N . ILE A 1 293 ? 16.062 -17.188 -3.66 1 89.81 293 ILE A N 1
ATOM 2209 C CA . ILE A 1 293 ? 15.055 -17.031 -4.695 1 89.81 293 ILE A CA 1
ATOM 2210 C C . ILE A 1 293 ? 15.344 -15.773 -5.52 1 89.81 293 ILE A C 1
ATOM 2212 O O . ILE A 1 293 ? 15.383 -14.664 -4.984 1 89.81 293 ILE A O 1
ATOM 2216 N N . PRO A 1 294 ? 15.578 -15.938 -6.762 1 84.56 294 PRO A N 1
ATOM 2217 C CA . PRO A 1 294 ? 15.75 -14.734 -7.586 1 84.56 294 PRO A CA 1
ATOM 2218 C C . PRO A 1 294 ? 14.477 -13.898 -7.68 1 84.56 294 PRO A C 1
ATOM 2220 O O . PRO A 1 294 ? 13.406 -14.422 -7.977 1 84.56 294 PRO A O 1
ATOM 2223 N N . LEU A 1 295 ? 14.672 -12.617 -7.359 1 83.56 295 LEU A N 1
ATOM 2224 C CA . LEU A 1 295 ? 13.508 -11.734 -7.391 1 83.56 295 LEU A CA 1
ATOM 2225 C C . LEU A 1 295 ? 13.539 -10.844 -8.625 1 83.56 295 LEU A C 1
ATOM 2227 O O . LEU A 1 295 ? 14.602 -10.375 -9.039 1 83.56 295 LEU A O 1
ATOM 2231 N N . GLU A 1 296 ? 12.359 -10.695 -9.172 1 79.88 296 GLU A N 1
ATOM 2232 C CA . GLU A 1 296 ? 12.172 -9.883 -10.367 1 79.88 296 GLU A CA 1
ATOM 2233 C C . GLU A 1 296 ? 11.945 -8.414 -10.016 1 79.88 296 GLU A C 1
ATOM 2235 O O . GLU A 1 296 ? 11.188 -8.109 -9.086 1 79.88 296 GLU A O 1
ATOM 2240 N N . GLU A 1 297 ? 12.719 -7.539 -10.594 1 78.5 297 GLU A N 1
ATOM 2241 C CA . GLU A 1 297 ? 12.453 -6.105 -10.578 1 78.5 297 GLU A CA 1
ATOM 2242 C C . GLU A 1 297 ? 12.109 -5.594 -11.977 1 78.5 297 GLU A C 1
ATOM 2244 O O . GLU A 1 297 ? 12.648 -6.074 -12.969 1 78.5 297 GLU A O 1
ATOM 2249 N N . ARG A 1 298 ? 11.133 -4.785 -12.047 1 80.56 298 ARG A N 1
ATOM 2250 C CA . ARG A 1 298 ? 10.711 -4.305 -13.359 1 80.56 298 ARG A CA 1
ATOM 2251 C C . ARG A 1 298 ? 10.953 -2.805 -13.492 1 80.56 298 ARG A C 1
ATOM 2253 O O . ARG A 1 298 ? 11.352 -2.145 -12.531 1 80.56 298 ARG A O 1
ATOM 2260 N N . ASP A 1 299 ? 10.664 -2.357 -14.672 1 78.5 299 ASP A N 1
ATOM 2261 C CA . ASP A 1 299 ? 10.914 -0.959 -15.016 1 78.5 299 ASP A CA 1
ATOM 2262 C C . ASP A 1 299 ? 9.891 -0.042 -14.344 1 78.5 299 ASP A C 1
ATOM 2264 O O . ASP A 1 299 ? 8.758 -0.447 -14.086 1 78.5 299 ASP A O 1
ATOM 2268 N N . ALA A 1 300 ? 10.266 1.178 -14.164 1 75.12 300 ALA A N 1
ATOM 2269 C CA . ALA A 1 300 ? 9.469 2.217 -13.523 1 75.12 300 ALA A CA 1
ATOM 2270 C C . ALA A 1 300 ? 8.195 2.498 -14.312 1 75.12 300 ALA A C 1
ATOM 2272 O O . ALA A 1 300 ? 7.199 2.957 -13.75 1 75.12 300 ALA A O 1
ATOM 2273 N N . ASP A 1 301 ? 8.266 2.205 -15.539 1 71.25 301 ASP A N 1
ATOM 2274 C CA . ASP A 1 301 ? 7.145 2.533 -16.422 1 71.25 301 ASP A CA 1
ATOM 2275 C C . ASP A 1 301 ? 5.887 1.771 -16 1 71.25 301 ASP A C 1
ATOM 2277 O O . ASP A 1 301 ? 4.773 2.277 -16.156 1 71.25 301 ASP A O 1
ATOM 2281 N N . GLU A 1 302 ? 6.086 0.615 -15.469 1 67.81 302 GLU A N 1
ATOM 2282 C CA . GLU A 1 302 ? 4.941 -0.163 -15.008 1 67.81 302 GLU A CA 1
ATOM 2283 C C . GLU A 1 302 ? 4.199 0.56 -13.883 1 67.81 302 GLU A C 1
ATOM 2285 O O . GLU A 1 302 ? 2.969 0.558 -13.844 1 67.81 302 GLU A O 1
ATOM 2290 N N . TRP A 1 303 ? 4.977 1.179 -13.172 1 65.62 303 TRP A N 1
ATOM 2291 C CA . TRP A 1 303 ? 4.441 1.954 -12.062 1 65.62 303 TRP A CA 1
ATOM 2292 C C . TRP A 1 303 ? 3.615 3.133 -12.562 1 65.62 303 TRP A C 1
ATOM 2294 O O . TRP A 1 303 ? 2.527 3.404 -12.047 1 65.62 303 TRP A O 1
ATOM 2304 N N . LEU A 1 304 ? 4.094 3.65 -13.578 1 64.06 304 LEU A N 1
ATOM 2305 C CA . LEU A 1 304 ? 3.504 4.867 -14.125 1 64.06 304 LEU A CA 1
ATOM 2306 C C . LEU A 1 304 ? 2.25 4.547 -14.93 1 64.06 304 LEU A C 1
ATOM 2308 O O . LEU A 1 304 ? 1.306 5.34 -14.961 1 64.06 304 LEU A O 1
ATOM 2312 N N . ASP A 1 305 ? 2.248 3.424 -15.43 1 59.84 305 ASP A N 1
ATOM 2313 C CA . ASP A 1 305 ? 1.183 3.051 -16.359 1 59.84 305 ASP A CA 1
ATOM 2314 C C . ASP A 1 305 ? -0.098 2.693 -15.602 1 59.84 305 ASP A C 1
ATOM 2316 O O . ASP A 1 305 ? -1.196 2.799 -16.156 1 59.84 305 ASP A O 1
ATOM 2320 N N . PHE A 1 306 ? 0.115 2.338 -14.484 1 53.31 306 PHE A N 1
ATOM 2321 C CA . PHE A 1 306 ? -1.082 1.853 -13.805 1 53.31 306 PHE A CA 1
ATOM 2322 C C . PHE A 1 306 ? -1.493 2.799 -12.688 1 53.31 306 PHE A C 1
ATOM 2324 O O . PHE A 1 306 ? -1.671 2.377 -11.539 1 53.31 306 PHE A O 1
ATOM 2331 N N . GLY A 1 307 ? -1.691 4.043 -13.047 1 53.72 307 GLY A N 1
ATOM 2332 C CA . GLY A 1 307 ? -2.322 4.98 -12.133 1 53.72 307 GLY A CA 1
ATOM 2333 C C . GLY A 1 307 ? -1.325 5.793 -11.328 1 53.72 307 GLY A C 1
ATOM 2334 O O . GLY A 1 307 ? -1.696 6.461 -10.359 1 53.72 307 GLY A O 1
ATOM 2335 N N . GLY A 1 308 ? -0.156 5.461 -11.656 1 54.47 308 GLY A N 1
ATOM 2336 C CA . GLY A 1 308 ? 0.823 6.258 -10.938 1 54.47 308 GLY A CA 1
ATOM 2337 C C . GLY A 1 308 ? 0.938 7.68 -11.461 1 54.47 308 GLY A C 1
ATOM 2338 O O . GLY A 1 308 ? 0.476 7.98 -12.562 1 54.47 308 GLY A O 1
ATOM 2339 N N . ALA A 1 309 ? 1.04 8.617 -10.539 1 57.28 309 ALA A N 1
ATOM 2340 C CA . ALA A 1 309 ? 1.259 10 -10.945 1 57.28 309 ALA A CA 1
ATOM 2341 C C . ALA A 1 309 ? 2.494 10.125 -11.828 1 57.28 309 ALA A C 1
ATOM 2343 O O . ALA A 1 309 ? 3.447 9.359 -11.688 1 57.28 309 ALA A O 1
ATOM 2344 N N . PRO A 1 310 ? 2.277 10.852 -12.945 1 57.03 310 PRO A N 1
ATOM 2345 C CA . PRO A 1 310 ? 3.453 11.094 -13.781 1 57.03 310 PRO A CA 1
ATOM 2346 C C . PRO A 1 310 ? 4.707 11.406 -12.977 1 57.03 310 PRO A C 1
ATOM 2348 O O . PRO A 1 310 ? 4.617 12.008 -11.898 1 57.03 310 PRO A O 1
ATOM 2351 N N . ALA A 1 311 ? 5.648 10.727 -13.367 1 57.91 311 ALA A N 1
ATOM 2352 C CA . ALA A 1 311 ? 6.949 10.789 -12.711 1 57.91 311 ALA A CA 1
ATOM 2353 C C . ALA A 1 311 ? 7.457 12.227 -12.641 1 57.91 311 ALA A C 1
ATOM 2355 O O . ALA A 1 311 ? 7.281 13 -13.594 1 57.91 311 ALA A O 1
ATOM 2356 N N . VAL A 1 312 ? 7.523 12.797 -11.438 1 70.12 312 VAL A N 1
ATOM 2357 C CA . VAL A 1 312 ? 8.352 13.969 -11.195 1 70.12 312 VAL A CA 1
ATOM 2358 C C . VAL A 1 312 ? 9.758 13.734 -11.75 1 70.12 312 VAL A C 1
ATOM 2360 O O . VAL A 1 312 ? 10.336 12.656 -11.555 1 70.12 312 VAL A O 1
ATOM 2363 N N . PRO A 1 313 ? 10.18 14.609 -12.609 1 71.94 313 PRO A N 1
ATOM 2364 C CA . PRO A 1 313 ? 11.539 14.445 -13.141 1 71.94 313 PRO A CA 1
ATOM 2365 C C . PRO A 1 313 ? 12.57 14.18 -12.055 1 71.94 313 PRO A C 1
ATOM 2367 O O . PRO A 1 313 ? 12.453 14.703 -10.938 1 71.94 313 PRO A O 1
ATOM 2370 N N . ASP A 1 314 ? 13.523 13.32 -12.258 1 79.56 314 ASP A N 1
ATOM 2371 C CA . ASP A 1 314 ? 14.703 13.047 -11.438 1 79.56 314 ASP A CA 1
ATOM 2372 C C . ASP A 1 314 ? 14.336 12.211 -10.211 1 79.56 314 ASP A C 1
ATOM 2374 O O . ASP A 1 314 ? 15.109 12.117 -9.258 1 79.56 314 ASP A O 1
ATOM 2378 N N . VAL A 1 315 ? 13.18 11.766 -10.195 1 88.31 315 VAL A N 1
ATOM 2379 C CA . VAL A 1 315 ? 12.789 10.875 -9.109 1 88.31 315 VAL A CA 1
ATOM 2380 C C . VAL A 1 315 ? 12.992 9.422 -9.531 1 88.31 315 VAL A C 1
ATOM 2382 O O . VAL A 1 315 ? 12.555 9.016 -10.609 1 88.31 315 VAL A O 1
ATOM 2385 N N . GLU A 1 316 ? 13.742 8.75 -8.805 1 90.81 316 GLU A N 1
ATOM 2386 C CA . GLU A 1 316 ? 13.938 7.324 -9.047 1 90.81 316 GLU A CA 1
ATOM 2387 C C . GLU A 1 316 ? 12.758 6.508 -8.516 1 90.81 316 GLU A C 1
ATOM 2389 O O . GLU A 1 316 ? 12.07 6.938 -7.59 1 90.81 316 GLU A O 1
ATOM 2394 N N . VAL A 1 317 ? 12.586 5.352 -9.195 1 90.38 317 VAL A N 1
ATOM 2395 C CA . VAL A 1 317 ? 11.516 4.465 -8.758 1 90.38 317 VAL A CA 1
ATOM 2396 C C . VAL A 1 317 ? 12.078 3.076 -8.461 1 90.38 317 VAL A C 1
ATOM 2398 O O . VAL A 1 317 ? 12.836 2.523 -9.258 1 90.38 317 VAL A O 1
ATOM 2401 N N . PHE A 1 318 ? 11.891 2.596 -7.293 1 91.81 318 PHE A N 1
ATOM 2402 C CA . PHE A 1 318 ? 12.164 1.217 -6.906 1 91.81 318 PHE A CA 1
ATOM 2403 C C . PHE A 1 318 ? 10.906 0.36 -7.031 1 91.81 318 PHE A C 1
ATOM 2405 O O . PHE A 1 318 ? 9.938 0.558 -6.297 1 91.81 318 PHE A O 1
ATOM 2412 N N . ASN A 1 319 ? 10.922 -0.666 -8 1 91.5 319 ASN A N 1
ATOM 2413 C CA . ASN A 1 319 ? 9.703 -1.388 -8.359 1 91.5 319 ASN A CA 1
ATOM 2414 C C . ASN A 1 319 ? 9.906 -2.898 -8.289 1 91.5 319 ASN A C 1
ATOM 2416 O O . ASN A 1 319 ? 9.844 -3.586 -9.312 1 91.5 319 ASN A O 1
ATOM 2420 N N . PRO A 1 320 ? 10.023 -3.383 -7.051 1 92.44 320 PRO A N 1
ATOM 2421 C CA . PRO A 1 320 ? 10.07 -4.84 -6.91 1 92.44 320 PRO A CA 1
ATOM 2422 C C . PRO A 1 320 ? 8.727 -5.508 -7.191 1 92.44 320 PRO A C 1
ATOM 2424 O O . PRO A 1 320 ? 7.68 -4.969 -6.824 1 92.44 320 PRO A O 1
ATOM 2427 N N . VAL A 1 321 ? 8.781 -6.727 -7.785 1 90.19 321 VAL A N 1
ATOM 2428 C CA . VAL A 1 321 ? 7.555 -7.406 -8.18 1 90.19 321 VAL A CA 1
ATOM 2429 C C . VAL A 1 321 ? 7.188 -8.461 -7.145 1 90.19 321 VAL A C 1
ATOM 2431 O O . VAL A 1 321 ? 6.008 -8.766 -6.949 1 90.19 321 VAL A O 1
ATOM 2434 N N . PHE A 1 322 ? 8.172 -9.008 -6.527 1 94 322 PHE A N 1
ATOM 2435 C CA . PHE A 1 322 ? 7.984 -10.047 -5.52 1 94 322 PHE A CA 1
ATOM 2436 C C . PHE A 1 322 ? 8.789 -9.734 -4.262 1 94 322 PHE A C 1
ATOM 2438 O O . PHE A 1 322 ? 9.711 -8.914 -4.297 1 94 322 PHE A O 1
ATOM 2445 N N . ASP A 1 323 ? 8.398 -10.266 -3.205 1 96.88 323 ASP A N 1
ATOM 2446 C CA . ASP A 1 323 ? 9.164 -10.258 -1.964 1 96.88 323 ASP A CA 1
ATOM 2447 C C . ASP A 1 323 ? 9.141 -11.633 -1.295 1 96.88 323 ASP A C 1
ATOM 2449 O O . ASP A 1 323 ? 8.492 -12.555 -1.79 1 96.88 323 ASP A O 1
ATOM 2453 N N . VAL A 1 324 ? 9.992 -11.797 -0.309 1 98 324 VAL A N 1
ATOM 2454 C CA . VAL A 1 324 ? 10.094 -13.078 0.386 1 98 324 VAL A CA 1
ATOM 2455 C C . VAL A 1 324 ? 9.492 -12.953 1.784 1 98 324 VAL A C 1
ATOM 2457 O O . VAL A 1 324 ? 9.898 -12.102 2.57 1 98 324 VAL A O 1
ATOM 2460 N N . THR A 1 325 ? 8.531 -13.742 2.059 1 98.69 325 THR A N 1
ATOM 2461 C CA . THR A 1 325 ? 7.984 -13.891 3.402 1 98.69 325 THR A CA 1
ATOM 2462 C C . THR A 1 325 ? 8.703 -15.008 4.156 1 98.69 325 THR A C 1
ATOM 2464 O O . THR A 1 325 ? 8.633 -16.172 3.766 1 98.69 325 THR A O 1
ATOM 2467 N N . PRO A 1 326 ? 9.367 -14.68 5.219 1 98.69 326 PRO A N 1
ATOM 2468 C CA . PRO A 1 326 ? 10.039 -15.719 6.012 1 98.69 326 PRO A CA 1
ATOM 2469 C C . PRO A 1 326 ? 9.062 -16.75 6.574 1 98.69 326 PRO A C 1
ATOM 2471 O O . PRO A 1 326 ? 7.949 -16.391 6.973 1 98.69 326 PRO A O 1
ATOM 2474 N N . ALA A 1 327 ? 9.531 -17.969 6.734 1 98.75 327 ALA A N 1
ATOM 2475 C CA . ALA A 1 327 ? 8.719 -19.094 7.18 1 98.75 327 ALA A CA 1
ATOM 2476 C C . ALA A 1 327 ? 8.125 -18.828 8.562 1 98.75 327 ALA A C 1
ATOM 2478 O O . ALA A 1 327 ? 7.008 -19.266 8.852 1 98.75 327 ALA A O 1
ATOM 2479 N N . ASP A 1 328 ? 8.773 -18.109 9.422 1 98.38 328 ASP A N 1
ATOM 2480 C CA . ASP A 1 328 ? 8.336 -17.891 10.797 1 98.38 328 ASP A CA 1
ATOM 2481 C C . ASP A 1 328 ? 7.121 -16.969 10.844 1 98.38 328 ASP A C 1
ATOM 2483 O O . ASP A 1 328 ? 6.461 -16.859 11.883 1 98.38 328 ASP A O 1
ATOM 2487 N N . LEU A 1 329 ? 6.797 -16.312 9.734 1 98.75 329 LEU A N 1
ATOM 2488 C CA . LEU A 1 329 ? 5.621 -15.461 9.664 1 98.75 329 LEU A CA 1
ATOM 2489 C C . LEU A 1 329 ? 4.438 -16.203 9.055 1 98.75 329 LEU A C 1
ATOM 2491 O O . LEU A 1 329 ? 3.346 -15.648 8.93 1 98.75 329 LEU A O 1
ATOM 2495 N N . ILE A 1 330 ? 4.664 -17.438 8.672 1 98.81 330 ILE A N 1
ATOM 2496 C CA . ILE A 1 330 ? 3.645 -18.234 7.996 1 98.81 330 ILE A CA 1
ATOM 2497 C C . ILE A 1 330 ? 3.131 -19.328 8.938 1 98.81 330 ILE A C 1
ATOM 2499 O O . ILE A 1 330 ? 3.908 -20.141 9.438 1 98.81 330 ILE A O 1
ATOM 2503 N N . ASP A 1 331 ? 1.848 -19.359 9.156 1 98.56 331 ASP A N 1
ATOM 2504 C CA . ASP A 1 331 ? 1.268 -20.359 10.047 1 98.56 331 ASP A CA 1
ATOM 2505 C C . ASP A 1 331 ? 1.172 -21.719 9.367 1 98.56 331 ASP A C 1
ATOM 2507 O O . ASP A 1 331 ? 1.408 -22.75 9.992 1 98.56 331 ASP A O 1
ATOM 2511 N N . VAL A 1 332 ? 0.757 -21.672 8.07 1 98.69 332 VAL A N 1
ATOM 2512 C CA . VAL A 1 332 ? 0.51 -22.953 7.414 1 98.69 332 VAL A CA 1
ATOM 2513 C C . VAL A 1 332 ? 0.729 -22.812 5.91 1 98.69 332 VAL A C 1
ATOM 2515 O O . VAL A 1 332 ? 0.413 -21.781 5.32 1 98.69 332 VAL A O 1
ATOM 2518 N N . ILE A 1 333 ? 1.306 -23.828 5.301 1 98.81 333 ILE A N 1
ATOM 2519 C CA . ILE A 1 333 ? 1.362 -24.016 3.854 1 98.81 333 ILE A CA 1
ATOM 2520 C C . ILE A 1 333 ? 0.478 -25.188 3.457 1 98.81 333 ILE A C 1
ATOM 2522 O O . ILE A 1 333 ? 0.641 -26.297 3.975 1 98.81 333 ILE A O 1
ATOM 2526 N N . VAL A 1 334 ? -0.466 -24.938 2.592 1 98.75 334 VAL A N 1
ATOM 2527 C CA . VAL A 1 334 ? -1.396 -25.953 2.111 1 98.75 334 VAL A CA 1
ATOM 2528 C C . VAL A 1 334 ? -1.021 -26.359 0.689 1 98.75 334 VAL A C 1
ATOM 2530 O O . VAL A 1 334 ? -0.912 -25.516 -0.201 1 98.75 334 VAL A O 1
ATOM 2533 N N . THR A 1 335 ? -0.782 -27.641 0.42 1 98.12 335 THR A N 1
ATOM 2534 C CA . THR A 1 335 ? -0.545 -28.219 -0.903 1 98.12 335 THR A CA 1
ATOM 2535 C C . THR A 1 335 ? -1.485 -29.391 -1.163 1 98.12 335 THR A C 1
ATOM 2537 O O . THR A 1 335 ? -2.223 -29.812 -0.27 1 98.12 335 THR A O 1
ATOM 2540 N N . GLU A 1 336 ? -1.447 -29.859 -2.375 1 97.81 336 GLU A N 1
ATOM 2541 C CA . GLU A 1 336 ? -2.258 -31.031 -2.707 1 97.81 336 GLU A CA 1
ATOM 2542 C C . GLU A 1 336 ? -1.687 -32.281 -2.078 1 97.81 336 GLU A C 1
ATOM 2544 O O . GLU A 1 336 ? -2.389 -33.281 -1.941 1 97.81 336 GLU A O 1
ATOM 2549 N N . ARG A 1 337 ? -0.443 -32.25 -1.662 1 97.12 337 ARG A N 1
ATOM 2550 C CA . ARG A 1 337 ? 0.214 -33.406 -1.08 1 97.12 337 ARG A CA 1
ATOM 2551 C C . ARG A 1 337 ? 0.053 -33.438 0.437 1 97.12 337 ARG A C 1
ATOM 2553 O O . ARG A 1 337 ? 0.381 -34.406 1.089 1 97.12 337 ARG A O 1
ATOM 2560 N N . GLY A 1 338 ? -0.401 -32.25 0.968 1 96.88 338 GLY A N 1
ATOM 2561 C CA . GLY A 1 338 ? -0.585 -32.188 2.408 1 96.88 338 GLY A CA 1
ATOM 2562 C C . GLY A 1 338 ? -0.439 -30.781 2.959 1 96.88 338 GLY A C 1
ATOM 2563 O O . GLY A 1 338 ? -0.281 -29.812 2.197 1 96.88 338 GLY A O 1
ATOM 2564 N N . ILE A 1 339 ? -0.542 -30.719 4.297 1 97.44 339 ILE A N 1
ATOM 2565 C CA . ILE A 1 339 ? -0.497 -29.453 5.031 1 97.44 339 ILE A CA 1
ATOM 2566 C C . ILE A 1 339 ? 0.758 -29.406 5.902 1 97.44 339 ILE A C 1
ATOM 2568 O O . ILE A 1 339 ? 1.109 -30.406 6.551 1 97.44 339 ILE A O 1
ATOM 2572 N N . VAL A 1 340 ? 1.446 -28.297 5.836 1 98.06 340 VAL A N 1
ATOM 2573 C CA . VAL A 1 340 ? 2.611 -28.094 6.691 1 98.06 340 VAL A CA 1
ATOM 2574 C C . VAL A 1 340 ? 2.375 -26.906 7.617 1 98.06 340 VAL A C 1
ATOM 2576 O O . VAL A 1 340 ? 2.449 -25.75 7.191 1 98.06 340 VAL A O 1
ATOM 2579 N N . GLU A 1 341 ? 2.154 -27.141 8.914 1 97.44 341 GLU A N 1
ATOM 2580 C CA . GLU A 1 341 ? 2.053 -26.078 9.922 1 97.44 341 GLU A CA 1
ATOM 2581 C C . GLU A 1 341 ? 3.432 -25.656 10.406 1 97.44 341 GLU A C 1
ATOM 2583 O O . GLU A 1 341 ? 4.324 -26.484 10.578 1 97.44 341 GLU A O 1
ATOM 2588 N N . ARG A 1 342 ? 3.668 -24.406 10.586 1 97.19 342 ARG A N 1
ATOM 2589 C CA . ARG A 1 342 ? 4.965 -23.875 11 1 97.19 342 ARG A CA 1
ATOM 2590 C C . ARG A 1 342 ? 6.09 -24.469 10.156 1 97.19 342 ARG A C 1
ATOM 2592 O O . ARG A 1 342 ? 6.969 -25.156 10.68 1 97.19 342 ARG A O 1
ATOM 2599 N N . PRO A 1 343 ? 6 -24.125 8.875 1 98.38 343 PRO A N 1
ATOM 2600 C CA . PRO A 1 343 ? 6.875 -24.781 7.906 1 98.38 343 PRO A CA 1
ATOM 2601 C C . PRO A 1 343 ? 8.352 -24.641 8.25 1 98.38 343 PRO A C 1
ATOM 2603 O O . PRO A 1 343 ? 8.773 -23.578 8.727 1 98.38 343 PRO A O 1
ATOM 2606 N N . ASP A 1 344 ? 9.078 -25.719 8.023 1 97.44 344 ASP A N 1
ATOM 2607 C CA . ASP A 1 344 ? 10.531 -25.75 8.141 1 97.44 344 ASP A CA 1
ATOM 2608 C C . ASP A 1 344 ? 11.133 -26.781 7.184 1 97.44 344 ASP A C 1
ATOM 2610 O O . ASP A 1 344 ? 10.414 -27.438 6.422 1 97.44 344 ASP A O 1
ATOM 2614 N N . THR A 1 345 ? 12.391 -26.859 7.215 1 97.19 345 THR A N 1
ATOM 2615 C CA . THR A 1 345 ? 13.125 -27.672 6.258 1 97.19 345 THR A CA 1
ATOM 2616 C C . THR A 1 345 ? 12.711 -29.141 6.371 1 97.19 345 THR A C 1
ATOM 2618 O O . THR A 1 345 ? 12.438 -29.797 5.363 1 97.19 345 THR A O 1
ATOM 2621 N N . ALA A 1 346 ? 12.602 -29.609 7.539 1 97.31 346 ALA A N 1
ATOM 2622 C CA . ALA A 1 346 ? 12.305 -31.016 7.77 1 97.31 346 ALA A CA 1
ATOM 2623 C C . ALA A 1 346 ? 10.891 -31.359 7.301 1 97.31 346 ALA A C 1
ATOM 2625 O O . ALA A 1 346 ? 10.68 -32.375 6.652 1 97.31 346 ALA A O 1
ATOM 2626 N N . LYS A 1 347 ? 9.961 -30.594 7.605 1 97.25 347 LYS A N 1
ATOM 2627 C CA . LYS A 1 347 ? 8.562 -30.844 7.285 1 97.25 347 LYS A CA 1
ATOM 2628 C C . LYS A 1 347 ? 8.32 -30.766 5.777 1 97.25 347 LYS A C 1
ATOM 2630 O O . LYS A 1 347 ? 7.547 -31.562 5.23 1 97.25 347 LYS A O 1
ATOM 2635 N N . LEU A 1 348 ? 8.953 -29.812 5.145 1 97.19 348 LEU A N 1
ATOM 2636 C CA . LEU A 1 348 ? 8.773 -29.672 3.701 1 97.19 348 LEU A CA 1
ATOM 2637 C C . LEU A 1 348 ? 9.438 -30.844 2.965 1 97.19 348 LEU A C 1
ATOM 2639 O O . LEU A 1 348 ? 8.906 -31.328 1.968 1 97.19 348 LEU A O 1
ATOM 2643 N N . ALA A 1 349 ? 10.602 -31.234 3.441 1 95.94 349 ALA A N 1
ATOM 2644 C CA . ALA A 1 349 ? 11.25 -32.406 2.865 1 95.94 349 ALA A CA 1
ATOM 2645 C C . ALA A 1 349 ? 10.367 -33.656 2.984 1 95.94 349 ALA A C 1
ATOM 2647 O O . ALA A 1 349 ? 10.25 -34.438 2.039 1 95.94 349 ALA A O 1
ATOM 2648 N N . GLN A 1 350 ? 9.758 -33.781 4.117 1 95.81 350 GLN A N 1
ATOM 2649 C CA . GLN A 1 350 ? 8.867 -34.938 4.355 1 95.81 350 GLN A CA 1
ATOM 2650 C C . GLN A 1 350 ? 7.66 -34.875 3.428 1 95.81 350 GLN A C 1
ATOM 2652 O O . GLN A 1 350 ? 7.223 -35.906 2.924 1 95.81 350 GLN A O 1
ATOM 2657 N N . LEU A 1 351 ? 7.117 -33.75 3.236 1 95.06 351 LEU A N 1
ATOM 2658 C CA . LEU A 1 351 ? 5.957 -33.562 2.371 1 95.06 351 LEU A CA 1
ATOM 2659 C C . LEU A 1 351 ? 6.262 -34.031 0.949 1 95.06 351 LEU A C 1
ATOM 2661 O O . LEU A 1 351 ? 5.438 -34.688 0.32 1 95.06 351 LEU A O 1
ATOM 2665 N N . ILE A 1 352 ? 7.414 -33.656 0.454 1 91.44 352 ILE A N 1
ATOM 2666 C CA . ILE A 1 352 ? 7.773 -33.875 -0.939 1 91.44 352 ILE A CA 1
ATOM 2667 C C . ILE A 1 352 ? 8.219 -35.344 -1.117 1 91.44 352 ILE A C 1
ATOM 2669 O O . ILE A 1 352 ? 7.965 -35.938 -2.158 1 91.44 352 ILE A O 1
ATOM 2673 N N . CYS A 1 353 ? 8.891 -35.938 -0.106 1 85.5 353 CYS A N 1
ATOM 2674 C CA . CYS A 1 353 ? 9.391 -37.312 -0.188 1 85.5 353 CYS A CA 1
ATOM 2675 C C . CYS A 1 353 ? 8.266 -38.312 -0.019 1 85.5 353 CYS A C 1
ATOM 2677 O O . CYS A 1 353 ? 8.375 -39.469 -0.474 1 85.5 353 CYS A O 1
ATOM 2679 N N . ARG A 1 354 ? 7.191 -38.125 0.771 1 64.5 354 ARG A N 1
ATOM 2680 C CA . ARG A 1 354 ? 6.109 -39.094 0.966 1 64.5 354 ARG A CA 1
ATOM 2681 C C . ARG A 1 354 ? 5.641 -39.656 -0.366 1 64.5 354 ARG A C 1
ATOM 2683 O O . ARG A 1 354 ? 5 -40.719 -0.403 1 64.5 354 ARG A O 1
ATOM 2690 N N . LYS A 1 355 ? 5.691 -39.188 -1.408 1 54.88 355 LYS A N 1
ATOM 2691 C CA . LYS A 1 355 ? 5.223 -39.938 -2.574 1 54.88 355 LYS A CA 1
ATOM 2692 C C . LYS A 1 355 ? 6.02 -41.219 -2.762 1 54.88 355 LYS A C 1
ATOM 2694 O O . LYS A 1 355 ? 5.641 -42.094 -3.562 1 54.88 355 LYS A O 1
ATOM 2699 N N . ARG A 1 356 ? 7.285 -41.312 -2.518 1 42.75 356 ARG A N 1
ATOM 2700 C CA . ARG A 1 356 ? 7.926 -42.531 -2.984 1 42.75 356 ARG A CA 1
ATOM 2701 C C . ARG A 1 356 ? 7.371 -43.75 -2.258 1 42.75 356 ARG A C 1
ATOM 2703 O O . ARG A 1 356 ? 7.738 -44.906 -2.566 1 42.75 356 ARG A O 1
ATOM 2710 N N . LEU A 1 357 ? 6.738 -43.531 -1.214 1 33.31 357 LEU A N 1
ATOM 2711 C CA . LEU A 1 357 ? 6.363 -44.781 -0.611 1 33.31 357 LEU A CA 1
ATOM 2712 C C . LEU A 1 357 ? 5.031 -45.281 -1.163 1 33.31 357 LEU A C 1
ATOM 2714 O O . LEU A 1 357 ? 4.617 -46.406 -0.884 1 33.31 357 LEU A O 1
ATOM 2718 N N . HIS A 1 358 ? 4.168 -44.5 -1.775 1 30.27 358 HIS A N 1
ATOM 2719 C CA . HIS A 1 358 ? 3.098 -45.344 -2.293 1 30.27 358 HIS A CA 1
ATOM 2720 C C . HIS A 1 358 ? 3.396 -45.812 -3.717 1 30.27 358 HIS A C 1
ATOM 2722 O O . HIS A 1 358 ? 3.883 -45.031 -4.535 1 30.27 358 HIS A O 1
ATOM 2728 N N . MET B 1 1 ? 22.141 26.438 11.086 1 86.38 1 MET B N 1
ATOM 2729 C CA . MET B 1 1 ? 21.109 25.562 10.531 1 86.38 1 MET B CA 1
ATOM 2730 C C . MET B 1 1 ? 19.891 26.375 10.094 1 86.38 1 MET B C 1
ATOM 2732 O O . MET B 1 1 ? 19.438 26.266 8.953 1 86.38 1 MET B O 1
ATOM 2736 N N . ARG B 1 2 ? 19.5 27.312 10.938 1 89.5 2 ARG B N 1
ATOM 2737 C CA . ARG B 1 2 ? 18.312 28.109 10.625 1 89.5 2 ARG B CA 1
ATOM 2738 C C . ARG B 1 2 ? 18.531 28.938 9.359 1 89.5 2 ARG B C 1
ATOM 2740 O O . ARG B 1 2 ? 17.703 28.906 8.445 1 89.5 2 ARG B O 1
ATOM 2747 N N . GLU B 1 3 ? 19.578 29.625 9.273 1 91.81 3 GLU B N 1
ATOM 2748 C CA . GLU B 1 3 ? 19.875 30.469 8.117 1 91.81 3 GLU B CA 1
ATOM 2749 C C . GLU B 1 3 ? 19.984 29.641 6.84 1 91.81 3 GLU B C 1
ATOM 2751 O O . GLU B 1 3 ? 19.547 30.078 5.773 1 91.81 3 GLU B O 1
ATOM 2756 N N . ARG B 1 4 ? 20.562 28.5 6.953 1 91.69 4 ARG B N 1
ATOM 2757 C CA . ARG B 1 4 ? 20.719 27.625 5.797 1 91.69 4 ARG B CA 1
ATOM 2758 C C . ARG B 1 4 ? 19.359 27.125 5.309 1 91.69 4 ARG B C 1
ATOM 2760 O O . ARG B 1 4 ? 19.141 27.016 4.102 1 91.69 4 ARG B O 1
ATOM 2767 N N . LEU B 1 5 ? 18.5 26.828 6.277 1 92.5 5 LEU B N 1
ATOM 2768 C CA . LEU B 1 5 ? 17.156 26.375 5.934 1 92.5 5 LEU B CA 1
ATOM 2769 C C . LEU B 1 5 ? 16.391 27.484 5.227 1 92.5 5 LEU B C 1
ATOM 2771 O O . LEU B 1 5 ? 15.719 27.25 4.223 1 92.5 5 LEU B O 1
ATOM 2775 N N . LEU B 1 6 ? 16.516 28.703 5.77 1 92.62 6 LEU B N 1
ATOM 2776 C CA . LEU B 1 6 ? 15.836 29.859 5.172 1 92.62 6 LEU B CA 1
ATOM 2777 C C . LEU B 1 6 ? 16.328 30.094 3.748 1 92.62 6 LEU B C 1
ATOM 2779 O O . LEU B 1 6 ? 15.531 30.359 2.848 1 92.62 6 LEU B O 1
ATOM 2783 N N . ALA B 1 7 ? 17.578 29.906 3.527 1 90.31 7 ALA B N 1
ATOM 2784 C CA . ALA B 1 7 ? 18.203 30.141 2.223 1 90.31 7 ALA B CA 1
ATOM 2785 C C . ALA B 1 7 ? 17.812 29.047 1.231 1 90.31 7 ALA B C 1
ATOM 2787 O O . ALA B 1 7 ? 17.75 29.281 0.023 1 90.31 7 ALA B O 1
ATOM 2788 N N . ALA B 1 8 ? 17.453 27.906 1.762 1 88.75 8 ALA B N 1
ATOM 2789 C CA . ALA B 1 8 ? 17.203 26.75 0.914 1 88.75 8 ALA B CA 1
ATOM 2790 C C . ALA B 1 8 ? 15.727 26.641 0.543 1 88.75 8 ALA B C 1
ATOM 2792 O O . ALA B 1 8 ? 15.344 25.828 -0.297 1 88.75 8 ALA B O 1
ATOM 2793 N N . GLU B 1 9 ? 14.914 27.422 1.141 1 89.44 9 GLU B N 1
ATOM 2794 C CA . GLU B 1 9 ? 13.477 27.328 0.903 1 89.44 9 GLU B CA 1
ATOM 2795 C C . GLU B 1 9 ? 13.133 27.609 -0.558 1 89.44 9 GLU B C 1
ATOM 2797 O O . GLU B 1 9 ? 13.461 28.688 -1.077 1 89.44 9 GLU B O 1
ATOM 2802 N N . LYS B 1 10 ? 12.438 26.672 -1.213 1 90.12 10 LYS B N 1
ATOM 2803 C CA . LYS B 1 10 ? 12.07 26.844 -2.615 1 90.12 10 LYS B CA 1
ATOM 2804 C C . LYS B 1 10 ? 10.562 26.719 -2.809 1 90.12 10 LYS B C 1
ATOM 2806 O O . LYS B 1 10 ? 10.016 27.203 -3.799 1 90.12 10 LYS B O 1
ATOM 2811 N N . VAL B 1 11 ? 9.93 26.062 -1.854 1 92.56 11 VAL B N 1
ATOM 2812 C CA . VAL B 1 11 ? 8.523 25.719 -2.037 1 92.56 11 VAL B CA 1
ATOM 2813 C C . VAL B 1 11 ? 7.672 26.469 -1.017 1 92.56 11 VAL B C 1
ATOM 2815 O O . VAL B 1 11 ? 7.977 26.469 0.179 1 92.56 11 VAL B O 1
ATOM 2818 N N . THR B 1 12 ? 6.668 27.156 -1.486 1 92.94 12 THR B N 1
ATOM 2819 C CA . THR B 1 12 ? 5.637 27.781 -0.66 1 92.94 12 THR B CA 1
ATOM 2820 C C . THR B 1 12 ? 4.246 27.422 -1.177 1 92.94 12 THR B C 1
ATOM 2822 O O . THR B 1 12 ? 4.059 27.219 -2.377 1 92.94 12 THR B O 1
ATOM 2825 N N . ALA B 1 13 ? 3.307 27.359 -0.213 1 96.38 13 ALA B N 1
ATOM 2826 C CA . ALA B 1 13 ? 1.981 26.906 -0.633 1 96.38 13 ALA B CA 1
ATOM 2827 C C . ALA B 1 13 ? 0.932 27.984 -0.383 1 96.38 13 ALA B C 1
ATOM 2829 O O . ALA B 1 13 ? -0.164 27.938 -0.946 1 96.38 13 ALA B O 1
ATOM 2830 N N . ILE B 1 14 ? 1.205 28.969 0.473 1 98.25 14 ILE B N 1
ATOM 2831 C CA . ILE B 1 14 ? 0.232 29.953 0.918 1 98.25 14 ILE B CA 1
ATOM 2832 C C . ILE B 1 14 ? 0.863 31.344 0.893 1 98.25 14 ILE B C 1
ATOM 2834 O O . ILE B 1 14 ? 1.951 31.562 1.437 1 98.25 14 ILE B O 1
ATOM 2838 N N . ARG B 1 15 ? 0.183 32.281 0.237 1 97.88 15 ARG B N 1
ATOM 2839 C CA . ARG B 1 15 ? 0.593 33.656 0.231 1 97.88 15 ARG B CA 1
ATOM 2840 C C . ARG B 1 15 ? -0.585 34.594 0.542 1 97.88 15 ARG B C 1
ATOM 2842 O O . ARG B 1 15 ? -1.699 34.344 0.065 1 97.88 15 ARG B O 1
ATOM 2849 N N . TRP B 1 16 ? -0.356 35.469 1.493 1 98.19 16 TRP B N 1
ATOM 2850 C CA . TRP B 1 16 ? -1.287 36.531 1.761 1 98.19 16 TRP B CA 1
ATOM 2851 C C . TRP B 1 16 ? -0.769 37.844 1.18 1 98.19 16 TRP B C 1
ATOM 2853 O O . TRP B 1 16 ? 0.204 38.438 1.683 1 98.19 16 TRP B O 1
ATOM 2863 N N . GLN B 1 17 ? -1.381 38.281 0.074 1 95.81 17 GLN B N 1
ATOM 2864 C CA . GLN B 1 17 ? -0.892 39.469 -0.635 1 95.81 17 GLN B CA 1
ATOM 2865 C C . GLN B 1 17 ? -2.039 40.219 -1.282 1 95.81 17 GLN B C 1
ATOM 2867 O O . GLN B 1 17 ? -2.957 39.625 -1.844 1 95.81 17 GLN B O 1
ATOM 2872 N N . GLY B 1 18 ? -2.023 41.5 -1.146 1 92.44 18 GLY B N 1
ATOM 2873 C CA . GLY B 1 18 ? -2.982 42.375 -1.816 1 92.44 18 GLY B CA 1
ATOM 2874 C C . GLY B 1 18 ? -4.41 42.156 -1.358 1 92.44 18 GLY B C 1
ATOM 2875 O O . GLY B 1 18 ? -5.34 42.188 -2.166 1 92.44 18 GLY B O 1
ATOM 2876 N N . GLY B 1 19 ? -4.574 41.75 -0.154 1 94.31 19 GLY B N 1
ATOM 2877 C CA . GLY B 1 19 ? -5.91 41.562 0.392 1 94.31 19 GLY B CA 1
ATOM 2878 C C . GLY B 1 19 ? -6.574 40.281 -0.062 1 94.31 19 GLY B C 1
ATOM 2879 O O . GLY B 1 19 ? -7.789 40.125 0.076 1 94.31 19 GLY B O 1
ATOM 2880 N N . ALA B 1 20 ? -5.746 39.406 -0.619 1 98.06 20 ALA B N 1
ATOM 2881 C CA . ALA B 1 20 ? -6.27 38.125 -1.08 1 98.06 20 ALA B CA 1
ATOM 2882 C C . ALA B 1 20 ? -5.375 36.969 -0.622 1 98.06 20 ALA B C 1
ATOM 2884 O O . ALA B 1 20 ? -4.188 37.188 -0.361 1 98.06 20 ALA B O 1
ATOM 2885 N N . LEU B 1 21 ? -6.02 35.875 -0.483 1 98.75 21 LEU B N 1
ATOM 2886 C CA . LEU B 1 21 ? -5.293 34.625 -0.171 1 98.75 21 LEU B CA 1
ATOM 2887 C C . LEU B 1 21 ? -4.938 33.875 -1.444 1 98.75 21 LEU B C 1
ATOM 2889 O O . LEU B 1 21 ? -5.82 33.562 -2.244 1 98.75 21 LEU B O 1
ATOM 2893 N N . HIS B 1 22 ? -3.67 33.688 -1.669 1 98.69 22 HIS B N 1
ATOM 2894 C CA . HIS B 1 22 ? -3.203 32.906 -2.812 1 98.69 22 HIS B CA 1
ATOM 2895 C C . HIS B 1 22 ? -2.736 31.516 -2.385 1 98.69 22 HIS B C 1
ATOM 2897 O O . HIS B 1 22 ? -1.884 31.391 -1.503 1 98.69 22 HIS B O 1
ATOM 2903 N N . LEU B 1 23 ? -3.311 30.484 -3 1 98.69 23 LEU B N 1
ATOM 2904 C CA . LEU B 1 23 ? -3 29.094 -2.686 1 98.69 23 LEU B CA 1
ATOM 2905 C C . LEU B 1 23 ? -2.426 28.375 -3.902 1 98.69 23 LEU B C 1
ATOM 2907 O O . LEU B 1 23 ? -2.967 28.5 -5.008 1 98.69 23 LEU B O 1
ATOM 2911 N N . LEU B 1 24 ? -1.276 27.703 -3.744 1 98 24 LEU B N 1
ATOM 2912 C CA . LEU B 1 24 ? -0.808 26.797 -4.789 1 98 24 LEU B CA 1
ATOM 2913 C C . LEU B 1 24 ? -1.741 25.594 -4.926 1 98 24 LEU B C 1
ATOM 2915 O O . LEU B 1 24 ? -1.934 24.844 -3.971 1 98 24 LEU B O 1
ATOM 2919 N N . ASP B 1 25 ? -2.355 25.391 -6.086 1 97.88 25 ASP B N 1
ATOM 2920 C CA . ASP B 1 25 ? -3.334 24.328 -6.293 1 97.88 25 ASP B CA 1
ATOM 2921 C C . ASP B 1 25 ? -2.66 22.969 -6.312 1 97.88 25 ASP B C 1
ATOM 2923 O O . ASP B 1 25 ? -2.199 22.516 -7.359 1 97.88 25 ASP B O 1
ATOM 2927 N N . GLN B 1 26 ? -2.764 22.328 -5.203 1 96 26 GLN B N 1
ATOM 2928 C CA . GLN B 1 26 ? -2.029 21.078 -5.023 1 96 26 GLN B CA 1
ATOM 2929 C C . GLN B 1 26 ? -2.662 19.938 -5.828 1 96 26 GLN B C 1
ATOM 2931 O O . GLN B 1 26 ? -2.025 18.922 -6.07 1 96 26 GLN B O 1
ATOM 2936 N N . ARG B 1 27 ? -3.885 20.062 -6.316 1 93.69 27 ARG B N 1
ATOM 2937 C CA . ARG B 1 27 ? -4.574 19.062 -7.113 1 93.69 27 ARG B CA 1
ATOM 2938 C C . ARG B 1 27 ? -3.914 18.891 -8.477 1 93.69 27 ARG B C 1
ATOM 2940 O O . ARG B 1 27 ? -4.016 17.828 -9.094 1 93.69 27 ARG B O 1
ATOM 2947 N N . LEU B 1 28 ? -3.127 19.875 -8.844 1 93.5 28 LEU B N 1
ATOM 2948 C CA . LEU B 1 28 ? -2.576 19.906 -10.195 1 93.5 28 LEU B CA 1
ATOM 2949 C C . LEU B 1 28 ? -1.113 19.469 -10.195 1 93.5 28 LEU B C 1
ATOM 2951 O O . LEU B 1 28 ? -0.542 19.203 -11.258 1 93.5 28 LEU B O 1
ATOM 2955 N N . LEU B 1 29 ? -0.568 19.469 -9.008 1 91.44 29 LEU B N 1
ATOM 2956 C CA . LEU B 1 29 ? 0.817 19.016 -8.891 1 91.44 29 LEU B CA 1
ATOM 2957 C C . LEU B 1 29 ? 0.927 17.516 -9.117 1 91.44 29 LEU B C 1
ATOM 2959 O O . LEU B 1 29 ? 0.015 16.766 -8.758 1 91.44 29 LEU B O 1
ATOM 2963 N N . PRO B 1 30 ? 1.987 17.016 -9.797 1 90.75 30 PRO B N 1
ATOM 2964 C CA . PRO B 1 30 ? 3.219 17.734 -10.141 1 90.75 30 PRO B CA 1
ATOM 2965 C C . PRO B 1 30 ? 3.188 18.312 -11.555 1 90.75 30 PRO B C 1
ATOM 2967 O O . PRO B 1 30 ? 4.137 18.969 -11.977 1 90.75 30 PRO B O 1
ATOM 2970 N N . SER B 1 31 ? 2.178 18.156 -12.289 1 88.38 31 SER B N 1
ATOM 2971 C CA . SER B 1 31 ? 2.135 18.453 -13.711 1 88.38 31 SER B CA 1
ATOM 2972 C C . SER B 1 31 ? 2.125 19.969 -13.961 1 88.38 31 SER B C 1
ATOM 2974 O O . SER B 1 31 ? 2.703 20.438 -14.938 1 88.38 31 SER B O 1
ATOM 2976 N N . GLN B 1 32 ? 1.387 20.688 -13.078 1 92.38 32 GLN B N 1
ATOM 2977 C CA . GLN B 1 32 ? 1.232 22.125 -13.258 1 92.38 32 GLN B CA 1
ATOM 2978 C C . GLN B 1 32 ? 1.341 22.859 -11.93 1 92.38 32 GLN B C 1
ATOM 2980 O O . GLN B 1 32 ? 0.809 22.406 -10.914 1 92.38 32 GLN B O 1
ATOM 2985 N N . GLU B 1 33 ? 1.975 23.969 -11.953 1 94.31 33 GLU B N 1
ATOM 2986 C CA . GLU B 1 33 ? 2 24.906 -10.828 1 94.31 33 GLU B CA 1
ATOM 2987 C C . GLU B 1 33 ? 1.081 26.094 -11.086 1 94.31 33 GLU B C 1
ATOM 2989 O O . GLU B 1 33 ? 1.433 27.016 -11.836 1 94.31 33 GLU B O 1
ATOM 2994 N N . ARG B 1 34 ? -0.051 26.062 -10.453 1 97.5 34 ARG B N 1
ATOM 2995 C CA . ARG B 1 34 ? -1.036 27.125 -10.625 1 97.5 34 ARG B CA 1
ATOM 2996 C C . ARG B 1 34 ? -1.472 27.703 -9.281 1 97.5 34 ARG B C 1
ATOM 2998 O O . ARG B 1 34 ? -1.781 26.953 -8.352 1 97.5 34 ARG B O 1
ATOM 3005 N N . TRP B 1 35 ? -1.465 28.984 -9.203 1 97.88 35 TRP B N 1
ATOM 3006 C CA . TRP B 1 35 ? -1.902 29.672 -7.992 1 97.88 35 TRP B CA 1
ATOM 3007 C C . TRP B 1 35 ? -3.363 30.094 -8.102 1 97.88 35 TRP B C 1
ATOM 3009 O O . TRP B 1 35 ? -3.779 30.656 -9.117 1 97.88 35 TRP B O 1
ATOM 3019 N N . LEU B 1 36 ? -4.125 29.766 -7.125 1 98.31 36 LEU B N 1
ATOM 3020 C CA . LEU B 1 36 ? -5.527 30.156 -7.027 1 98.31 36 LEU B CA 1
ATOM 3021 C C . LEU B 1 36 ? -5.707 31.328 -6.066 1 98.31 36 LEU B C 1
ATOM 3023 O O . LEU B 1 36 ? -5.316 31.25 -4.898 1 98.31 36 LEU B O 1
ATOM 3027 N N . ALA B 1 37 ? -6.281 32.406 -6.566 1 98.31 37 ALA B N 1
ATOM 3028 C CA . ALA B 1 37 ? -6.566 33.562 -5.723 1 98.31 37 ALA B CA 1
ATOM 3029 C C . ALA B 1 37 ? -7.957 33.469 -5.105 1 98.31 37 ALA B C 1
ATOM 3031 O O . ALA B 1 37 ? -8.938 33.188 -5.801 1 98.31 37 ALA B O 1
ATOM 3032 N N . CYS B 1 38 ? -8.039 33.594 -3.773 1 98.69 38 CYS B N 1
ATOM 3033 C CA . CYS B 1 38 ? -9.297 33.656 -3.037 1 98.69 38 CYS B CA 1
ATOM 3034 C C . CYS B 1 38 ? -9.516 35.031 -2.424 1 98.69 38 CYS B C 1
ATOM 3036 O O . CYS B 1 38 ? -8.688 35.5 -1.638 1 98.69 38 CYS B O 1
ATOM 3038 N N . ASP B 1 39 ? -10.719 35.656 -2.729 1 98.19 39 ASP B N 1
ATOM 3039 C CA . ASP B 1 39 ? -10.961 37 -2.205 1 98.19 39 ASP B CA 1
ATOM 3040 C C . ASP B 1 39 ? -12.234 37.031 -1.368 1 98.19 39 ASP B C 1
ATOM 3042 O O . ASP B 1 39 ? -12.727 38.125 -1.026 1 98.19 39 ASP B O 1
ATOM 3046 N N . ASN B 1 40 ? -12.727 35.875 -1.054 1 98 40 ASN B N 1
ATOM 3047 C CA . ASN B 1 40 ? -13.836 35.781 -0.118 1 98 40 ASN B CA 1
ATOM 3048 C C . ASN B 1 40 ? -13.852 34.438 0.606 1 98 40 ASN B C 1
ATOM 3050 O O . ASN B 1 40 ? -13.133 33.5 0.221 1 98 40 ASN B O 1
ATOM 3054 N N . VAL B 1 41 ? -14.648 34.344 1.588 1 98.44 41 VAL B N 1
ATOM 3055 C CA . VAL B 1 41 ? -14.641 33.188 2.502 1 98.44 41 VAL B CA 1
ATOM 3056 C C . VAL B 1 41 ? -15.18 31.953 1.796 1 98.44 41 VAL B C 1
ATOM 3058 O O . VAL B 1 41 ? -14.727 30.844 2.047 1 98.44 41 VAL B O 1
ATOM 3061 N N . ALA B 1 42 ? -16.141 32.094 0.929 1 98.25 42 ALA B N 1
ATOM 3062 C CA . ALA B 1 42 ? -16.719 30.953 0.215 1 98.25 42 ALA B CA 1
ATOM 3063 C C . ALA B 1 42 ? -15.672 30.234 -0.637 1 98.25 42 ALA B C 1
ATOM 3065 O O . ALA B 1 42 ? -15.648 29.016 -0.708 1 98.25 42 ALA B O 1
ATOM 3066 N N . GLN B 1 43 ? -14.828 31.078 -1.249 1 98.56 43 GLN B N 1
ATOM 3067 C CA . GLN B 1 43 ? -13.758 30.531 -2.076 1 98.56 43 GLN B CA 1
ATOM 3068 C C . GLN B 1 43 ? -12.734 29.781 -1.227 1 98.56 43 GLN B C 1
ATOM 3070 O O . GLN B 1 43 ? -12.227 28.719 -1.631 1 98.56 43 GLN B O 1
ATOM 3075 N N . VAL B 1 44 ? -12.414 30.297 -0.05 1 98.75 44 VAL B N 1
ATOM 3076 C CA . VAL B 1 44 ? -11.461 29.656 0.847 1 98.75 44 VAL B CA 1
ATOM 3077 C C . VAL B 1 44 ? -12.031 28.328 1.337 1 98.75 44 VAL B C 1
ATOM 3079 O O . VAL B 1 44 ? -11.336 27.297 1.343 1 98.75 44 VAL B O 1
ATOM 3082 N N . ALA B 1 45 ? -13.289 28.312 1.728 1 98.56 45 ALA B N 1
ATOM 3083 C CA . ALA B 1 45 ? -13.953 27.094 2.18 1 98.56 45 ALA B CA 1
ATOM 3084 C C . ALA B 1 45 ? -13.945 26.031 1.084 1 98.56 45 ALA B C 1
ATOM 3086 O O . ALA B 1 45 ? -13.703 24.859 1.354 1 98.56 45 ALA B O 1
ATOM 3087 N N . ALA B 1 46 ? -14.18 26.469 -0.099 1 98.31 46 ALA B N 1
ATOM 3088 C CA . ALA B 1 46 ? -14.164 25.562 -1.233 1 98.31 46 ALA B CA 1
ATOM 3089 C C . ALA B 1 46 ? -12.758 25 -1.469 1 98.31 46 ALA B C 1
ATOM 3091 O O . ALA B 1 46 ? -12.602 23.812 -1.793 1 98.31 46 ALA B O 1
ATOM 3092 N N . ALA B 1 47 ? -11.734 25.844 -1.355 1 98.31 47 ALA B N 1
ATOM 3093 C CA . ALA B 1 47 ? -10.352 25.438 -1.546 1 98.31 47 ALA B CA 1
ATOM 3094 C C . ALA B 1 47 ? -9.945 24.375 -0.521 1 98.31 47 ALA B C 1
ATOM 3096 O O . ALA B 1 47 ? -9.195 23.453 -0.836 1 98.31 47 ALA B O 1
ATOM 3097 N N . ILE B 1 48 ? -10.43 24.5 0.712 1 97.38 48 ILE B N 1
ATOM 3098 C CA . ILE B 1 48 ? -10.148 23.547 1.769 1 97.38 48 ILE B CA 1
ATOM 3099 C C . ILE B 1 48 ? -10.898 22.234 1.486 1 97.38 48 ILE B C 1
ATOM 3101 O O . ILE B 1 48 ? -10.305 21.156 1.52 1 97.38 48 ILE B O 1
ATOM 3105 N N . ARG B 1 49 ? -12.133 22.312 1.106 1 94.81 49 ARG B N 1
ATOM 3106 C CA . ARG B 1 49 ? -12.984 21.156 0.859 1 94.81 49 ARG B CA 1
ATOM 3107 C C . ARG B 1 49 ? -12.477 20.344 -0.326 1 94.81 49 ARG B C 1
ATOM 3109 O O . ARG B 1 49 ? -12.461 19.109 -0.281 1 94.81 49 ARG B O 1
ATOM 3116 N N . ASP B 1 50 ? -12.039 21.094 -1.337 1 93.56 50 ASP B N 1
ATOM 3117 C CA . ASP B 1 50 ? -11.672 20.438 -2.594 1 93.56 50 ASP B CA 1
ATOM 3118 C C . ASP B 1 50 ? -10.188 20.094 -2.617 1 93.56 50 ASP B C 1
ATOM 3120 O O . ASP B 1 50 ? -9.664 19.625 -3.637 1 93.56 50 ASP B O 1
ATOM 3124 N N . MET B 1 51 ? -9.492 20.391 -1.627 1 93 51 MET B N 1
ATOM 3125 C CA . MET B 1 51 ? -8.109 19.984 -1.402 1 93 51 MET B CA 1
ATOM 3126 C C . MET B 1 51 ? -7.164 20.766 -2.32 1 93 51 MET B C 1
ATOM 3128 O O . MET B 1 51 ? -6.137 20.234 -2.746 1 93 51 MET B O 1
ATOM 3132 N N . VAL B 1 52 ? -7.633 21.969 -2.672 1 96.5 52 VAL B N 1
ATOM 3133 C CA . VAL B 1 52 ? -6.652 22.891 -3.232 1 96.5 52 VAL B CA 1
ATOM 3134 C C . VAL B 1 52 ? -5.488 23.062 -2.26 1 96.5 52 VAL B C 1
ATOM 3136 O O . VAL B 1 52 ? -4.324 23.078 -2.67 1 96.5 52 VAL B O 1
ATOM 3139 N N . VAL B 1 53 ? -5.879 23.25 -1.053 1 96.62 53 VAL B N 1
ATOM 3140 C CA . VAL B 1 53 ? -4.949 23.266 0.072 1 96.62 53 VAL B CA 1
ATOM 3141 C C . VAL B 1 53 ? -5.227 22.078 0.995 1 96.62 53 VAL B C 1
ATOM 3143 O O . VAL B 1 53 ? -6.383 21.734 1.24 1 96.62 53 VAL B O 1
ATOM 3146 N N . ARG B 1 54 ? -4.176 21.469 1.315 1 93.69 54 ARG B N 1
ATOM 3147 C CA . ARG B 1 54 ? -4.273 20.359 2.246 1 93.69 54 ARG B CA 1
ATOM 3148 C C . ARG B 1 54 ? -3.102 20.344 3.223 1 93.69 54 ARG B C 1
ATOM 3150 O O . ARG B 1 54 ? -2.129 21.078 3.035 1 93.69 54 ARG B O 1
ATOM 3157 N N . GLY B 1 55 ? -3.219 19.438 4.309 1 94.19 55 GLY B N 1
ATOM 3158 C CA . GLY B 1 55 ? -2.277 19.422 5.414 1 94.19 55 GLY B CA 1
ATOM 3159 C C . GLY B 1 55 ? -2.812 20.094 6.66 1 94.19 55 GLY B C 1
ATOM 3160 O O . GLY B 1 55 ? -3.473 21.141 6.574 1 94.19 55 GLY B O 1
ATOM 3161 N N . ALA B 1 56 ? -2.475 19.594 7.703 1 91.62 56 ALA B N 1
ATOM 3162 C CA . ALA B 1 56 ? -3.078 20 8.969 1 91.62 56 ALA B CA 1
ATOM 3163 C C . ALA B 1 56 ? -2.854 21.484 9.219 1 91.62 56 ALA B C 1
ATOM 3165 O O . ALA B 1 56 ? -3.812 22.25 9.375 1 91.62 56 ALA B O 1
ATOM 3166 N N . SER B 1 57 ? -1.642 21.984 9.156 1 96.12 57 SER B N 1
ATOM 3167 C CA . SER B 1 57 ? -1.333 23.375 9.453 1 96.12 57 SER B CA 1
ATOM 3168 C C . SER B 1 57 ? -1.824 24.297 8.352 1 96.12 57 SER B C 1
ATOM 3170 O O . SER B 1 57 ? -2.324 25.391 8.617 1 96.12 57 SER B O 1
ATOM 3172 N N . ALA B 1 58 ? -1.671 23.859 7.129 1 97.81 58 ALA B N 1
ATOM 3173 C CA . ALA B 1 58 ? -2.033 24.703 5.984 1 97.81 58 ALA B CA 1
ATOM 3174 C C . ALA B 1 58 ? -3.531 24.984 5.965 1 97.81 58 ALA B C 1
ATOM 3176 O O . ALA B 1 58 ? -3.957 26.094 5.641 1 97.81 58 ALA B O 1
ATOM 3177 N N . ILE B 1 59 ? -4.301 24 6.305 1 97.19 59 ILE B N 1
ATOM 3178 C CA . ILE B 1 59 ? -5.75 24.156 6.348 1 97.19 59 ILE B CA 1
ATOM 3179 C C . ILE B 1 59 ? -6.125 25.203 7.395 1 97.19 59 ILE B C 1
ATOM 3181 O O . ILE B 1 59 ? -6.965 26.078 7.137 1 97.19 59 ILE B O 1
ATOM 3185 N N . GLY B 1 60 ? -5.5 25.156 8.547 1 97.5 60 GLY B N 1
ATOM 3186 C CA . GLY B 1 60 ? -5.742 26.141 9.586 1 97.5 60 GLY B CA 1
ATOM 3187 C C . GLY B 1 60 ? -5.359 27.547 9.18 1 97.5 60 GLY B C 1
ATOM 3188 O O . GLY B 1 60 ? -6.109 28.484 9.422 1 97.5 60 GLY B O 1
ATOM 3189 N N . ILE B 1 61 ? -4.246 27.656 8.57 1 98.56 61 ILE B N 1
ATOM 3190 C CA . ILE B 1 61 ? -3.752 28.953 8.117 1 98.56 61 ILE B CA 1
ATOM 3191 C C . ILE B 1 61 ? -4.711 29.531 7.086 1 98.56 61 ILE B C 1
ATOM 3193 O O . ILE B 1 61 ? -5.082 30.719 7.172 1 98.56 61 ILE B O 1
ATOM 3197 N N . ALA B 1 62 ? -5.133 28.703 6.156 1 98.75 62 ALA B N 1
ATOM 3198 C CA . ALA B 1 62 ? -6.07 29.141 5.129 1 98.75 62 ALA B CA 1
ATOM 3199 C C . ALA B 1 62 ? -7.387 29.609 5.754 1 98.75 62 ALA B C 1
ATOM 3201 O O . ALA B 1 62 ? -7.938 30.641 5.355 1 98.75 62 ALA B O 1
ATOM 3202 N N . ALA B 1 63 ? -7.84 28.891 6.699 1 98.69 63 ALA B N 1
ATOM 3203 C CA . ALA B 1 63 ? -9.094 29.234 7.359 1 98.69 63 ALA B CA 1
ATOM 3204 C C . ALA B 1 63 ? -8.984 30.578 8.078 1 98.69 63 ALA B C 1
ATOM 3206 O O . ALA B 1 63 ? -9.93 31.359 8.078 1 98.69 63 ALA B O 1
ATOM 3207 N N . ALA B 1 64 ? -7.855 30.812 8.727 1 98.69 64 ALA B N 1
ATOM 3208 C CA . ALA B 1 64 ? -7.633 32.094 9.406 1 98.69 64 ALA B CA 1
ATOM 3209 C C . ALA B 1 64 ? -7.742 33.25 8.43 1 98.69 64 ALA B C 1
ATOM 3211 O O . ALA B 1 64 ? -8.445 34.25 8.703 1 98.69 64 ALA B O 1
ATOM 3212 N N . TYR B 1 65 ? -7.102 33.125 7.289 1 98.88 65 TYR B N 1
ATOM 3213 C CA . TYR B 1 65 ? -7.188 34.156 6.273 1 98.88 65 TYR B CA 1
ATOM 3214 C C . TYR B 1 65 ? -8.602 34.25 5.707 1 98.88 65 TYR B C 1
ATOM 3216 O O . TYR B 1 65 ? -9.062 35.344 5.367 1 98.88 65 TYR B O 1
ATOM 3224 N N . GLY B 1 66 ? -9.258 33.094 5.594 1 98.81 66 GLY B N 1
ATOM 3225 C CA . GLY B 1 66 ? -10.648 33.094 5.168 1 98.81 66 GLY B CA 1
ATOM 3226 C C . GLY B 1 66 ? -11.547 33.938 6.059 1 98.81 66 GLY B C 1
ATOM 3227 O O . GLY B 1 66 ? -12.43 34.656 5.566 1 98.81 66 GLY B O 1
ATOM 3228 N N . LEU B 1 67 ? -11.305 33.875 7.32 1 98.62 67 LEU B N 1
ATOM 3229 C CA . LEU B 1 67 ? -12.109 34.656 8.266 1 98.62 67 LEU B CA 1
ATOM 3230 C C . LEU B 1 67 ? -11.844 36.156 8.117 1 98.62 67 LEU B C 1
ATOM 3232 O O . LEU B 1 67 ? -12.742 36.969 8.305 1 98.62 67 LEU B O 1
ATOM 3236 N N . VAL B 1 68 ? -10.602 36.531 7.828 1 98.69 68 VAL B N 1
ATOM 3237 C CA . VAL B 1 68 ? -10.266 37.938 7.57 1 98.69 68 VAL B CA 1
ATOM 3238 C C . VAL B 1 68 ? -11.07 38.438 6.387 1 98.69 68 VAL B C 1
ATOM 3240 O O . VAL B 1 68 ? -11.648 39.531 6.449 1 98.69 68 VAL B O 1
ATOM 3243 N N . LEU B 1 69 ? -11.125 37.656 5.316 1 98.75 69 LEU B N 1
ATOM 3244 C CA . LEU B 1 69 ? -11.883 38 4.129 1 98.75 69 LEU B CA 1
ATOM 3245 C C . LEU B 1 69 ? -13.367 38.125 4.453 1 98.75 69 LEU B C 1
ATOM 3247 O O . LEU B 1 69 ? -14.039 39.031 3.961 1 98.75 69 LEU B O 1
ATOM 3251 N N . ALA B 1 70 ? -13.828 37.219 5.266 1 98.62 70 ALA B N 1
ATOM 3252 C CA . ALA B 1 70 ? -15.234 37.25 5.68 1 98.62 70 ALA B CA 1
ATOM 3253 C C . ALA B 1 70 ? -15.539 38.531 6.461 1 98.62 70 ALA B C 1
ATOM 3255 O O . ALA B 1 70 ? -16.562 39.156 6.227 1 98.62 70 ALA B O 1
ATOM 3256 N N . LEU B 1 71 ? -14.703 38.875 7.387 1 98.31 71 LEU B N 1
ATOM 3257 C CA . LEU B 1 71 ? -14.906 40.062 8.203 1 98.31 71 LEU B CA 1
ATOM 3258 C C . LEU B 1 71 ? -14.93 41.312 7.344 1 98.31 71 LEU B C 1
ATOM 3260 O O . LEU B 1 71 ? -15.75 42.219 7.551 1 98.31 71 LEU B O 1
ATOM 3264 N N . GLU B 1 72 ? -13.992 41.344 6.449 1 97.88 72 GLU B N 1
ATOM 3265 C CA . GLU B 1 72 ? -13.953 42.5 5.539 1 97.88 72 GLU B CA 1
ATOM 3266 C C . GLU B 1 72 ? -15.273 42.656 4.801 1 97.88 72 GLU B C 1
ATOM 3268 O O . GLU B 1 72 ? -15.797 43.781 4.699 1 97.88 72 GLU B O 1
ATOM 3273 N N . GLU B 1 73 ? -15.789 41.562 4.32 1 97.25 73 GLU B N 1
ATOM 3274 C CA . GLU B 1 73 ? -17.062 41.594 3.615 1 97.25 73 GLU B CA 1
ATOM 3275 C C . GLU B 1 73 ? -18.203 42 4.539 1 97.25 73 GLU B C 1
ATOM 3277 O O . GLU B 1 73 ? -19.062 42.812 4.148 1 97.25 73 GLU B O 1
ATOM 3282 N N . ARG B 1 74 ? -18.219 41.469 5.742 1 97.56 74 ARG B N 1
ATOM 3283 C CA . ARG B 1 74 ? -19.281 41.781 6.695 1 97.56 74 ARG B CA 1
ATOM 3284 C C . ARG B 1 74 ? -19.234 43.25 7.098 1 97.56 74 ARG B C 1
ATOM 3286 O O . ARG B 1 74 ? -20.266 43.906 7.238 1 97.56 74 ARG B O 1
ATOM 3293 N N . LEU B 1 75 ? -18.062 43.812 7.336 1 96.62 75 LEU B N 1
ATOM 3294 C CA . LEU B 1 75 ? -17.922 45.219 7.688 1 96.62 75 LEU B CA 1
ATOM 3295 C C . LEU B 1 75 ? -18.406 46.125 6.562 1 96.62 75 LEU B C 1
ATOM 3297 O O . LEU B 1 75 ? -19.047 47.125 6.812 1 96.62 75 LEU B O 1
ATOM 3301 N N . ALA B 1 76 ? -18.109 45.75 5.355 1 96.25 76 ALA B N 1
ATOM 3302 C CA . ALA B 1 76 ? -18.562 46.531 4.195 1 96.25 76 ALA B CA 1
ATOM 3303 C C . ALA B 1 76 ? -20.078 46.5 4.07 1 96.25 76 ALA B C 1
ATOM 3305 O O . ALA B 1 76 ? -20.688 47.5 3.635 1 96.25 76 ALA B O 1
ATOM 3306 N N . GLN B 1 77 ? -20.625 45.406 4.422 1 94.94 77 GLN B N 1
ATOM 3307 C CA . GLN B 1 77 ? -22.078 45.25 4.34 1 94.94 77 GLN B CA 1
ATOM 3308 C C . GLN B 1 77 ? -22.781 46.031 5.441 1 94.94 77 GLN B C 1
ATOM 3310 O O . GLN B 1 77 ? -23.938 46.438 5.297 1 94.94 77 GLN B O 1
ATOM 3315 N N . GLY B 1 78 ? -22.125 46.219 6.5 1 91.31 78 GLY B N 1
ATOM 3316 C CA . GLY B 1 78 ? -22.719 46.938 7.629 1 91.31 78 GLY B CA 1
ATOM 3317 C C . GLY B 1 78 ? -23.594 46.031 8.492 1 91.31 78 GLY B C 1
ATOM 3318 O O . GLY B 1 78 ? -23.609 44.812 8.32 1 91.31 78 GLY B O 1
ATOM 3319 N N . GLY B 1 79 ? -24.172 46.625 9.555 1 92.88 79 GLY B N 1
ATOM 3320 C CA . GLY B 1 79 ? -25.016 45.844 10.453 1 92.88 79 GLY B CA 1
ATOM 3321 C C . GLY B 1 79 ? -24.25 45.219 11.609 1 92.88 79 GLY B C 1
ATOM 3322 O O . GLY B 1 79 ? -23.25 45.781 12.07 1 92.88 79 GLY B O 1
ATOM 3323 N N . ASP B 1 80 ? -24.844 44 12.039 1 95.5 80 ASP B N 1
ATOM 3324 C CA . ASP B 1 80 ? -24.219 43.281 13.148 1 95.5 80 ASP B CA 1
ATOM 3325 C C . ASP B 1 80 ? -23.188 42.281 12.641 1 95.5 80 ASP B C 1
ATOM 3327 O O . ASP B 1 80 ? -23.469 41.062 12.586 1 95.5 80 ASP B O 1
ATOM 3331 N N . TRP B 1 81 ? -22.062 42.812 12.297 1 94.44 81 TRP B N 1
ATOM 3332 C CA . TRP B 1 81 ? -21.031 42 11.664 1 94.44 81 TRP B CA 1
ATOM 3333 C C . TRP B 1 81 ? -20.625 40.844 12.57 1 94.44 81 TRP B C 1
ATOM 3335 O O . TRP B 1 81 ? -20.25 39.781 12.094 1 94.44 81 TRP B O 1
ATOM 3345 N N . GLU B 1 82 ? -20.672 41.031 13.898 1 93.5 82 GLU B N 1
ATOM 3346 C CA . GLU B 1 82 ? -20.297 39.969 14.836 1 93.5 82 GLU B CA 1
ATOM 3347 C C . GLU B 1 82 ? -21.234 38.781 14.727 1 93.5 82 GLU B C 1
ATOM 3349 O O . GLU B 1 82 ? -20.781 37.625 14.719 1 93.5 82 GLU B O 1
ATOM 3354 N N . MET B 1 83 ? -22.453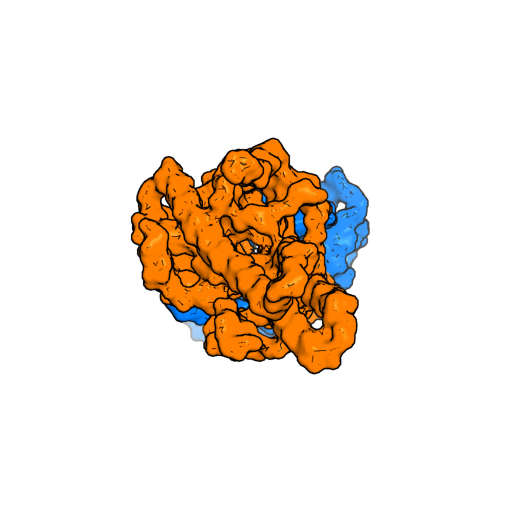 39.062 14.641 1 94.75 83 MET B N 1
ATOM 3355 C CA . MET B 1 83 ? -23.453 38 14.508 1 94.75 83 MET B CA 1
ATOM 3356 C C . MET B 1 83 ? -23.359 37.312 13.148 1 94.75 83 MET B C 1
ATOM 3358 O O . MET B 1 83 ? -23.438 36.094 13.055 1 94.75 83 MET B O 1
ATOM 3362 N N . ASP B 1 84 ? -23.125 38.125 12.164 1 95.5 84 ASP B N 1
ATOM 3363 C CA . ASP B 1 84 ? -23.094 37.594 10.805 1 95.5 84 ASP B CA 1
ATOM 3364 C C . ASP B 1 84 ? -21.844 36.719 10.578 1 95.5 84 ASP B C 1
ATOM 3366 O O . ASP B 1 84 ? -21.875 35.781 9.789 1 95.5 84 ASP B O 1
ATOM 3370 N N . LEU B 1 85 ? -20.797 37.062 11.297 1 97.44 85 LEU B N 1
ATOM 3371 C CA . LEU B 1 85 ? -19.531 36.375 11.148 1 97.44 85 LEU B CA 1
ATOM 3372 C C . LEU B 1 85 ? -19.641 34.906 11.617 1 97.44 85 LEU B C 1
ATOM 3374 O O . LEU B 1 85 ? -18.844 34.062 11.211 1 97.44 85 LEU B O 1
ATOM 3378 N N . GLU B 1 86 ? -20.656 34.562 12.398 1 97.69 86 GLU B N 1
ATOM 3379 C CA . GLU B 1 86 ? -20.875 33.219 12.906 1 97.69 86 GLU B CA 1
ATOM 3380 C C . GLU B 1 86 ? -21.172 32.25 11.766 1 97.69 86 GLU B C 1
ATOM 3382 O O . GLU B 1 86 ? -20.766 31.078 11.82 1 97.69 86 GLU B O 1
ATOM 3387 N N . GLU B 1 87 ? -21.828 32.719 10.789 1 97.62 87 GLU B N 1
ATOM 3388 C CA . GLU B 1 87 ? -22.109 31.891 9.617 1 97.62 87 GLU B CA 1
ATOM 3389 C C . GLU B 1 87 ? -20.828 31.531 8.875 1 97.62 87 GLU B C 1
ATOM 3391 O O . GLU B 1 87 ? -20.719 30.438 8.328 1 97.62 87 GLU B O 1
ATOM 3396 N N . ASP B 1 88 ? -19.906 32.469 8.859 1 98.31 88 ASP B N 1
ATOM 3397 C CA . ASP B 1 88 ? -18.641 32.219 8.18 1 98.31 88 ASP B CA 1
ATOM 3398 C C . ASP B 1 88 ? -17.766 31.266 8.969 1 98.31 88 ASP B C 1
ATOM 3400 O O . ASP B 1 88 ? -17.078 30.422 8.383 1 98.31 88 ASP B O 1
ATOM 3404 N N . PHE B 1 89 ? -17.781 31.375 10.344 1 98.19 89 PHE B N 1
ATOM 3405 C CA . PHE B 1 89 ? -17.125 30.391 11.18 1 98.19 89 PHE B CA 1
ATOM 3406 C C . PHE B 1 89 ? -17.625 28.984 10.867 1 98.19 89 PHE B C 1
ATOM 3408 O O . PHE B 1 89 ? -16.828 28.047 10.688 1 98.19 89 PHE B O 1
ATOM 3415 N N . LEU B 1 90 ? -18.891 28.859 10.695 1 97.69 90 LEU B N 1
ATOM 3416 C CA . LEU B 1 90 ? -19.516 27.562 10.438 1 97.69 90 LEU B CA 1
ATOM 3417 C C . LEU B 1 90 ? -19.141 27.047 9.047 1 97.69 90 LEU B C 1
ATOM 3419 O O . LEU B 1 90 ? -18.875 25.859 8.867 1 97.69 90 LEU B O 1
ATOM 3423 N N . THR B 1 91 ? -19.156 27.969 8.125 1 97.88 91 THR B N 1
ATOM 3424 C CA . THR B 1 91 ? -18.812 27.625 6.746 1 97.88 91 THR B CA 1
ATOM 3425 C C . THR B 1 91 ? -17.391 27.047 6.668 1 97.88 91 THR B C 1
ATOM 3427 O O . THR B 1 91 ? -17.172 26.031 6.012 1 97.88 91 THR B O 1
ATOM 3430 N N . LEU B 1 92 ? -16.453 27.641 7.32 1 98.19 92 LEU B N 1
ATOM 3431 C CA . LEU B 1 92 ? -15.07 27.188 7.324 1 98.19 92 LEU B CA 1
ATOM 3432 C C . LEU B 1 92 ? -14.93 25.891 8.109 1 98.19 92 LEU B C 1
ATOM 3434 O O . LEU B 1 92 ? -14.227 24.969 7.684 1 98.19 92 LEU B O 1
ATOM 3438 N N . ALA B 1 93 ? -15.617 25.75 9.219 1 96.19 93 ALA B N 1
ATOM 3439 C CA . ALA B 1 93 ? -15.562 24.562 10.047 1 96.19 93 ALA B CA 1
ATOM 3440 C C . ALA B 1 93 ? -16.062 23.328 9.289 1 96.19 93 ALA B C 1
ATOM 3442 O O . ALA B 1 93 ? -15.555 22.234 9.461 1 96.19 93 ALA B O 1
ATOM 3443 N N . GLU B 1 94 ? -16.969 23.5 8.43 1 95.5 94 GLU B N 1
ATOM 3444 C CA . GLU B 1 94 ? -17.625 22.422 7.711 1 95.5 94 GLU B CA 1
ATOM 3445 C C . GLU B 1 94 ? -16.812 22 6.496 1 95.5 94 GLU B C 1
ATOM 3447 O O . GLU B 1 94 ? -17.047 20.922 5.922 1 95.5 94 GLU B O 1
ATOM 3452 N N . ALA B 1 95 ? -15.867 22.844 6.18 1 94.19 95 ALA B N 1
ATOM 3453 C CA . ALA B 1 95 ? -15.07 22.531 5 1 94.19 95 ALA B CA 1
ATOM 3454 C C . ALA B 1 95 ? -14.281 21.234 5.195 1 94.19 95 ALA B C 1
ATOM 3456 O O . ALA B 1 95 ? -14.055 20.5 4.238 1 94.19 95 ALA B O 1
ATOM 3457 N N . ARG B 1 96 ? -13.859 20.938 6.387 1 90 96 ARG B N 1
ATOM 3458 C CA . ARG B 1 96 ? -13.219 19.688 6.77 1 90 96 ARG B CA 1
ATOM 3459 C C . ARG B 1 96 ? -13.406 19.406 8.258 1 90 96 ARG B C 1
ATOM 3461 O O . ARG B 1 96 ? -12.492 19.609 9.055 1 90 96 ARG B O 1
ATOM 3468 N N . PRO B 1 97 ? -14.43 18.75 8.602 1 84.88 97 PRO B N 1
ATOM 3469 C CA . PRO B 1 97 ? -14.914 18.688 9.977 1 84.88 97 PRO B CA 1
ATOM 3470 C C . PRO B 1 97 ? -13.992 17.891 10.898 1 84.88 97 PRO B C 1
ATOM 3472 O O . PRO B 1 97 ? -14.102 17.984 12.125 1 84.88 97 PRO B O 1
ATOM 3475 N N . THR B 1 98 ? -13.055 17.219 10.328 1 78.94 98 THR B N 1
ATOM 3476 C CA . THR B 1 98 ? -12.242 16.359 11.188 1 78.94 98 THR B CA 1
ATOM 3477 C C . THR B 1 98 ? -10.844 16.953 11.367 1 78.94 98 THR B C 1
A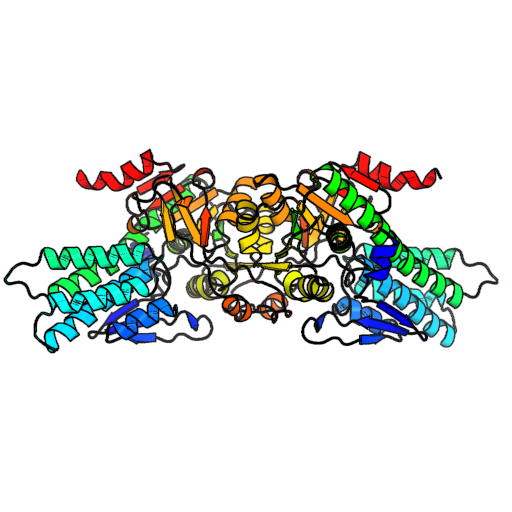TOM 3479 O O . THR B 1 98 ? -10 16.359 12.031 1 78.94 98 THR B O 1
ATOM 3482 N N . ALA B 1 99 ? -10.625 18.094 10.836 1 83.38 99 ALA B N 1
ATOM 3483 C CA . ALA B 1 99 ? -9.281 18.656 10.836 1 83.38 99 ALA B CA 1
ATOM 3484 C C . ALA B 1 99 ? -9.016 19.438 12.125 1 83.38 99 ALA B C 1
ATOM 3486 O O . ALA B 1 99 ? -9.477 20.562 12.281 1 83.38 99 ALA B O 1
ATOM 3487 N N . ALA B 1 100 ? -8.172 18.938 12.984 1 84.44 100 ALA B N 1
ATOM 3488 C CA . ALA B 1 100 ? -7.906 19.516 14.297 1 84.44 100 ALA B CA 1
ATOM 3489 C C . ALA B 1 100 ? -7.324 20.922 14.164 1 84.44 100 ALA B C 1
ATOM 3491 O O . ALA B 1 100 ? -7.715 21.828 14.906 1 84.44 100 ALA B O 1
ATOM 3492 N N . ASN B 1 101 ? -6.461 21.109 13.242 1 90.75 101 ASN B N 1
ATOM 3493 C CA . ASN B 1 101 ? -5.789 22.406 13.094 1 90.75 101 ASN B CA 1
ATOM 3494 C C . ASN B 1 101 ? -6.742 23.469 12.57 1 90.75 101 ASN B C 1
ATOM 3496 O O . ASN B 1 101 ? -6.57 24.656 12.859 1 90.75 101 ASN B O 1
ATOM 3500 N N . LEU B 1 102 ? -7.711 23 11.789 1 94 102 LEU B N 1
ATOM 3501 C CA . LEU B 1 102 ? -8.742 23.922 11.328 1 94 102 LEU B CA 1
ATOM 3502 C C . LEU B 1 102 ? -9.484 24.547 12.508 1 94 102 LEU B C 1
ATOM 3504 O O . LEU B 1 102 ? -9.617 25.766 12.594 1 94 102 LEU B O 1
ATOM 3508 N N . PHE B 1 103 ? -9.828 23.766 13.422 1 92.44 103 PHE B N 1
ATOM 3509 C CA . PHE B 1 103 ? -10.586 24.219 14.578 1 92.44 103 PHE B CA 1
ATOM 3510 C C . PHE B 1 103 ? -9.703 25.016 15.531 1 92.44 103 PHE B C 1
ATOM 3512 O O . PHE B 1 103 ? -10.156 26 16.125 1 92.44 103 PHE B O 1
ATOM 3519 N N . TRP B 1 104 ? -8.516 24.594 15.68 1 93.31 104 TRP B N 1
ATOM 3520 C CA . TRP B 1 104 ? -7.574 25.375 16.484 1 93.31 104 TRP B CA 1
ATOM 3521 C C . TRP B 1 104 ? -7.457 26.797 15.961 1 93.31 104 TRP B C 1
ATOM 3523 O O . TRP B 1 104 ? -7.52 27.75 16.734 1 93.31 104 TRP B O 1
ATOM 3533 N N . ALA B 1 105 ? -7.301 26.969 14.656 1 97.25 105 ALA B N 1
ATOM 3534 C CA . ALA B 1 105 ? -7.133 28.281 14.039 1 97.25 105 ALA B CA 1
ATOM 3535 C C . ALA B 1 105 ? -8.391 29.141 14.203 1 97.25 105 ALA B C 1
ATOM 3537 O O . ALA B 1 105 ? -8.312 30.328 14.531 1 97.25 105 ALA B O 1
ATOM 3538 N N . LEU B 1 106 ? -9.531 28.5 13.977 1 97.56 106 LEU B N 1
ATOM 3539 C CA . LEU B 1 106 ? -10.797 29.219 14.109 1 97.56 106 LEU B CA 1
ATOM 3540 C C . LEU B 1 106 ? -11.008 29.688 15.547 1 97.56 106 LEU B C 1
ATOM 3542 O O . LEU B 1 106 ? -11.461 30.812 15.781 1 97.56 106 LEU B O 1
ATOM 3546 N N . ASN B 1 107 ? -10.672 28.812 16.469 1 96.56 107 ASN B N 1
ATOM 3547 C CA . ASN B 1 107 ? -10.797 29.188 17.875 1 96.56 107 ASN B CA 1
ATOM 3548 C C . ASN B 1 107 ? -9.844 30.328 18.234 1 96.56 107 ASN B C 1
ATOM 3550 O O . ASN B 1 107 ? -10.211 31.234 18.984 1 96.56 107 ASN B O 1
ATOM 3554 N N . ARG B 1 108 ? -8.672 30.219 17.797 1 97.12 108 ARG B N 1
ATOM 3555 C CA . ARG B 1 108 ? -7.703 31.281 18.047 1 97.12 108 ARG B CA 1
ATOM 3556 C C . ARG B 1 108 ? -8.195 32.625 17.5 1 97.12 108 ARG B C 1
ATOM 3558 O O . ARG B 1 108 ? -8.062 33.656 18.141 1 97.12 108 ARG B O 1
ATOM 3565 N N . MET B 1 109 ? -8.773 32.625 16.312 1 98.38 109 MET B N 1
ATOM 3566 C CA . MET B 1 109 ? -9.328 33.812 15.695 1 98.38 109 MET B CA 1
ATOM 3567 C C . MET B 1 109 ? -10.508 34.344 16.5 1 98.38 109 MET B C 1
ATOM 3569 O O . MET B 1 109 ? -10.641 35.562 16.688 1 98.38 109 MET B O 1
ATOM 3573 N N . ARG B 1 110 ? -11.344 33.438 16.953 1 97.81 110 ARG B N 1
ATOM 3574 C CA . ARG B 1 110 ? -12.484 33.812 17.781 1 97.81 110 ARG B CA 1
ATOM 3575 C C . ARG B 1 110 ? -12.016 34.469 19.078 1 97.81 110 ARG B C 1
ATOM 3577 O O . ARG B 1 110 ? -12.562 35.5 19.484 1 97.81 110 ARG B O 1
ATOM 3584 N N . GLU B 1 111 ? -11.047 33.906 19.703 1 97.56 111 GLU B N 1
ATOM 3585 C CA . GLU B 1 111 ? -10.5 34.438 20.938 1 97.56 111 GLU B CA 1
ATOM 3586 C C . GLU B 1 111 ? -9.953 35.844 20.719 1 97.56 111 GLU B C 1
ATOM 3588 O O . GLU B 1 111 ? -10.086 36.719 21.578 1 97.56 111 GLU B O 1
ATOM 3593 N N . ARG B 1 112 ? -9.297 36.031 19.547 1 97.44 112 ARG B N 1
ATOM 3594 C CA . ARG B 1 112 ? -8.773 37.375 19.234 1 97.44 112 ARG B CA 1
ATOM 3595 C C . ARG B 1 112 ? -9.898 38.375 19.125 1 97.44 112 ARG B C 1
ATOM 3597 O O . ARG B 1 112 ? -9.75 39.531 19.562 1 97.44 112 ARG B O 1
ATOM 3604 N N . LEU B 1 113 ? -11.008 38.062 18.594 1 96.75 113 LEU B N 1
ATOM 3605 C CA . LEU B 1 113 ? -12.172 38.938 18.453 1 96.75 113 LEU B CA 1
ATOM 3606 C C . LEU B 1 113 ? -12.75 39.281 19.812 1 96.75 113 LEU B C 1
ATOM 3608 O O . LEU B 1 113 ? -13.195 40.406 20.031 1 96.75 113 LEU B O 1
ATOM 3612 N N . LEU B 1 114 ? -12.711 38.312 20.719 1 95.38 114 LEU B N 1
ATOM 3613 C CA . LEU B 1 114 ? -13.273 38.531 22.047 1 95.38 114 LEU B CA 1
ATOM 3614 C C . LEU B 1 114 ? -12.398 39.469 22.875 1 95.38 114 LEU B C 1
ATOM 3616 O O . LEU B 1 114 ? -12.875 40.094 23.828 1 95.38 114 LEU B O 1
ATOM 3620 N N . ARG B 1 115 ? -11.156 39.594 22.531 1 95.19 115 ARG B N 1
ATOM 3621 C CA . ARG B 1 115 ? -10.219 40.406 23.281 1 95.19 115 ARG B CA 1
ATOM 3622 C C . ARG B 1 115 ? -10.039 41.781 22.641 1 95.19 115 ARG B C 1
ATOM 3624 O O . ARG B 1 115 ? -9.141 42.531 23.016 1 95.19 115 ARG B O 1
ATOM 3631 N N . LEU B 1 116 ? -10.812 42.094 21.719 1 92.88 116 LEU B N 1
ATOM 3632 C CA . LEU B 1 116 ? -10.703 43.344 21 1 92.88 116 LEU B CA 1
ATOM 3633 C C . LEU B 1 116 ? -10.93 44.531 21.953 1 92.88 116 LEU B C 1
ATOM 3635 O O . LEU B 1 116 ? -11.844 44.5 22.766 1 92.88 116 LEU B O 1
ATOM 3639 N N . ARG B 1 117 ? -10.109 45.469 21.844 1 91.5 117 ARG B N 1
ATOM 3640 C CA . ARG B 1 117 ? -10.312 46.719 22.578 1 91.5 117 ARG B CA 1
ATOM 3641 C C . ARG B 1 117 ? -11.273 47.656 21.828 1 91.5 117 ARG B C 1
ATOM 3643 O O . ARG B 1 117 ? -11.383 47.562 20.594 1 91.5 117 ARG B O 1
ATOM 3650 N N . ALA B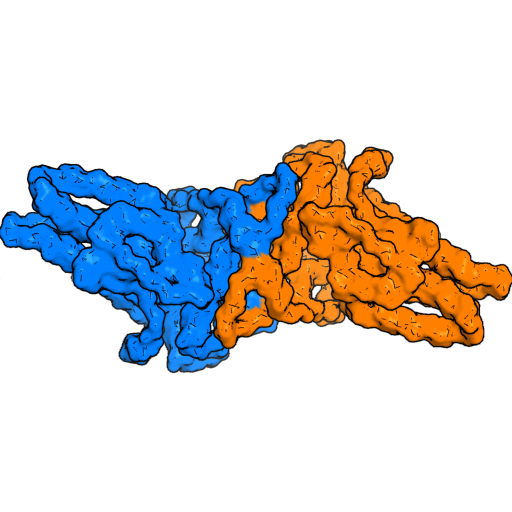 1 118 ? -11.875 48.562 22.531 1 87.5 118 ALA B N 1
ATOM 3651 C CA . ALA B 1 118 ? -12.914 49.438 21.969 1 87.5 118 ALA B CA 1
ATOM 3652 C C . ALA B 1 118 ? -12.352 50.312 20.844 1 87.5 118 ALA B C 1
ATOM 3654 O O . ALA B 1 118 ? -13.039 50.562 19.859 1 87.5 118 ALA B O 1
ATOM 3655 N N . ASP B 1 119 ? -11.125 50.688 20.844 1 92.25 119 ASP B N 1
ATOM 3656 C CA . ASP B 1 119 ? -10.57 51.625 19.891 1 92.25 119 ASP B CA 1
ATOM 3657 C C . ASP B 1 119 ? -9.727 50.906 18.844 1 92.25 119 ASP B C 1
ATOM 3659 O O . ASP B 1 119 ? -9.141 51.562 17.969 1 92.25 119 ASP B O 1
ATOM 3663 N N . GLU B 1 120 ? -9.875 49.625 18.844 1 93.06 120 GLU B N 1
ATOM 3664 C CA . GLU B 1 120 ? -9.016 48.844 17.953 1 93.06 120 GLU B CA 1
ATOM 3665 C C . GLU B 1 120 ? -9.672 48.656 16.594 1 93.06 120 GLU B C 1
ATOM 3667 O O . GLU B 1 120 ? -10.883 48.438 16.516 1 93.06 120 GLU B O 1
ATOM 3672 N N . ASP B 1 121 ? -8.891 48.781 15.484 1 96.62 121 ASP B N 1
ATOM 3673 C CA . ASP B 1 121 ? -9.344 48.406 14.148 1 96.62 121 ASP B CA 1
ATOM 3674 C C . ASP B 1 121 ? -9.523 46.906 14.047 1 96.62 121 ASP B C 1
ATOM 3676 O O . ASP B 1 121 ? -8.539 46.156 13.961 1 96.62 121 ASP B O 1
ATOM 3680 N N . VAL B 1 122 ? -10.797 46.5 13.992 1 96.75 122 VAL B N 1
ATOM 3681 C CA . VAL B 1 122 ? -11.125 45.094 14.109 1 96.75 122 VAL B CA 1
ATOM 3682 C C . VAL B 1 122 ? -10.523 44.312 12.938 1 96.75 122 VAL B C 1
ATOM 3684 O O . VAL B 1 122 ? -9.992 43.219 13.117 1 96.75 122 VAL B O 1
ATOM 3687 N N . LEU B 1 123 ? -10.578 44.844 11.703 1 97.5 123 LEU B N 1
ATOM 3688 C CA . LEU B 1 123 ? -10.039 44.156 10.531 1 97.5 123 LEU B CA 1
ATOM 3689 C C . LEU B 1 123 ? -8.523 44.031 10.633 1 97.5 123 LEU B C 1
ATOM 3691 O O . LEU B 1 123 ? -7.977 42.969 10.359 1 97.5 123 LEU B O 1
ATOM 3695 N N . ALA B 1 124 ? -7.848 45.062 10.992 1 97.62 124 ALA B N 1
ATOM 3696 C CA . ALA B 1 124 ? -6.395 45.031 11.141 1 97.62 124 ALA B CA 1
ATOM 3697 C C . ALA B 1 124 ? -5.969 44.031 12.219 1 97.62 124 ALA B C 1
ATOM 3699 O O . ALA B 1 124 ? -4.961 43.344 12.07 1 97.62 124 ALA B O 1
ATOM 3700 N N . ALA B 1 125 ? -6.707 44.031 13.289 1 97.81 125 ALA B N 1
ATOM 3701 C CA . ALA B 1 125 ? -6.402 43.125 14.398 1 97.81 125 ALA B CA 1
ATOM 3702 C C . ALA B 1 125 ? -6.535 41.656 13.977 1 97.81 125 ALA B C 1
ATOM 3704 O O . ALA B 1 125 ? -5.68 40.844 14.297 1 97.81 125 ALA B O 1
ATOM 3705 N N . LEU B 1 126 ? -7.641 41.375 13.289 1 98.12 126 LEU B N 1
ATOM 3706 C CA . LEU B 1 126 ? -7.879 39.969 12.875 1 98.12 126 LEU B CA 1
ATOM 3707 C C . LEU B 1 126 ? -6.879 39.562 11.805 1 98.12 126 LEU B C 1
ATOM 3709 O O . LEU B 1 126 ? -6.438 38.406 11.789 1 98.12 126 LEU B O 1
ATOM 3713 N N . GLU B 1 127 ? -6.566 40.438 10.875 1 98.5 127 GLU B N 1
ATOM 3714 C CA . GLU B 1 127 ? -5.551 40.156 9.867 1 98.5 127 GLU B CA 1
ATOM 3715 C C . GLU B 1 127 ? -4.199 39.875 10.508 1 98.5 127 GLU B C 1
ATOM 3717 O O . GLU B 1 127 ? -3.502 38.938 10.102 1 98.5 127 GLU B O 1
ATOM 3722 N N . ALA B 1 128 ? -3.828 40.688 11.469 1 98.19 128 ALA B N 1
ATOM 3723 C CA . ALA B 1 128 ? -2.568 40.469 12.18 1 98.19 128 ALA B CA 1
ATOM 3724 C C . ALA B 1 128 ? -2.541 39.125 12.859 1 98.19 128 ALA B C 1
ATOM 3726 O O . ALA B 1 128 ? -1.494 38.469 12.914 1 98.19 128 ALA B O 1
ATOM 3727 N N . GLU B 1 129 ? -3.68 38.688 13.398 1 98.44 129 GLU B N 1
ATOM 3728 C CA . GLU B 1 129 ? -3.764 37.375 14.047 1 98.44 129 GLU B CA 1
ATOM 3729 C C . GLU B 1 129 ? -3.594 36.25 13.031 1 98.44 129 GLU B C 1
ATOM 3731 O O . GLU B 1 129 ? -2.918 35.25 13.312 1 98.44 129 GLU B O 1
ATOM 3736 N N . ALA B 1 130 ? -4.215 36.375 11.867 1 98.75 130 ALA B N 1
ATOM 3737 C CA . ALA B 1 130 ? -4.062 35.375 10.82 1 98.75 130 ALA B CA 1
ATOM 3738 C C . ALA B 1 130 ? -2.609 35.281 10.359 1 98.75 130 ALA B C 1
ATOM 3740 O O . ALA B 1 130 ? -2.082 34.188 10.18 1 98.75 130 ALA B O 1
ATOM 3741 N N . VAL B 1 131 ? -1.943 36.406 10.195 1 98.62 131 VAL B N 1
ATOM 3742 C CA . VAL B 1 131 ? -0.534 36.469 9.82 1 98.62 131 VAL B CA 1
ATOM 3743 C C . VAL B 1 131 ? 0.311 35.812 10.906 1 98.62 131 VAL B C 1
ATOM 3745 O O . VAL B 1 131 ? 1.262 35.094 10.609 1 98.62 131 VAL B O 1
ATOM 3748 N N . ALA B 1 132 ? -0.044 36.062 12.156 1 98.38 132 ALA B N 1
ATOM 3749 C CA . ALA B 1 132 ? 0.683 35.469 13.281 1 98.38 132 ALA B CA 1
ATOM 3750 C C . ALA B 1 132 ? 0.558 33.938 13.281 1 98.38 132 ALA B C 1
ATOM 3752 O O . ALA B 1 132 ? 1.516 33.25 13.602 1 98.38 132 ALA B O 1
ATOM 3753 N N . ILE B 1 133 ? -0.602 33.406 12.992 1 98.25 133 ILE B N 1
ATOM 3754 C CA . ILE B 1 133 ? -0.816 31.984 12.906 1 98.25 133 ILE B CA 1
ATOM 3755 C C . ILE B 1 133 ? 0.089 31.391 11.82 1 98.25 133 ILE B C 1
ATOM 3757 O O . ILE B 1 133 ? 0.755 30.375 12.047 1 98.25 133 ILE B O 1
ATOM 3761 N N . HIS B 1 134 ? 0.145 32.062 10.68 1 98.38 134 HIS B N 1
ATOM 3762 C CA . HIS B 1 134 ? 0.96 31.625 9.547 1 98.38 134 HIS B CA 1
ATOM 3763 C C . HIS B 1 134 ? 2.443 31.656 9.898 1 98.38 134 HIS B C 1
ATOM 3765 O O . HIS B 1 134 ? 3.131 30.641 9.766 1 98.38 134 HIS B O 1
ATOM 3771 N N . GLU B 1 135 ? 2.912 32.75 10.445 1 97.56 135 GLU B N 1
ATOM 3772 C CA . GLU B 1 135 ? 4.328 32.938 10.75 1 97.56 135 GLU B CA 1
ATOM 3773 C C . GLU B 1 135 ? 4.762 32.031 11.914 1 97.56 135 GLU B C 1
ATOM 3775 O O . GLU B 1 135 ? 5.895 31.562 11.945 1 97.56 135 GLU B O 1
ATOM 3780 N N . SER B 1 136 ? 3.879 31.859 12.867 1 97.38 136 SER B N 1
ATOM 3781 C CA . SER B 1 136 ? 4.199 31 13.992 1 97.38 136 SER B CA 1
ATOM 3782 C C . SER B 1 136 ? 4.387 29.547 13.547 1 97.38 136 SER B C 1
ATOM 3784 O O . SER B 1 136 ? 5.234 28.828 14.078 1 97.38 136 SER B O 1
ATOM 3786 N N . ASP B 1 137 ? 3.559 29.125 12.609 1 97.75 137 ASP B N 1
ATOM 3787 C CA . ASP B 1 137 ? 3.725 27.766 12.086 1 97.75 137 ASP B CA 1
ATOM 3788 C C . ASP B 1 137 ? 5.059 27.625 11.352 1 97.75 137 ASP B C 1
ATOM 3790 O O . ASP B 1 137 ? 5.734 26.609 11.477 1 97.75 137 ASP B O 1
ATOM 3794 N N . ARG B 1 138 ? 5.402 28.641 10.562 1 97.06 138 ARG B N 1
ATOM 3795 C CA . ARG B 1 138 ? 6.684 28.656 9.859 1 97.06 138 ARG B CA 1
ATOM 3796 C C . ARG B 1 138 ? 7.844 28.531 10.844 1 97.06 138 ARG B C 1
ATOM 3798 O O . ARG B 1 138 ? 8.758 27.734 10.641 1 97.06 138 ARG B O 1
ATOM 3805 N N . GLU B 1 139 ? 7.762 29.297 11.867 1 97.38 139 GLU B N 1
ATOM 3806 C CA . GLU B 1 139 ? 8.805 29.266 12.891 1 97.38 139 GLU B CA 1
ATOM 3807 C C . GLU B 1 139 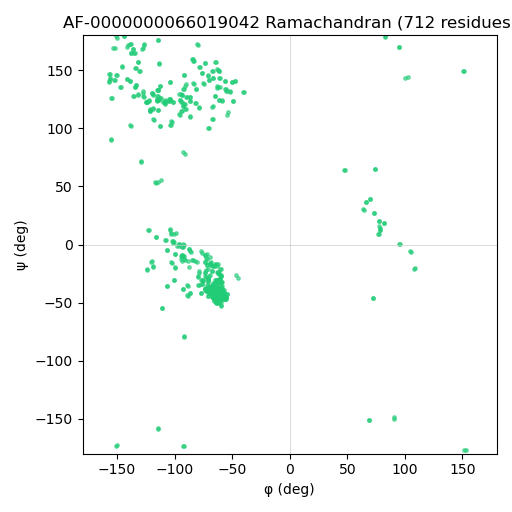? 8.844 27.922 13.609 1 97.38 139 GLU B C 1
ATOM 3809 O O . GLU B 1 139 ? 9.922 27.422 13.93 1 97.38 139 GLU B O 1
ATOM 3814 N N . ALA B 1 140 ? 7.715 27.406 13.891 1 97.88 140 ALA B N 1
ATOM 3815 C CA . ALA B 1 140 ? 7.637 26.094 14.523 1 97.88 140 ALA B CA 1
ATOM 3816 C C . ALA B 1 140 ? 8.312 25.031 13.664 1 97.88 140 ALA B C 1
ATOM 3818 O O . ALA B 1 140 ? 9.039 24.188 14.188 1 97.88 140 ALA B O 1
ATOM 3819 N N . ASN B 1 141 ? 8.094 25.094 12.359 1 98 141 ASN B N 1
ATOM 3820 C CA . ASN B 1 141 ? 8.68 24.125 11.438 1 98 141 ASN B CA 1
ATOM 3821 C C . ASN B 1 141 ? 10.203 24.219 11.422 1 98 141 ASN B C 1
ATOM 3823 O O . ASN B 1 141 ? 10.891 23.188 11.375 1 98 141 ASN B O 1
ATOM 3827 N N . LEU B 1 142 ? 10.727 25.453 11.484 1 97.5 142 LEU B N 1
ATOM 3828 C CA . LEU B 1 142 ? 12.172 25.641 11.555 1 97.5 142 LEU B CA 1
ATOM 3829 C C . LEU B 1 142 ? 12.742 25.031 12.836 1 97.5 142 LEU B C 1
ATOM 3831 O O . LEU B 1 142 ? 13.773 24.359 12.797 1 97.5 142 LEU B O 1
ATOM 3835 N N . THR B 1 143 ? 12.031 25.25 13.891 1 97.88 143 THR B N 1
ATOM 3836 C CA . THR B 1 143 ? 12.469 24.75 15.18 1 97.88 143 THR B CA 1
ATOM 3837 C C . THR B 1 143 ? 12.43 23.219 15.203 1 97.88 143 THR B C 1
ATOM 3839 O O . THR B 1 143 ? 13.375 22.578 15.656 1 97.88 143 THR B O 1
ATOM 3842 N N . MET B 1 144 ? 11.398 22.656 14.727 1 98.5 144 MET B N 1
ATOM 3843 C CA . MET B 1 144 ? 11.234 21.203 14.703 1 98.5 144 MET B CA 1
ATOM 3844 C C . MET B 1 144 ? 12.297 20.547 13.828 1 98.5 144 MET B C 1
ATOM 3846 O O . MET B 1 144 ? 12.781 19.469 14.141 1 98.5 144 MET B O 1
ATOM 3850 N N . SER B 1 145 ? 12.609 21.219 12.688 1 98.06 145 SER B N 1
ATOM 3851 C CA . SER B 1 145 ? 13.656 20.703 11.812 1 98.06 145 SER B CA 1
ATOM 3852 C C . SER B 1 145 ? 14.977 20.547 12.562 1 98.06 145 SER B C 1
ATOM 3854 O O . SER B 1 145 ? 15.648 19.516 12.438 1 98.06 145 SER B O 1
ATOM 3856 N N . GLN B 1 146 ? 15.266 21.516 13.352 1 96.31 146 GLN B N 1
ATOM 3857 C CA . GLN B 1 146 ? 16.516 21.5 14.109 1 96.31 146 GLN B CA 1
ATOM 3858 C C . GLN B 1 146 ? 16.484 20.438 15.203 1 96.31 146 GLN B C 1
ATOM 3860 O O . GLN B 1 146 ? 17.453 19.719 15.406 1 96.31 146 GLN B O 1
ATOM 3865 N N . GLN B 1 147 ? 15.375 20.328 15.883 1 96.56 147 GLN B N 1
ATOM 3866 C CA . GLN B 1 147 ? 15.234 19.344 16.938 1 96.56 147 GLN B CA 1
ATOM 3867 C C . GLN B 1 147 ? 15.312 17.922 16.391 1 96.56 147 GLN B C 1
ATOM 3869 O O . GLN B 1 147 ? 15.977 17.062 16.969 1 96.56 147 GLN B O 1
ATOM 3874 N N . GLY B 1 148 ? 14.648 17.734 15.297 1 97.06 148 GLY B N 1
ATOM 3875 C CA . GLY B 1 148 ? 14.625 16.422 14.68 1 97.06 148 GLY B CA 1
ATOM 3876 C C . GLY B 1 148 ? 15.992 15.938 14.227 1 97.06 148 GLY B C 1
ATOM 3877 O O . GLY B 1 148 ? 16.344 14.781 14.438 1 97.06 148 GLY B O 1
ATOM 3878 N N . ILE B 1 149 ? 16.766 16.797 13.602 1 94.44 149 ILE B N 1
ATOM 3879 C CA . ILE B 1 149 ? 18.047 16.391 13.062 1 94.44 149 ILE B CA 1
ATOM 3880 C C . ILE B 1 149 ? 19.031 16.125 14.211 1 94.44 149 ILE B C 1
ATOM 3882 O O . ILE B 1 149 ? 19.906 15.258 14.094 1 94.44 149 ILE B O 1
ATOM 3886 N N . GLU B 1 150 ? 18.875 16.844 15.297 1 94.62 150 GLU B N 1
ATOM 3887 C CA . GLU B 1 150 ? 19.719 16.578 16.453 1 94.62 150 GLU B CA 1
ATOM 3888 C C . GLU B 1 150 ? 19.5 15.164 16.984 1 94.62 150 GLU B C 1
ATOM 3890 O O . GLU B 1 150 ? 20.453 14.5 17.406 1 94.62 150 GLU B O 1
ATOM 3895 N N . LEU B 1 151 ? 18.297 14.727 17 1 94.94 151 LEU B N 1
ATOM 3896 C CA . LEU B 1 151 ? 17.969 13.359 17.406 1 94.94 151 LEU B CA 1
ATOM 3897 C C . LEU B 1 151 ? 18.609 12.344 16.469 1 94.94 151 LEU B C 1
ATOM 3899 O O . LEU B 1 151 ? 19.125 11.32 16.922 1 94.94 151 LEU B O 1
ATOM 3903 N N . ILE B 1 152 ? 18.516 12.648 15.188 1 94.44 152 ILE B N 1
ATOM 3904 C CA . ILE B 1 152 ? 19.094 11.758 14.188 1 94.44 152 ILE B CA 1
ATOM 3905 C C . ILE B 1 152 ? 20.609 11.688 14.367 1 94.44 152 ILE B C 1
ATOM 3907 O O . ILE B 1 152 ? 21.203 10.609 14.328 1 94.44 152 ILE B O 1
ATOM 3911 N N . ARG B 1 153 ? 21.203 12.805 14.648 1 93.19 153 ARG B N 1
ATOM 3912 C CA . ARG B 1 153 ? 22.641 12.906 14.828 1 93.19 153 ARG B CA 1
ATOM 3913 C C . ARG B 1 153 ? 23.094 12.094 16.031 1 93.19 153 ARG B C 1
ATOM 3915 O O . ARG B 1 153 ? 24.156 11.469 16.016 1 93.19 153 ARG B O 1
ATOM 3922 N N . ARG B 1 154 ? 22.312 12.086 17.047 1 91.56 154 ARG B N 1
ATOM 3923 C CA . ARG B 1 154 ? 22.641 11.359 18.281 1 91.56 154 ARG B CA 1
ATOM 3924 C C . ARG B 1 154 ? 22.688 9.852 18.031 1 91.56 154 ARG B C 1
ATOM 3926 O O . ARG B 1 154 ? 23.453 9.141 18.672 1 91.56 154 ARG B O 1
ATOM 3933 N N . HIS B 1 155 ? 21.953 9.414 17.156 1 88.06 155 HIS B N 1
ATOM 3934 C CA . HIS B 1 155 ? 21.859 7.984 16.891 1 88.06 155 HIS B CA 1
ATOM 3935 C C . HIS B 1 155 ? 22.906 7.543 15.875 1 88.06 155 HIS B C 1
ATOM 3937 O O . HIS B 1 155 ? 23.516 6.48 16.031 1 88.06 155 HIS B O 1
ATOM 3943 N N . GLN B 1 156 ? 23.031 8.352 14.828 1 82.81 156 GLN B N 1
ATOM 3944 C CA . GLN B 1 156 ? 23.984 8.055 13.758 1 82.81 156 GLN B CA 1
ATOM 3945 C C . GLN B 1 156 ? 24.406 9.328 13.039 1 82.81 156 GLN B C 1
ATOM 3947 O O . GLN B 1 156 ? 23.578 10.031 12.461 1 82.81 156 GLN B O 1
ATOM 3952 N N . GLY B 1 157 ? 25.641 9.539 12.961 1 79.31 157 GLY B N 1
ATOM 3953 C CA . GLY B 1 157 ? 26.125 10.781 12.391 1 79.31 157 GLY B CA 1
ATOM 3954 C C . GLY B 1 157 ? 26.453 10.68 10.914 1 79.31 157 GLY B C 1
ATOM 3955 O O . GLY B 1 157 ? 26.562 11.695 10.227 1 79.31 157 GLY B O 1
ATOM 3956 N N . ASN B 1 158 ? 26.516 9.469 10.398 1 88.19 158 ASN B N 1
ATOM 3957 C CA . ASN B 1 158 ? 26.828 9.281 8.984 1 88.19 158 ASN B CA 1
ATOM 3958 C C . ASN B 1 158 ? 25.578 9.406 8.117 1 88.19 158 ASN B C 1
ATOM 3960 O O . ASN B 1 158 ? 24.453 9.406 8.633 1 88.19 158 ASN B O 1
ATOM 3964 N N . ALA B 1 159 ? 25.875 9.68 6.836 1 91.12 159 ALA B N 1
ATOM 3965 C CA . ALA B 1 159 ? 24.766 9.742 5.895 1 91.12 159 ALA B CA 1
ATOM 3966 C C . ALA B 1 159 ? 23.953 8.453 5.918 1 91.12 159 ALA B C 1
ATOM 3968 O O . ALA B 1 159 ? 24.516 7.359 5.992 1 91.12 159 ALA B O 1
ATOM 3969 N N . GLN B 1 160 ? 22.656 8.688 5.965 1 94.75 160 GLN B N 1
ATOM 3970 C CA . GLN B 1 160 ? 21.797 7.523 6.117 1 94.75 160 GLN B CA 1
ATOM 3971 C C . GLN B 1 160 ? 20.562 7.625 5.215 1 94.75 160 GLN B C 1
ATOM 3973 O O . GLN B 1 160 ? 20.312 8.68 4.625 1 94.75 160 GLN B O 1
ATOM 3978 N N . ALA B 1 161 ? 19.875 6.488 5.039 1 97.38 161 ALA B N 1
ATOM 3979 C CA . ALA B 1 161 ? 18.625 6.422 4.285 1 97.38 161 ALA B CA 1
ATOM 3980 C C . ALA B 1 161 ? 17.422 6.559 5.207 1 97.38 161 ALA B C 1
ATOM 3982 O O . ALA B 1 161 ? 17.359 5.922 6.262 1 97.38 161 ALA B O 1
ATOM 3983 N N . LEU B 1 162 ? 16.562 7.477 4.816 1 98.19 162 LEU B N 1
ATOM 3984 C CA . LEU B 1 162 ? 15.336 7.691 5.578 1 98.19 162 LEU B CA 1
ATOM 3985 C C . LEU B 1 162 ? 14.109 7.297 4.762 1 98.19 162 LEU B C 1
ATOM 3987 O O . LEU B 1 162 ? 14.188 7.188 3.535 1 98.19 162 LEU B O 1
ATOM 3991 N N . LEU B 1 163 ? 13.047 6.977 5.453 1 98.75 163 LEU B N 1
ATOM 3992 C CA . LEU B 1 163 ? 11.758 6.684 4.836 1 98.75 163 LEU B CA 1
ATOM 3993 C C . LEU B 1 163 ? 10.688 7.652 5.328 1 98.75 163 LEU B C 1
ATOM 3995 O O . LEU B 1 163 ? 10.633 7.969 6.52 1 98.75 163 LEU B O 1
ATOM 3999 N N . THR B 1 164 ? 9.953 8.234 4.391 1 98.81 164 THR B N 1
ATOM 4000 C CA . THR B 1 164 ? 8.836 9.094 4.758 1 98.81 164 THR B CA 1
ATOM 4001 C C . THR B 1 164 ? 7.566 8.664 4.027 1 98.81 164 THR B C 1
ATOM 4003 O O . THR B 1 164 ? 7.598 7.758 3.195 1 98.81 164 THR B O 1
ATOM 4006 N N . TYR B 1 165 ? 6.422 9.195 4.434 1 98.62 165 TYR B N 1
ATOM 4007 C CA . TYR B 1 165 ? 5.105 8.781 3.957 1 98.62 165 TYR B CA 1
ATOM 4008 C C . TYR B 1 165 ? 4.121 9.938 3.996 1 98.62 165 TYR B C 1
ATOM 4010 O O . TYR B 1 165 ? 4.176 10.781 4.898 1 98.62 165 TYR B O 1
ATOM 4018 N N . GLY B 1 166 ? 3.223 9.945 3.035 1 96.75 166 GLY B N 1
ATOM 4019 C CA . GLY B 1 166 ? 2.352 11.102 2.895 1 96.75 166 GLY B CA 1
ATOM 4020 C C . GLY B 1 166 ? 3.084 12.344 2.428 1 96.75 166 GLY B C 1
ATOM 4021 O O . GLY B 1 166 ? 3.998 12.258 1.604 1 96.75 166 GLY B O 1
ATOM 4022 N N . ASN B 1 167 ? 2.586 13.523 2.816 1 97.62 167 ASN B N 1
ATOM 4023 C CA . ASN B 1 167 ? 3.264 14.789 2.553 1 97.62 167 ASN B CA 1
ATOM 4024 C C . ASN B 1 167 ? 3.203 15.719 3.76 1 97.62 167 ASN B C 1
ATOM 4026 O O . ASN B 1 167 ? 2.178 16.359 4.004 1 97.62 167 ASN B O 1
ATOM 4030 N N . ALA B 1 168 ? 4.301 15.734 4.41 1 98.12 168 ALA B N 1
ATOM 4031 C CA . ALA B 1 168 ? 4.469 16.609 5.566 1 98.12 168 ALA B CA 1
ATOM 4032 C C . ALA B 1 168 ? 5.559 17.641 5.312 1 98.12 168 ALA B C 1
ATOM 4034 O O . ALA B 1 168 ? 6.484 17.797 6.113 1 98.12 168 ALA B O 1
ATOM 4035 N N . GLY B 1 169 ? 5.41 18.344 4.18 1 98 169 GLY B N 1
ATOM 4036 C CA . GLY B 1 169 ? 6.387 19.328 3.742 1 98 169 GLY B CA 1
ATOM 4037 C C . GLY B 1 169 ? 5.84 20.75 3.732 1 98 169 GLY B C 1
ATOM 4038 O O . GLY B 1 169 ? 4.934 21.078 4.5 1 98 169 GLY B O 1
ATOM 4039 N N . ALA B 1 170 ? 6.48 21.578 2.971 1 97.44 170 ALA B N 1
ATOM 4040 C CA . ALA B 1 170 ? 6.105 22.984 2.852 1 97.44 170 ALA B CA 1
ATOM 4041 C C . ALA B 1 170 ? 4.68 23.125 2.338 1 97.44 170 ALA B C 1
ATOM 4043 O O . ALA B 1 170 ? 3.951 24.031 2.754 1 97.44 170 ALA B O 1
ATOM 4044 N N . LEU B 1 171 ? 4.242 22.188 1.487 1 97.62 171 LEU B N 1
ATOM 4045 C CA . LEU B 1 171 ? 2.912 22.25 0.887 1 97.62 171 LEU B CA 1
ATOM 4046 C C . LEU B 1 171 ? 1.83 22.047 1.943 1 97.62 171 LEU B C 1
ATOM 4048 O O . LEU B 1 171 ? 0.692 22.484 1.765 1 97.62 171 LEU B O 1
ATOM 4052 N N . ALA B 1 172 ? 2.174 21.406 3.061 1 97.38 172 ALA B N 1
ATOM 4053 C CA . ALA B 1 172 ? 1.201 21.031 4.082 1 97.38 172 ALA B CA 1
ATOM 4054 C C . ALA B 1 172 ? 1.262 21.969 5.277 1 97.38 172 ALA B C 1
ATOM 4056 O O . ALA B 1 172 ? 0.625 21.734 6.305 1 97.38 172 ALA B O 1
ATOM 4057 N N . SER B 1 173 ? 2.021 23.094 5.172 1 97.19 173 SER B N 1
ATOM 4058 C CA . SER B 1 173 ? 2.295 23.953 6.324 1 97.19 173 SER B CA 1
ATOM 4059 C C . SER B 1 173 ? 2.49 25.406 5.906 1 97.19 173 SER B C 1
ATOM 4061 O O . SER B 1 173 ? 2.162 25.781 4.781 1 97.19 173 SER B O 1
ATOM 4063 N N . GLY B 1 174 ? 2.902 26.188 6.926 1 96.38 174 GLY B N 1
ATOM 4064 C CA . GLY B 1 174 ? 3.217 27.578 6.66 1 96.38 174 GLY B CA 1
ATOM 4065 C C . GLY B 1 174 ? 4.566 27.766 5.996 1 96.38 174 GLY B C 1
ATOM 4066 O O . GLY B 1 174 ? 4.902 28.875 5.562 1 96.38 174 GLY B O 1
ATOM 4067 N N . GLY B 1 175 ? 5.289 26.719 5.867 1 95.69 175 GLY B N 1
ATOM 4068 C CA . GLY B 1 175 ? 6.613 26.734 5.266 1 95.69 175 GLY B CA 1
ATOM 4069 C C . GLY B 1 175 ? 7.531 25.656 5.824 1 95.69 175 GLY B C 1
ATOM 4070 O O . GLY B 1 175 ? 7.363 25.234 6.965 1 95.69 175 GLY B O 1
ATOM 4071 N N . PHE B 1 176 ? 8.461 25.156 4.98 1 95.06 176 PHE B N 1
ATOM 4072 C CA . PHE B 1 176 ? 9.508 24.203 5.324 1 95.06 176 PHE B CA 1
ATOM 4073 C C . PHE B 1 176 ? 8.922 22.812 5.543 1 95.06 176 PHE B C 1
ATOM 4075 O O . PHE B 1 176 ? 9.453 21.812 5.043 1 95.06 176 PHE B O 1
ATOM 4082 N N . GLY B 1 177 ? 7.777 22.797 6.34 1 97.25 177 GLY B N 1
ATOM 4083 C CA . GLY B 1 177 ? 7.164 21.5 6.617 1 97.25 177 GLY B CA 1
ATOM 4084 C C . GLY B 1 177 ? 7.613 20.891 7.934 1 97.25 177 GLY B C 1
ATOM 4085 O O . GLY B 1 177 ? 8.539 21.406 8.57 1 97.25 177 GLY B O 1
ATOM 4086 N N . THR B 1 178 ? 6.941 19.828 8.32 1 98.25 178 THR B N 1
ATOM 4087 C CA . THR B 1 178 ? 7.266 19.156 9.57 1 98.25 178 THR B CA 1
ATOM 4088 C C . THR B 1 178 ? 8.289 18.031 9.344 1 98.25 178 THR B C 1
ATOM 4090 O O . THR B 1 178 ? 9.492 18.281 9.398 1 98.25 178 THR B O 1
ATOM 4093 N N . ALA B 1 179 ? 7.859 16.875 8.859 1 98.75 179 ALA B N 1
ATOM 4094 C CA . ALA B 1 179 ? 8.758 15.758 8.617 1 98.75 179 ALA B CA 1
ATOM 4095 C C . ALA B 1 179 ? 9.773 16.094 7.527 1 98.75 179 ALA B C 1
ATOM 4097 O O . ALA B 1 179 ? 10.961 15.789 7.664 1 98.75 179 ALA B O 1
ATOM 4098 N N . LEU B 1 180 ? 9.297 16.703 6.418 1 98.44 180 LEU B N 1
ATOM 4099 C CA . LEU B 1 180 ? 10.211 17.016 5.328 1 98.44 180 LEU B CA 1
ATOM 4100 C C . LEU B 1 180 ? 11.172 18.125 5.73 1 98.44 180 LEU B C 1
ATOM 4102 O O . LEU B 1 180 ? 12.266 18.234 5.172 1 98.44 180 LEU B O 1
ATOM 4106 N N . GLY B 1 181 ? 10.727 19 6.699 1 98.06 181 GLY B N 1
ATOM 4107 C CA . GLY B 1 181 ? 11.68 19.953 7.258 1 98.06 181 GLY B CA 1
ATOM 4108 C C . GLY B 1 181 ? 12.883 19.297 7.898 1 98.06 181 GLY B C 1
ATOM 4109 O O . GLY B 1 181 ? 14.016 19.734 7.695 1 98.06 181 GLY B O 1
ATOM 4110 N N . VAL B 1 182 ? 12.633 18.25 8.68 1 98.25 182 VAL B N 1
ATOM 4111 C CA . VAL B 1 182 ? 13.703 17.484 9.32 1 98.25 182 VAL B CA 1
ATOM 4112 C C . VAL B 1 182 ? 14.586 16.844 8.258 1 98.25 182 VAL B C 1
ATOM 4114 O O . VAL B 1 182 ? 15.82 16.875 8.359 1 98.25 182 VAL B O 1
ATOM 4117 N N . ILE B 1 183 ? 14.008 16.266 7.234 1 97.94 183 ILE B N 1
ATOM 4118 C CA . ILE B 1 183 ? 14.734 15.609 6.152 1 97.94 183 ILE B CA 1
ATOM 4119 C C . ILE B 1 183 ? 15.602 16.625 5.414 1 97.94 183 ILE B C 1
ATOM 4121 O O . ILE B 1 183 ? 16.766 16.375 5.133 1 97.94 183 ILE B O 1
ATOM 4125 N N . ARG B 1 184 ? 15.07 17.828 5.137 1 96.81 184 ARG B N 1
ATOM 4126 C CA . ARG B 1 184 ? 15.812 18.906 4.477 1 96.81 184 ARG B CA 1
ATOM 4127 C C . ARG B 1 184 ? 17.016 19.328 5.309 1 96.81 184 ARG B C 1
ATOM 4129 O O . ARG B 1 184 ? 18.125 19.5 4.777 1 96.81 184 ARG B O 1
ATOM 4136 N N . ALA B 1 185 ? 16.75 19.516 6.547 1 96.5 185 ALA B N 1
ATOM 4137 C CA . ALA B 1 185 ? 17.828 19.906 7.441 1 96.5 185 ALA B CA 1
ATOM 4138 C C . ALA B 1 185 ? 18.922 18.844 7.461 1 96.5 185 ALA B C 1
ATOM 4140 O O . ALA B 1 185 ? 20.109 19.172 7.438 1 96.5 185 ALA B O 1
ATOM 4141 N N . GLY B 1 186 ? 18.516 17.594 7.531 1 95.94 186 GLY B N 1
ATOM 4142 C CA . GLY B 1 186 ? 19.469 16.5 7.508 1 95.94 186 GLY B CA 1
ATOM 4143 C C . GLY B 1 186 ? 20.281 16.438 6.23 1 95.94 186 GLY B C 1
ATOM 4144 O O . GLY B 1 186 ? 21.484 16.156 6.266 1 95.94 186 GLY B O 1
ATOM 4145 N N . TYR B 1 187 ? 19.641 16.703 5.148 1 96.38 187 TYR B N 1
ATOM 4146 C CA . TYR B 1 187 ? 20.344 16.719 3.871 1 96.38 187 TYR B CA 1
ATOM 4147 C C . TYR B 1 187 ? 21.375 17.828 3.828 1 96.38 187 TYR B C 1
ATOM 4149 O O . TYR B 1 187 ? 22.516 17.625 3.398 1 96.38 187 TYR B O 1
ATOM 4157 N N . LEU B 1 188 ? 20.969 19.016 4.254 1 94.94 188 LEU B N 1
ATOM 4158 C CA . LEU B 1 188 ? 21.859 20.172 4.273 1 94.94 188 LEU B CA 1
ATOM 4159 C C . LEU B 1 188 ? 23.078 19.906 5.156 1 94.94 188 LEU B C 1
ATOM 4161 O O . LEU B 1 188 ? 24.172 20.406 4.883 1 94.94 188 LEU B O 1
ATOM 4165 N N . GLU B 1 189 ? 22.891 19.031 6.145 1 93.88 189 GLU B N 1
ATOM 4166 C CA . GLU B 1 189 ? 23.969 18.719 7.078 1 93.88 189 GLU B CA 1
ATOM 4167 C C . GLU B 1 189 ? 24.766 17.5 6.633 1 93.88 189 GLU B C 1
ATOM 4169 O O . GLU B 1 189 ? 25.672 17.047 7.336 1 93.88 189 GLU B O 1
ATOM 4174 N N . GLY B 1 190 ? 24.344 16.953 5.582 1 94.31 190 GLY B N 1
ATOM 4175 C CA . GLY B 1 190 ? 25.078 15.805 5.055 1 94.31 190 GLY B CA 1
ATOM 4176 C C . GLY B 1 190 ? 24.719 14.508 5.754 1 94.31 190 GLY B C 1
ATOM 4177 O O . GLY B 1 190 ? 25.453 13.523 5.645 1 94.31 190 GLY B O 1
ATOM 4178 N N . MET B 1 191 ? 23.625 14.445 6.426 1 95.19 191 MET B N 1
ATOM 4179 C CA . MET B 1 191 ? 23.25 13.281 7.223 1 95.19 191 MET B CA 1
ATOM 4180 C C . MET B 1 191 ? 22.25 12.398 6.473 1 95.19 191 MET B C 1
ATOM 4182 O O . MET B 1 191 ? 21.953 11.281 6.906 1 95.19 191 MET B O 1
ATOM 4186 N N . VAL B 1 192 ? 21.75 12.852 5.336 1 95.69 192 VAL B N 1
ATOM 4187 C CA . VAL B 1 192 ? 20.781 12.102 4.555 1 95.69 192 VAL B CA 1
ATOM 4188 C C . VAL B 1 192 ? 21.344 11.789 3.174 1 95.69 192 VAL B C 1
ATOM 4190 O O . VAL B 1 192 ? 21.688 12.695 2.412 1 95.69 192 VAL B O 1
ATOM 4193 N N . GLU B 1 193 ? 21.5 10.562 2.895 1 96.06 193 GLU B N 1
ATOM 4194 C CA . GLU B 1 193 ? 21.984 10.117 1.595 1 96.06 193 GLU B CA 1
ATOM 4195 C C . GLU B 1 193 ? 20.844 9.969 0.597 1 96.06 193 GLU B C 1
ATOM 4197 O O . GLU B 1 193 ? 20.984 10.312 -0.579 1 96.06 193 GLU B O 1
ATOM 4202 N N . ARG B 1 194 ? 19.781 9.445 1.045 1 96.88 194 ARG B N 1
ATOM 4203 C CA . ARG B 1 194 ? 18.609 9.188 0.201 1 96.88 194 ARG B CA 1
ATOM 4204 C C . ARG B 1 194 ? 17.344 9.117 1.034 1 96.88 194 ARG B C 1
ATOM 4206 O O . ARG B 1 194 ? 17.375 8.688 2.189 1 96.88 194 ARG B O 1
ATOM 4213 N N . VAL B 1 195 ? 16.328 9.57 0.395 1 98.06 195 VAL B N 1
ATOM 4214 C CA . VAL B 1 195 ? 15.008 9.469 1.012 1 98.06 195 VAL B CA 1
ATOM 4215 C C . VAL B 1 195 ? 14.117 8.531 0.191 1 98.06 195 VAL B C 1
ATOM 4217 O O . VAL B 1 195 ? 13.992 8.695 -1.025 1 98.06 195 VAL B O 1
ATOM 4220 N N . TYR B 1 196 ? 13.594 7.523 0.831 1 97.88 196 TYR B N 1
ATOM 4221 C CA . TYR B 1 196 ? 12.539 6.707 0.229 1 97.88 196 TYR B CA 1
ATOM 4222 C C . TYR B 1 196 ? 11.164 7.23 0.606 1 97.88 196 TYR B C 1
ATOM 4224 O O . TYR B 1 196 ? 10.93 7.625 1.753 1 97.88 196 TYR B O 1
ATOM 4232 N N . ALA B 1 197 ? 10.297 7.332 -0.378 1 96.81 197 ALA B N 1
ATOM 4233 C CA . ALA B 1 197 ? 8.938 7.809 -0.142 1 96.81 197 ALA B CA 1
ATOM 4234 C C . ALA B 1 197 ? 7.906 6.832 -0.699 1 96.81 197 ALA B C 1
ATOM 4236 O O . ALA B 1 197 ? 8.016 6.391 -1.846 1 96.81 197 ALA B O 1
ATOM 4237 N N . GLY B 1 198 ? 6.973 6.445 0.139 1 95.75 198 GLY B N 1
ATOM 4238 C CA . GLY B 1 198 ? 5.836 5.715 -0.396 1 95.75 198 GLY B CA 1
ATOM 4239 C C . GLY B 1 198 ? 4.953 6.559 -1.296 1 95.75 198 GLY B C 1
ATOM 4240 O O . GLY B 1 198 ? 4.801 7.762 -1.073 1 95.75 198 GLY B O 1
ATOM 4241 N N . GLU B 1 199 ? 4.355 5.945 -2.2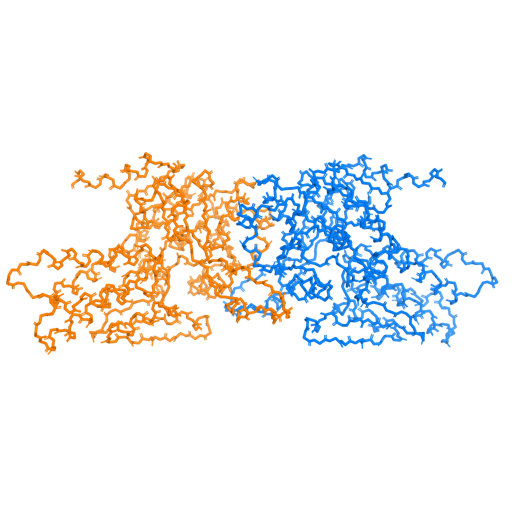44 1 92.44 199 GLU B N 1
ATOM 4242 C CA . GLU B 1 199 ? 3.498 6.68 -3.168 1 92.44 199 GLU B CA 1
ATOM 4243 C C . GLU B 1 199 ? 2.266 7.234 -2.455 1 92.44 199 GLU B C 1
ATOM 4245 O O . GLU B 1 199 ? 1.749 8.289 -2.824 1 92.44 199 GLU B O 1
ATOM 4250 N N . THR B 1 200 ? 1.768 6.488 -1.434 1 93.31 200 THR B N 1
ATOM 4251 C CA . THR B 1 200 ? 0.719 6.91 -0.512 1 93.31 200 THR B CA 1
ATOM 4252 C C . THR B 1 200 ? -0.644 6.891 -1.197 1 93.31 200 THR B C 1
ATOM 4254 O O . THR B 1 200 ? -1.286 7.93 -1.347 1 93.31 200 THR B O 1
ATOM 4257 N N . ARG B 1 201 ? -0.974 5.699 -1.524 1 89.56 201 ARG B N 1
ATOM 4258 C CA . ARG B 1 201 ? -2.352 5.5 -1.965 1 89.56 201 ARG B CA 1
ATOM 4259 C C . ARG B 1 201 ? -3.332 5.742 -0.822 1 89.56 201 ARG B C 1
ATOM 4261 O O . ARG B 1 201 ? -3.004 5.516 0.344 1 89.56 201 ARG B O 1
ATOM 4268 N N . PRO B 1 202 ? -4.547 6.367 -1.208 1 86.38 202 PRO B N 1
ATOM 4269 C CA . PRO B 1 202 ? -5.184 6.426 -2.525 1 86.38 202 PRO B CA 1
ATOM 4270 C C . PRO B 1 202 ? -4.918 7.746 -3.248 1 86.38 202 PRO B C 1
ATOM 4272 O O . PRO B 1 202 ? -5.043 7.816 -4.473 1 86.38 202 PRO B O 1
ATOM 4275 N N . TRP B 1 203 ? -4.527 8.82 -2.539 1 86.44 203 TRP B N 1
ATOM 4276 C CA . TRP B 1 203 ? -4.484 10.133 -3.18 1 86.44 203 TRP B CA 1
ATOM 4277 C C . TRP B 1 203 ? -3.09 10.43 -3.719 1 86.44 203 TRP B C 1
ATOM 4279 O O . TRP B 1 203 ? -2.869 11.469 -4.344 1 86.44 203 TRP B O 1
ATOM 4289 N N . LEU B 1 204 ? -2.105 9.602 -3.375 1 90.25 204 LEU B N 1
ATOM 4290 C CA . LEU B 1 204 ? -0.764 9.633 -3.945 1 90.25 204 LEU B CA 1
ATOM 4291 C C . LEU B 1 204 ? -0.008 10.875 -3.488 1 90.25 204 LEU B C 1
ATOM 4293 O O . LEU B 1 204 ? 0.712 11.492 -4.277 1 90.25 204 LEU B O 1
ATOM 4297 N N . GLN B 1 205 ? -0.181 11.242 -2.268 1 93.19 205 GLN B N 1
ATOM 4298 C CA . GLN B 1 205 ? 0.533 12.406 -1.759 1 93.19 205 GLN B CA 1
ATOM 4299 C C . GLN B 1 205 ? 2.043 12.219 -1.876 1 93.19 205 GLN B C 1
ATOM 4301 O O . GLN B 1 205 ? 2.773 13.18 -2.135 1 93.19 205 GLN B O 1
ATOM 4306 N N . GLY B 1 206 ? 2.5 11.023 -1.683 1 94.38 206 GLY B N 1
ATOM 4307 C CA . GLY B 1 206 ? 3.926 10.758 -1.776 1 94.38 206 GLY B CA 1
ATOM 4308 C C . GLY B 1 206 ? 4.477 10.953 -3.176 1 94.38 206 GLY B C 1
ATOM 4309 O O . GLY B 1 206 ? 5.477 11.656 -3.365 1 94.38 206 GLY B O 1
ATOM 4310 N N . SER B 1 207 ? 3.83 10.406 -4.125 1 91.44 207 SER B N 1
ATOM 4311 C CA . SER B 1 207 ? 4.336 10.445 -5.492 1 91.44 207 SER B CA 1
ATOM 4312 C C . SER B 1 207 ? 4.105 11.82 -6.129 1 91.44 207 SER B C 1
ATOM 4314 O O . SER B 1 207 ? 4.934 12.289 -6.906 1 91.44 207 SER B O 1
ATOM 4316 N N . ARG B 1 208 ? 3.061 12.492 -5.723 1 91.38 208 ARG B N 1
ATOM 4317 C CA . ARG B 1 208 ? 2.682 13.727 -6.402 1 91.38 208 ARG B CA 1
ATOM 4318 C C . ARG B 1 208 ? 3.309 14.938 -5.719 1 91.38 208 ARG B C 1
ATOM 4320 O O . ARG B 1 208 ? 3.697 15.898 -6.383 1 91.38 208 ARG B O 1
ATOM 4327 N N . LEU B 1 209 ? 3.344 14.867 -4.402 1 95.25 209 LEU B N 1
ATOM 4328 C CA . LEU B 1 209 ? 3.693 16.078 -3.668 1 95.25 209 LEU B CA 1
ATOM 4329 C C . LEU B 1 209 ? 5.059 15.938 -3.006 1 95.25 209 LEU B C 1
ATOM 4331 O O . LEU B 1 209 ? 5.961 16.734 -3.254 1 95.25 209 LEU B O 1
ATOM 4335 N N . THR B 1 210 ? 5.234 14.914 -2.227 1 96.62 210 THR B N 1
ATOM 4336 C CA . THR B 1 210 ? 6.484 14.711 -1.506 1 96.62 210 THR B CA 1
ATOM 4337 C C . THR B 1 210 ? 7.656 14.586 -2.479 1 96.62 210 THR B C 1
ATOM 4339 O O . THR B 1 210 ? 8.68 15.258 -2.318 1 96.62 210 THR B O 1
ATOM 4342 N N . ALA B 1 211 ? 7.488 13.75 -3.463 1 94.62 211 ALA B N 1
ATOM 4343 C CA . ALA B 1 211 ? 8.539 13.578 -4.457 1 94.62 211 ALA B CA 1
ATOM 4344 C C . ALA B 1 211 ? 8.828 14.883 -5.191 1 94.62 211 ALA B C 1
ATOM 4346 O O . ALA B 1 211 ? 9.977 15.211 -5.473 1 94.62 211 ALA B O 1
ATOM 4347 N N . TRP B 1 212 ? 7.793 15.641 -5.488 1 93.81 212 TRP B N 1
ATOM 4348 C CA . TRP B 1 212 ? 7.914 16.922 -6.176 1 93.81 212 TRP B CA 1
ATOM 4349 C C . TRP B 1 212 ? 8.703 17.922 -5.328 1 93.81 212 TRP B C 1
ATOM 4351 O O . TRP B 1 212 ? 9.609 18.594 -5.828 1 93.81 212 TRP B O 1
ATOM 4361 N N . GLU B 1 213 ? 8.406 18.031 -4.062 1 95.5 213 GLU B N 1
ATOM 4362 C CA . GLU B 1 213 ? 9.109 18.953 -3.164 1 95.5 213 GLU B CA 1
ATOM 4363 C C . GLU B 1 213 ? 10.586 18.594 -3.049 1 95.5 213 GLU B C 1
ATOM 4365 O O . GLU B 1 213 ? 11.453 19.453 -3.176 1 95.5 213 GLU B O 1
ATOM 4370 N N . LEU B 1 214 ? 10.828 17.312 -2.791 1 95.69 214 LEU B N 1
ATOM 4371 C CA . LEU B 1 214 ? 12.203 16.875 -2.572 1 95.69 214 LEU B CA 1
ATOM 4372 C C . LEU B 1 214 ? 13.031 17.016 -3.846 1 95.69 214 LEU B C 1
ATOM 4374 O O . LEU B 1 214 ? 14.172 17.484 -3.801 1 95.69 214 LEU B O 1
ATOM 4378 N N . ALA B 1 215 ? 12.43 16.656 -4.938 1 92.62 215 ALA B N 1
ATOM 4379 C CA . ALA B 1 215 ? 13.125 16.781 -6.215 1 92.62 215 ALA B CA 1
ATOM 4380 C C . ALA B 1 215 ? 13.453 18.234 -6.523 1 92.62 215 ALA B C 1
ATOM 4382 O O . ALA B 1 215 ? 14.547 18.547 -7.008 1 92.62 215 ALA B O 1
ATOM 4383 N N . ASN B 1 216 ? 12.547 19.109 -6.27 1 90.69 216 ASN B N 1
ATOM 4384 C CA . ASN B 1 216 ? 12.742 20.531 -6.5 1 90.69 216 ASN B CA 1
ATOM 4385 C C . ASN B 1 216 ? 13.875 21.094 -5.645 1 90.69 216 ASN B C 1
ATOM 4387 O O . ASN B 1 216 ? 14.492 22.094 -6.004 1 90.69 216 ASN B O 1
ATOM 4391 N N . GLU B 1 217 ? 14.125 20.438 -4.617 1 92.25 217 GLU B N 1
ATOM 4392 C CA . GLU B 1 217 ? 15.156 20.906 -3.699 1 92.25 217 GLU B CA 1
ATOM 4393 C C . GLU B 1 217 ? 16.453 20.141 -3.887 1 92.25 217 GLU B C 1
ATOM 4395 O O . GLU B 1 217 ? 17.422 20.328 -3.131 1 92.25 217 GLU B O 1
ATOM 4400 N N . GLY B 1 218 ? 16.453 19.219 -4.848 1 93 218 GLY B N 1
ATOM 4401 C CA . GLY B 1 218 ? 17.656 18.469 -5.18 1 93 218 GLY B CA 1
ATOM 4402 C C . GLY B 1 218 ? 17.953 17.344 -4.199 1 93 218 GLY B C 1
ATOM 4403 O O . GLY B 1 218 ? 19.062 16.844 -4.152 1 93 218 GLY B O 1
ATOM 4404 N N . ILE B 1 219 ? 17.047 17 -3.359 1 95.56 219 ILE B N 1
ATOM 4405 C CA . ILE B 1 219 ? 17.234 15.922 -2.398 1 95.56 219 ILE B CA 1
ATOM 4406 C C . ILE B 1 219 ? 16.953 14.586 -3.074 1 95.56 219 ILE B C 1
ATOM 4408 O O . ILE B 1 219 ? 15.875 14.375 -3.635 1 95.56 219 ILE B O 1
ATOM 4412 N N . PRO B 1 220 ? 17.891 13.656 -3.111 1 96.69 220 PRO B N 1
ATOM 4413 C CA . PRO B 1 220 ? 17.672 12.359 -3.76 1 96.69 220 PRO B CA 1
ATOM 4414 C C . PRO B 1 220 ? 16.5 11.594 -3.168 1 96.69 220 PRO B C 1
ATOM 4416 O O . PRO B 1 220 ? 16.469 11.32 -1.965 1 96.69 220 PRO B O 1
ATOM 4419 N N . VAL B 1 221 ? 15.578 11.242 -3.998 1 96.31 221 VAL B N 1
ATOM 4420 C CA . VAL B 1 221 ? 14.375 10.562 -3.525 1 96.31 221 VAL B CA 1
ATOM 4421 C C . VAL B 1 221 ? 14.07 9.367 -4.426 1 96.31 221 VAL B C 1
ATOM 4423 O O . VAL B 1 221 ? 14.242 9.445 -5.645 1 96.31 221 VAL B O 1
ATOM 4426 N N . THR B 1 222 ? 13.734 8.242 -3.844 1 95.19 222 THR B N 1
ATOM 4427 C CA . THR B 1 222 ? 13.25 7.039 -4.516 1 95.19 222 THR B CA 1
ATOM 4428 C C . THR B 1 222 ? 11.805 6.75 -4.117 1 95.19 222 THR B C 1
ATOM 4430 O O . THR B 1 222 ? 11.492 6.648 -2.928 1 95.19 222 THR B O 1
ATOM 4433 N N . LEU B 1 223 ? 11.008 6.652 -5.145 1 93.38 223 LEU B N 1
ATOM 4434 C CA . LEU B 1 223 ? 9.594 6.352 -4.926 1 93.38 223 LEU B CA 1
ATOM 4435 C C . LEU B 1 223 ? 9.352 4.848 -4.98 1 93.38 223 LEU B C 1
ATOM 4437 O O . LEU B 1 223 ? 9.992 4.133 -5.754 1 93.38 223 LEU B O 1
ATOM 4441 N N . CYS B 1 224 ? 8.391 4.438 -4.145 1 92.19 224 CYS B N 1
ATOM 4442 C CA . CYS B 1 224 ? 7.992 3.033 -4.148 1 92.19 224 CYS B CA 1
ATOM 4443 C C . CYS B 1 224 ? 6.5 2.889 -3.871 1 92.19 224 CYS B C 1
ATOM 4445 O O . CYS B 1 224 ? 5.891 3.764 -3.254 1 92.19 224 CYS B O 1
ATOM 4447 N N . ALA B 1 225 ? 5.938 1.799 -4.383 1 92.62 225 ALA B N 1
ATOM 4448 C CA . ALA B 1 225 ? 4.57 1.465 -3.994 1 92.62 225 ALA B CA 1
ATOM 4449 C C . ALA B 1 225 ? 4.477 1.191 -2.496 1 92.62 225 ALA B C 1
ATOM 4451 O O . ALA B 1 225 ? 5.438 0.728 -1.882 1 92.62 225 ALA B O 1
ATOM 4452 N N . ASP B 1 226 ? 3.311 1.477 -1.93 1 95.69 226 ASP B N 1
ATOM 4453 C CA . ASP B 1 226 ? 3.137 1.281 -0.493 1 95.69 226 ASP B CA 1
ATOM 4454 C C . ASP B 1 226 ? 3.328 -0.184 -0.111 1 95.69 226 ASP B C 1
ATOM 4456 O O . ASP B 1 226 ? 3.744 -0.49 1.009 1 95.69 226 ASP B O 1
ATOM 4460 N N . SER B 1 227 ? 3.096 -1.06 -1.04 1 95.12 227 SER B N 1
ATOM 4461 C CA . SER B 1 227 ? 3.221 -2.498 -0.828 1 95.12 227 SER B CA 1
ATOM 4462 C C . SER B 1 227 ? 4.68 -2.904 -0.638 1 95.12 227 SER B C 1
ATOM 4464 O O . SER B 1 227 ? 4.965 -3.975 -0.094 1 95.12 227 SER B O 1
ATOM 4466 N N . ALA B 1 228 ? 5.625 -2.105 -0.993 1 95.81 228 ALA B N 1
ATOM 4467 C CA . ALA B 1 228 ? 7.039 -2.482 -1.019 1 95.81 228 ALA B CA 1
ATOM 4468 C C . ALA B 1 228 ? 7.773 -1.937 0.203 1 95.81 228 ALA B C 1
ATOM 4470 O O . ALA B 1 228 ? 8.977 -2.143 0.353 1 95.81 228 ALA B O 1
ATOM 4471 N N . LEU B 1 229 ? 7.082 -1.3 1.1 1 97.94 229 LEU B N 1
ATOM 4472 C CA . LEU B 1 229 ? 7.766 -0.518 2.125 1 97.94 229 LEU B CA 1
ATOM 4473 C C . LEU B 1 229 ? 8.422 -1.43 3.156 1 97.94 229 LEU B C 1
ATOM 4475 O O . LEU B 1 229 ? 9.523 -1.145 3.631 1 97.94 229 LEU B O 1
ATOM 4479 N N . ALA B 1 230 ? 7.77 -2.539 3.555 1 98.31 230 ALA B N 1
ATOM 4480 C CA . ALA B 1 230 ? 8.414 -3.48 4.465 1 98.31 230 ALA B CA 1
ATOM 4481 C C . ALA B 1 230 ? 9.648 -4.109 3.824 1 98.31 230 ALA B C 1
ATOM 4483 O O . ALA B 1 230 ? 10.672 -4.293 4.484 1 98.31 230 ALA B O 1
ATOM 4484 N N . HIS B 1 231 ? 9.484 -4.457 2.529 1 97.5 231 HIS B N 1
ATOM 4485 C CA . HIS B 1 231 ? 10.617 -5 1.794 1 97.5 231 HIS B CA 1
ATOM 4486 C C . HIS B 1 231 ? 11.781 -4.012 1.767 1 97.5 231 HIS B C 1
ATOM 4488 O O . HIS B 1 231 ? 12.945 -4.406 1.891 1 97.5 231 HIS B O 1
ATOM 4494 N N . LEU B 1 232 ? 11.508 -2.758 1.634 1 96.88 232 LEU B N 1
ATOM 4495 C CA . LEU B 1 232 ? 12.508 -1.698 1.649 1 96.88 232 LEU B CA 1
ATOM 4496 C C . LEU B 1 232 ? 13.234 -1.656 2.992 1 96.88 232 LEU B C 1
ATOM 4498 O O . LEU B 1 232 ? 14.461 -1.532 3.035 1 96.88 232 LEU B O 1
ATOM 4502 N N . MET B 1 233 ? 12.492 -1.729 4.066 1 97.88 233 MET B N 1
ATOM 4503 C CA . MET B 1 233 ? 13.078 -1.674 5.402 1 97.88 233 MET B CA 1
ATOM 4504 C C . MET B 1 233 ? 14 -2.863 5.641 1 97.88 233 MET B C 1
ATOM 4506 O O . MET B 1 233 ? 15 -2.75 6.359 1 97.88 233 MET B O 1
ATOM 4510 N N . LYS B 1 234 ? 13.664 -3.941 5.023 1 96.88 234 LYS B N 1
ATOM 4511 C CA . LYS B 1 234 ? 14.453 -5.164 5.148 1 96.88 234 LYS B CA 1
ATOM 4512 C C . LYS B 1 234 ? 15.742 -5.07 4.34 1 96.88 234 LYS B C 1
ATOM 4514 O O . LYS B 1 234 ? 16.781 -5.605 4.746 1 96.88 234 LYS B O 1
ATOM 4519 N N . THR B 1 235 ? 15.773 -4.324 3.176 1 95.81 235 THR B N 1
ATOM 4520 C CA . THR B 1 235 ? 16.828 -4.551 2.188 1 95.81 235 THR B CA 1
ATOM 4521 C C . THR B 1 235 ? 17.656 -3.289 1.979 1 95.81 235 THR B C 1
ATOM 4523 O O . THR B 1 235 ? 18.734 -3.342 1.392 1 95.81 235 THR B O 1
ATOM 4526 N N . LYS B 1 236 ? 17.172 -2.076 2.455 1 96.06 236 LYS B N 1
ATOM 4527 C CA . LYS B 1 236 ? 17.828 -0.848 2.021 1 96.06 236 LYS B CA 1
ATOM 4528 C C . LYS B 1 236 ? 18.469 -0.121 3.201 1 96.06 236 LYS B C 1
ATOM 4530 O O . LYS B 1 236 ? 18.906 1.023 3.068 1 96.06 236 LYS B O 1
ATOM 4535 N N . GLY B 1 237 ? 18.484 -0.683 4.367 1 95.38 237 GLY B N 1
ATOM 4536 C CA . GLY B 1 237 ? 19.172 -0.126 5.516 1 95.38 237 GLY B CA 1
ATOM 4537 C C . GLY B 1 237 ? 18.578 1.175 6.008 1 95.38 237 GLY B C 1
ATOM 4538 O O . GLY B 1 237 ? 19.297 2.113 6.344 1 95.38 237 GLY B O 1
ATOM 4539 N N . ILE B 1 238 ? 17.281 1.283 5.941 1 97.31 238 ILE B N 1
ATOM 4540 C CA . ILE B 1 238 ? 16.562 2.453 6.441 1 97.31 238 ILE B CA 1
ATOM 4541 C C . ILE B 1 238 ? 16.781 2.582 7.949 1 97.31 238 ILE B C 1
ATOM 4543 O O . ILE B 1 238 ? 16.625 1.603 8.688 1 97.31 238 ILE B O 1
ATOM 4547 N N . THR B 1 239 ? 17.047 3.795 8.414 1 97 239 THR B N 1
ATOM 4548 C CA . THR B 1 239 ? 17.344 3.949 9.836 1 97 239 THR B CA 1
ATOM 4549 C C . THR B 1 239 ? 16.172 4.598 10.57 1 97 239 THR B C 1
ATOM 4551 O O . THR B 1 239 ? 15.93 4.305 11.742 1 97 239 THR B O 1
ATOM 4554 N N . TRP B 1 240 ? 15.492 5.555 9.844 1 97.75 240 TRP B N 1
ATOM 4555 C CA . TRP B 1 240 ? 14.375 6.277 10.438 1 97.75 240 TRP B CA 1
ATOM 4556 C C . TRP B 1 240 ? 13.188 6.328 9.484 1 97.75 240 TRP B C 1
ATOM 4558 O O . TRP B 1 240 ? 13.367 6.496 8.273 1 97.75 240 TRP B O 1
ATOM 4568 N N . VAL B 1 241 ? 12.055 6.117 10.047 1 98.75 241 VAL B N 1
ATOM 4569 C CA . VAL B 1 241 ? 10.828 6.602 9.422 1 98.75 241 VAL B CA 1
ATOM 4570 C C . VAL B 1 241 ? 10.453 7.961 10.008 1 98.75 241 VAL B C 1
ATOM 4572 O O . VAL B 1 241 ? 10.344 8.109 11.227 1 98.75 241 VAL B O 1
ATOM 4575 N N . VAL B 1 242 ? 10.289 8.992 9.156 1 98.81 242 VAL B N 1
ATOM 4576 C CA . VAL B 1 242 ? 9.945 10.344 9.594 1 98.81 242 VAL B CA 1
ATOM 4577 C C . VAL B 1 242 ? 8.633 10.773 8.938 1 98.81 242 VAL B C 1
ATOM 4579 O O . VAL B 1 242 ? 8.547 10.883 7.715 1 98.81 242 VAL B O 1
ATOM 4582 N N . VAL B 1 243 ? 7.578 10.984 9.766 1 98.88 243 VAL B N 1
ATOM 4583 C CA . VAL B 1 243 ? 6.266 11.305 9.219 1 98.88 243 VAL B CA 1
ATOM 4584 C C . VAL B 1 243 ? 5.648 12.461 10 1 98.88 243 VAL B C 1
ATOM 4586 O O . VAL B 1 243 ? 6.18 12.875 11.031 1 98.88 243 VAL B O 1
ATOM 4589 N N . GLY B 1 244 ? 4.605 13.07 9.43 1 98.25 244 GLY B N 1
ATOM 4590 C CA . GLY B 1 244 ? 3.818 14.086 10.117 1 98.25 244 GLY B CA 1
ATOM 4591 C C . GLY B 1 244 ? 2.627 13.516 10.859 1 98.25 244 GLY B C 1
ATOM 4592 O O . GLY B 1 244 ? 2.502 12.297 11 1 98.25 244 GLY B O 1
ATOM 4593 N N . ALA B 1 245 ? 1.814 14.438 11.375 1 97.38 245 ALA B N 1
ATOM 4594 C CA . ALA B 1 245 ? 0.597 14.055 12.086 1 97.38 245 ALA B CA 1
ATOM 4595 C C . ALA B 1 245 ? -0.546 15.016 11.773 1 97.38 245 ALA B C 1
ATOM 4597 O O . ALA B 1 245 ? -0.333 16.219 11.656 1 97.38 245 ALA B O 1
ATOM 4598 N N . ASP B 1 246 ? -1.712 14.445 11.664 1 94.94 246 ASP B N 1
ATOM 4599 C CA . ASP B 1 246 ? -2.918 15.25 11.531 1 94.94 246 ASP B CA 1
ATOM 4600 C C . ASP B 1 246 ? -3.494 15.602 12.906 1 94.94 246 ASP B C 1
ATOM 4602 O O . ASP B 1 246 ? -4.062 16.688 13.086 1 94.94 246 ASP B O 1
ATOM 4606 N N . CYS B 1 247 ? -3.34 14.648 13.75 1 95.12 247 CYS B N 1
ATOM 4607 C CA . CYS B 1 247 ? -3.826 14.828 15.117 1 95.12 247 CYS B CA 1
ATOM 4608 C C . CYS B 1 247 ? -3.094 13.906 16.078 1 95.12 247 CYS B C 1
ATOM 4610 O O . CYS B 1 247 ? -2.775 12.766 15.734 1 95.12 247 CYS B O 1
ATOM 4612 N N . ILE B 1 248 ? -2.785 14.406 17.25 1 97.19 248 ILE B N 1
ATOM 4613 C CA . ILE B 1 248 ? -2.156 13.617 18.312 1 97.19 248 ILE B CA 1
ATOM 4614 C C . ILE B 1 248 ? -3.023 13.648 19.562 1 97.19 248 ILE B C 1
ATOM 4616 O O . ILE B 1 248 ? -3.338 14.727 20.078 1 97.19 248 ILE B O 1
ATOM 4620 N N . ALA B 1 249 ? -3.395 12.477 20.062 1 97.5 249 ALA B N 1
ATOM 4621 C CA . ALA B 1 249 ? -4.223 12.375 21.266 1 97.5 249 ALA B CA 1
ATOM 4622 C C . ALA B 1 249 ? -3.383 12.539 22.531 1 97.5 249 ALA B C 1
ATOM 4624 O O . ALA B 1 249 ? -2.15 12.516 22.469 1 97.5 249 ALA B O 1
ATOM 4625 N N . ALA B 1 250 ? -4.039 12.617 23.641 1 97.25 250 ALA B N 1
ATOM 4626 C CA . ALA B 1 250 ? -3.396 12.883 24.922 1 97.25 250 ALA B CA 1
ATOM 4627 C C . ALA B 1 250 ? -2.422 11.773 25.281 1 97.25 250 ALA B C 1
ATOM 4629 O O . ALA B 1 250 ? -1.391 12.023 25.922 1 97.25 250 ALA B O 1
ATOM 4630 N N . ASN B 1 251 ? -2.729 10.57 24.875 1 98.38 251 ASN B N 1
ATOM 4631 C CA . ASN B 1 251 ? -1.888 9.445 25.266 1 98.38 251 ASN B CA 1
ATOM 4632 C C . ASN B 1 251 ? -0.735 9.242 24.281 1 98.38 251 ASN B C 1
ATOM 4634 O O . ASN B 1 251 ? 0.048 8.297 24.438 1 98.38 251 ASN B O 1
ATOM 4638 N N . GLY B 1 252 ? -0.743 10.031 23.234 1 98.44 252 GLY B N 1
ATOM 4639 C CA . GLY B 1 252 ? 0.36 9.938 22.281 1 98.44 252 GLY B CA 1
ATOM 4640 C C . GLY B 1 252 ? -0.015 9.227 21 1 98.44 252 GLY B C 1
ATOM 4641 O O . GLY B 1 252 ? 0.774 9.188 20.047 1 98.44 252 GLY B O 1
ATOM 4642 N N . ASP B 1 253 ? -1.245 8.672 20.938 1 98.69 253 ASP B N 1
ATOM 4643 C CA . ASP B 1 253 ? -1.71 8.102 19.672 1 98.69 253 ASP B CA 1
ATOM 4644 C C . ASP B 1 253 ? -1.764 9.164 18.578 1 98.69 253 ASP B C 1
ATOM 4646 O O . ASP B 1 253 ? -2.145 10.305 18.828 1 98.69 253 ASP B O 1
ATOM 4650 N N . VAL B 1 254 ? -1.422 8.758 17.359 1 98.19 254 VAL B N 1
ATOM 4651 C CA . VAL B 1 254 ? -1.288 9.734 16.281 1 98.19 254 VAL B CA 1
ATOM 4652 C C . VAL B 1 254 ? -2.203 9.344 15.117 1 98.19 254 VAL B C 1
ATOM 4654 O O . VAL B 1 254 ? -2.131 8.227 14.609 1 98.19 254 VAL B O 1
ATOM 4657 N N . ALA B 1 255 ? -3.08 10.227 14.734 1 97.06 255 ALA B N 1
ATOM 4658 C CA . ALA B 1 255 ? -3.781 10.086 13.461 1 97.06 255 ALA B CA 1
ATOM 4659 C C . ALA B 1 255 ? -2.979 10.703 12.32 1 97.06 255 ALA B C 1
ATOM 4661 O O . ALA B 1 255 ? -2.549 11.852 12.406 1 97.06 255 ALA B O 1
ATOM 4662 N N . SER B 1 256 ? -2.686 9.961 11.328 1 96.75 256 SER B N 1
ATOM 4663 C CA . SER B 1 256 ? -1.972 10.391 10.133 1 96.75 256 SER B CA 1
ATOM 4664 C C . SER B 1 256 ? -2.502 9.695 8.891 1 96.75 256 SER B C 1
ATOM 4666 O O . SER B 1 256 ? -3.49 8.961 8.953 1 96.75 256 SER B O 1
ATOM 4668 N N . LYS B 1 257 ? -1.931 10.039 7.793 1 96.12 257 LYS B N 1
ATOM 4669 C CA . LYS B 1 257 ? -2.369 9.477 6.523 1 96.12 257 LYS B CA 1
ATOM 4670 C C . LYS B 1 257 ? -2.453 7.953 6.598 1 96.12 257 LYS B C 1
ATOM 4672 O O . LYS B 1 257 ? -1.595 7.309 7.203 1 96.12 257 LYS B O 1
ATOM 4677 N N . ILE B 1 258 ? -3.518 7.406 5.977 1 96.56 258 ILE B N 1
ATOM 4678 C CA . ILE B 1 258 ? -3.697 5.957 5.922 1 96.56 258 ILE B CA 1
ATOM 4679 C C . ILE B 1 258 ? -2.424 5.301 5.398 1 96.56 258 ILE B C 1
ATOM 4681 O O . ILE B 1 258 ? -1.88 5.715 4.371 1 96.56 258 ILE B O 1
ATOM 4685 N N . GLY B 1 259 ? -1.974 4.254 6.113 1 97.94 259 GLY B N 1
ATOM 4686 C CA . GLY B 1 259 ? -0.724 3.576 5.801 1 97.94 259 GLY B CA 1
ATOM 4687 C C . GLY B 1 259 ? 0.372 3.854 6.812 1 97.94 259 GLY B C 1
ATOM 4688 O O . GLY B 1 259 ? 1.365 3.127 6.875 1 97.94 259 GLY B O 1
ATOM 4689 N N . THR B 1 260 ? 0.219 4.965 7.559 1 98.69 260 THR B N 1
ATOM 4690 C CA . THR B 1 260 ? 1.208 5.301 8.578 1 98.69 260 THR B CA 1
ATOM 4691 C C . THR B 1 260 ? 1.254 4.23 9.664 1 98.69 260 THR B C 1
ATOM 4693 O O . THR B 1 260 ? 2.334 3.836 10.109 1 98.69 260 THR B O 1
ATOM 4696 N N . TYR B 1 261 ? 0.085 3.738 10.141 1 98.69 261 TYR B N 1
ATOM 4697 C CA . TYR B 1 261 ? 0.008 2.662 11.125 1 98.69 261 TYR B CA 1
ATOM 4698 C C . TYR B 1 261 ? 0.753 1.426 10.641 1 98.69 261 TYR B C 1
ATOM 4700 O O . TYR B 1 261 ? 1.562 0.853 11.367 1 98.69 261 TYR B O 1
ATOM 4708 N N . GLN B 1 262 ? 0.503 1.079 9.406 1 98.69 262 GLN B N 1
ATOM 4709 C CA . GLN B 1 262 ? 1.16 -0.069 8.789 1 98.69 262 GLN B CA 1
ATOM 4710 C C . GLN B 1 262 ? 2.674 0.121 8.75 1 98.69 262 GLN B C 1
ATOM 4712 O O . GLN B 1 262 ? 3.43 -0.829 8.969 1 98.69 262 GLN B O 1
ATOM 4717 N N . LEU B 1 263 ? 3.09 1.301 8.406 1 98.62 263 LEU B N 1
ATOM 4718 C CA . LEU B 1 263 ? 4.508 1.65 8.375 1 98.62 263 LEU B CA 1
ATOM 4719 C C . LEU B 1 263 ? 5.133 1.488 9.758 1 98.62 263 LEU B C 1
ATOM 4721 O O . LEU B 1 263 ? 6.254 0.988 9.883 1 98.62 263 LEU B O 1
ATOM 4725 N N . ALA B 1 264 ? 4.434 1.919 10.758 1 98.88 264 ALA B N 1
ATOM 4726 C CA . ALA B 1 264 ? 4.938 1.836 12.125 1 98.88 264 ALA B CA 1
ATOM 4727 C C . ALA B 1 264 ? 5.09 0.384 12.57 1 98.88 264 ALA B C 1
ATOM 4729 O O . ALA B 1 264 ? 6.07 0.026 13.227 1 98.88 264 ALA B O 1
ATOM 4730 N N . VAL B 1 265 ? 4.105 -0.481 12.242 1 98.81 265 VAL B N 1
ATOM 4731 C CA . VAL B 1 265 ? 4.18 -1.907 12.547 1 98.81 265 VAL B CA 1
ATOM 4732 C C . VAL B 1 265 ? 5.414 -2.512 11.883 1 98.81 265 VAL B C 1
ATOM 4734 O O . VAL B 1 265 ? 6.168 -3.256 12.516 1 98.81 265 VAL B O 1
ATOM 4737 N N . SER B 1 266 ? 5.652 -2.182 10.609 1 98.75 266 SER B N 1
ATOM 4738 C CA . SER B 1 266 ? 6.797 -2.693 9.867 1 98.75 266 SER B CA 1
ATOM 4739 C C . SER B 1 266 ? 8.109 -2.188 10.453 1 98.75 266 SER B C 1
ATOM 4741 O O . SER B 1 266 ? 9.094 -2.926 10.516 1 98.75 266 SER B O 1
ATOM 4743 N N . ALA B 1 267 ? 8.109 -0.891 10.828 1 98.81 267 ALA B N 1
ATOM 4744 C CA . ALA B 1 267 ? 9.312 -0.309 11.414 1 98.81 267 ALA B CA 1
ATOM 4745 C C . ALA B 1 267 ? 9.711 -1.046 12.695 1 98.81 267 ALA B C 1
ATOM 4747 O O . ALA B 1 267 ? 10.883 -1.383 12.883 1 98.81 267 ALA B O 1
ATOM 4748 N N . MET B 1 268 ? 8.727 -1.301 13.547 1 98.56 268 MET B N 1
ATOM 4749 C CA . MET B 1 268 ? 8.992 -2.037 14.781 1 98.56 268 MET B CA 1
ATOM 4750 C C . MET B 1 268 ? 9.578 -3.412 14.477 1 98.56 268 MET B C 1
ATOM 4752 O O . MET B 1 268 ? 10.547 -3.83 15.117 1 98.56 268 MET B O 1
ATOM 4756 N N . HIS B 1 269 ? 9.031 -4.102 13.5 1 98.5 269 HIS B N 1
ATOM 4757 C CA . HIS B 1 269 ? 9.469 -5.441 13.125 1 98.5 269 HIS B CA 1
ATOM 4758 C C . HIS B 1 269 ? 10.93 -5.445 12.695 1 98.5 269 HIS B C 1
ATOM 4760 O O . HIS B 1 269 ? 11.648 -6.426 12.922 1 98.5 269 HIS B O 1
ATOM 4766 N N . HIS B 1 270 ? 11.422 -4.344 12.133 1 98.38 270 HIS B N 1
ATOM 4767 C CA . HIS B 1 270 ? 12.75 -4.309 11.539 1 98.38 270 HIS B CA 1
ATOM 4768 C C . HIS B 1 270 ? 13.734 -3.535 12.414 1 98.38 270 HIS B C 1
ATOM 4770 O O . HIS B 1 270 ? 14.898 -3.369 12.047 1 98.38 270 HIS B O 1
ATOM 4776 N N . GLY B 1 271 ? 13.227 -2.959 13.461 1 97.75 271 GLY B N 1
ATOM 4777 C CA . GLY B 1 271 ? 14.078 -2.156 14.32 1 97.75 271 GLY B CA 1
ATOM 4778 C C . GLY B 1 271 ? 14.375 -0.782 13.758 1 97.75 271 GLY B C 1
ATOM 4779 O O . GLY B 1 271 ? 15.422 -0.196 14.047 1 97.75 271 GLY B O 1
ATOM 4780 N N . VAL B 1 272 ? 13.594 -0.32 12.867 1 98.12 272 VAL B N 1
ATOM 4781 C CA . VAL B 1 272 ? 13.703 1.029 12.32 1 98.12 272 VAL B CA 1
ATOM 4782 C C . VAL B 1 272 ? 13.039 2.023 13.273 1 98.12 272 VAL B C 1
ATOM 4784 O O . VAL B 1 272 ? 11.914 1.798 13.727 1 98.12 272 VAL B O 1
ATOM 4787 N N . ARG B 1 273 ? 13.664 3.111 13.562 1 97.94 273 ARG B N 1
ATOM 4788 C CA . ARG B 1 273 ? 13.109 4.094 14.484 1 97.94 273 ARG B CA 1
ATOM 4789 C C . ARG B 1 273 ? 12.008 4.91 13.82 1 97.94 273 ARG B C 1
ATOM 4791 O O . ARG B 1 273 ? 12.07 5.191 12.625 1 97.94 273 ARG B O 1
ATOM 4798 N N . PHE B 1 274 ? 11.031 5.305 14.641 1 98.81 274 PHE B N 1
ATOM 4799 C CA . PHE B 1 274 ? 9.844 5.965 14.117 1 98.81 274 PHE B CA 1
ATOM 4800 C C . PHE B 1 274 ? 9.672 7.348 14.742 1 98.81 274 PHE B C 1
ATOM 4802 O O . PHE B 1 274 ? 9.43 7.469 15.938 1 98.81 274 PHE B O 1
ATOM 4809 N N . MET B 1 275 ? 9.75 8.406 13.914 1 98.81 275 MET B N 1
ATOM 4810 C CA . MET B 1 275 ? 9.672 9.797 14.352 1 98.81 275 MET B CA 1
ATOM 4811 C C . MET B 1 275 ? 8.43 10.477 13.789 1 98.81 275 MET B C 1
ATOM 4813 O O . MET B 1 275 ? 8.203 10.453 12.578 1 98.81 275 MET B O 1
ATOM 4817 N N . VAL B 1 276 ? 7.652 11.008 14.68 1 98.88 276 VAL B N 1
ATOM 4818 C CA . VAL B 1 276 ? 6.547 11.875 14.273 1 98.88 276 VAL B CA 1
ATOM 4819 C C . VAL B 1 276 ? 6.914 13.336 14.531 1 98.88 276 VAL B C 1
ATOM 4821 O O . VAL B 1 276 ? 7.328 13.688 15.633 1 98.88 276 VAL B O 1
ATOM 4824 N N . VAL B 1 277 ? 6.816 14.156 13.477 1 98.88 277 VAL B N 1
ATOM 4825 C CA . VAL B 1 277 ? 7.113 15.578 13.594 1 98.88 277 VAL B CA 1
ATOM 4826 C C . VAL B 1 277 ? 5.836 16.391 13.359 1 98.88 277 VAL B C 1
ATOM 4828 O O . VAL B 1 277 ? 5.254 16.344 12.281 1 98.88 277 VAL B O 1
ATOM 4831 N N . ALA B 1 278 ? 5.391 17.094 14.367 1 98.06 278 ALA B N 1
ATOM 4832 C CA . ALA B 1 278 ? 4.156 17.875 14.273 1 98.06 278 ALA B CA 1
ATOM 4833 C C . ALA B 1 278 ? 4.148 19.016 15.281 1 98.06 278 ALA B C 1
ATOM 4835 O O . ALA B 1 278 ? 4.672 18.891 16.391 1 98.06 278 ALA B O 1
ATOM 4836 N N . PRO B 1 279 ? 3.604 20.172 14.891 1 97 279 PRO B N 1
ATOM 4837 C CA . PRO B 1 279 ? 3.508 21.281 15.852 1 97 279 PRO B CA 1
ATOM 4838 C C . PRO B 1 279 ? 2.598 20.953 17.031 1 97 279 PRO B C 1
ATOM 4840 O O . PRO B 1 279 ? 1.738 20.078 16.938 1 97 279 PRO B O 1
ATOM 4843 N N . SER B 1 280 ? 2.791 21.625 18.109 1 95 280 SER B N 1
ATOM 4844 C CA . SER B 1 280 ? 2.002 21.406 19.312 1 95 280 SER B CA 1
ATOM 4845 C C . SER B 1 280 ? 0.52 21.656 19.062 1 95 280 SER B C 1
ATOM 4847 O O . SER B 1 280 ? -0.337 21.125 19.766 1 95 280 SER B O 1
ATOM 4849 N N . THR B 1 281 ? 0.188 22.406 18.016 1 92.5 281 THR B N 1
ATOM 4850 C CA . THR B 1 281 ? -1.197 22.703 17.672 1 92.5 281 THR B CA 1
ATOM 4851 C C . THR B 1 281 ? -1.904 21.438 17.172 1 92.5 281 THR B C 1
ATOM 4853 O O . THR B 1 281 ? -3.133 21.406 17.078 1 92.5 281 THR B O 1
ATOM 4856 N N . SER B 1 282 ? -1.146 20.375 16.812 1 93.75 282 SER B N 1
ATOM 4857 C CA . SER B 1 282 ? -1.717 19.109 16.359 1 93.75 282 SER B CA 1
ATOM 4858 C C . SER B 1 282 ? -2.059 18.203 17.547 1 93.75 282 SER B C 1
ATOM 4860 O O . SER B 1 282 ? -2.658 17.141 17.359 1 93.75 282 SER B O 1
ATOM 4862 N N . ILE B 1 283 ? -1.702 18.594 18.734 1 93.94 283 ILE B N 1
ATOM 4863 C CA . ILE B 1 283 ? -1.985 17.812 19.938 1 93.94 283 ILE B CA 1
ATOM 4864 C C . ILE B 1 283 ? -3.32 18.25 20.531 1 93.94 283 ILE B C 1
ATOM 4866 O O . ILE B 1 283 ? -3.529 19.438 20.797 1 93.94 283 ILE B O 1
ATOM 4870 N N . ASP B 1 284 ? -4.203 17.391 20.641 1 91.94 284 ASP B N 1
ATOM 4871 C CA . ASP B 1 284 ? -5.492 17.641 21.281 1 91.94 284 ASP B CA 1
ATOM 4872 C C . ASP B 1 284 ? -5.617 16.844 22.578 1 91.94 284 ASP B C 1
ATOM 4874 O O . ASP B 1 284 ? -6.035 15.688 22.578 1 91.94 284 ASP B O 1
ATOM 4878 N N . LEU B 1 285 ? -5.43 17.484 23.703 1 92.25 285 LEU B N 1
ATOM 4879 C CA . LEU B 1 285 ? -5.41 16.828 25 1 92.25 285 LEU B CA 1
ATOM 4880 C C . LEU B 1 285 ? -6.816 16.422 25.422 1 92.25 285 LEU B C 1
ATOM 4882 O O . LEU B 1 285 ? -6.984 15.648 26.375 1 92.25 285 LEU B O 1
ATOM 4886 N N . ASN B 1 286 ? -7.855 16.891 24.656 1 91.06 286 ASN B N 1
ATOM 4887 C CA . ASN B 1 286 ? -9.234 16.516 24.969 1 91.06 286 ASN B CA 1
ATOM 4888 C C . ASN B 1 286 ? -9.57 15.125 24.422 1 91.06 286 ASN B C 1
ATOM 4890 O O . ASN B 1 286 ? -10.594 14.547 24.781 1 91.06 286 ASN B O 1
ATOM 4894 N N . LEU B 1 287 ? -8.727 14.688 23.562 1 94.56 287 LEU B N 1
ATOM 4895 C CA . LEU B 1 287 ? -8.859 13.32 23.062 1 94.56 287 LEU B CA 1
ATOM 4896 C C . LEU B 1 287 ? -7.969 12.367 23.859 1 94.56 287 LEU B C 1
ATOM 4898 O O . LEU B 1 287 ? -6.742 12.414 23.734 1 94.56 287 LEU B O 1
ATOM 4902 N N . ALA B 1 288 ? -8.562 11.469 24.641 1 96.69 288 ALA B N 1
ATOM 4903 C CA . ALA B 1 288 ? -7.793 10.633 25.547 1 96.69 288 ALA B CA 1
ATOM 4904 C C . ALA B 1 288 ? -6.898 9.664 24.781 1 96.69 288 ALA B C 1
ATOM 4906 O O . ALA B 1 288 ? -5.738 9.453 25.156 1 96.69 288 ALA B O 1
ATOM 4907 N N . THR B 1 289 ? -7.523 9.039 23.766 1 97.5 289 THR B N 1
ATOM 4908 C CA . THR B 1 289 ? -6.793 8.055 22.969 1 97.5 289 THR B CA 1
ATOM 4909 C C . THR B 1 289 ? -7.102 8.219 21.484 1 97.5 289 THR B C 1
ATOM 4911 O O . THR B 1 289 ? -7.965 9.008 21.109 1 97.5 289 THR B O 1
ATOM 4914 N N . GLY B 1 290 ? -6.391 7.488 20.688 1 95.69 290 GLY B N 1
ATOM 4915 C CA . GLY B 1 290 ? -6.621 7.488 19.25 1 95.69 290 GLY B CA 1
ATOM 4916 C C . GLY B 1 290 ? -8.023 7.051 18.875 1 95.69 290 GLY B C 1
ATOM 4917 O O . GLY B 1 290 ? -8.531 7.422 17.812 1 95.69 290 GLY B O 1
ATOM 4918 N N . GLU B 1 291 ? -8.68 6.27 19.656 1 93.94 291 GLU B N 1
ATOM 4919 C CA . GLU B 1 291 ? -10.039 5.801 19.391 1 93.94 291 GLU B CA 1
ATOM 4920 C C . GLU B 1 291 ? -11.031 6.965 19.391 1 93.94 291 GLU B C 1
ATOM 4922 O O . GLU B 1 291 ? -12.109 6.863 18.797 1 93.94 291 GLU B O 1
ATOM 4927 N N . ASP B 1 292 ? -10.586 8.062 19.953 1 93.38 292 ASP B N 1
ATOM 4928 C CA . ASP B 1 292 ? -11.461 9.219 20.078 1 93.38 292 ASP B CA 1
ATOM 4929 C C . ASP B 1 292 ? -11.289 10.164 18.891 1 93.38 292 ASP B C 1
ATOM 4931 O O . ASP B 1 292 ? -12.031 11.141 18.766 1 93.38 292 ASP B O 1
ATOM 4935 N N . ILE B 1 293 ? -10.273 9.906 18.062 1 89.88 293 ILE B N 1
ATOM 4936 C CA . ILE B 1 293 ? -10.023 10.758 16.906 1 89.88 293 ILE B CA 1
ATOM 4937 C C . ILE B 1 293 ? -10.992 10.414 15.781 1 89.88 293 ILE B C 1
ATOM 4939 O O . ILE B 1 293 ? -11.016 9.273 15.305 1 89.88 293 ILE B O 1
ATOM 4943 N N . PRO B 1 294 ? -11.797 11.32 15.406 1 84.56 294 PRO B N 1
ATOM 4944 C CA . PRO B 1 294 ? -12.664 11.031 14.258 1 84.56 294 PRO B CA 1
ATOM 4945 C C . PRO B 1 294 ? -11.875 10.836 12.961 1 84.56 294 PRO B C 1
ATOM 4947 O O . PRO B 1 294 ? -11.031 11.664 12.609 1 84.56 294 PRO B O 1
ATOM 4950 N N . LEU B 1 295 ? -12.172 9.695 12.336 1 83.44 295 LEU B N 1
ATOM 4951 C CA . LEU B 1 295 ? -11.453 9.391 11.102 1 83.44 295 LEU B CA 1
ATOM 4952 C C . LEU B 1 295 ? -12.344 9.633 9.883 1 83.44 295 LEU B C 1
ATOM 4954 O O . LEU B 1 295 ? -13.539 9.336 9.914 1 83.44 295 LEU B O 1
ATOM 4958 N N . GLU B 1 296 ? -11.695 10.195 8.891 1 79.81 296 GLU B N 1
ATOM 4959 C CA . GLU B 1 296 ? -12.367 10.516 7.637 1 79.81 296 GLU B CA 1
ATOM 4960 C C . GLU B 1 296 ? -12.352 9.32 6.688 1 79.81 296 GLU B C 1
ATOM 4962 O O . GLU B 1 296 ? -11.32 8.656 6.543 1 79.81 296 GLU B O 1
ATOM 4967 N N . GLU B 1 297 ? -13.5 8.93 6.184 1 78.38 297 GLU B N 1
ATOM 4968 C CA . GLU B 1 297 ? -13.625 8.008 5.062 1 78.38 297 GLU B CA 1
ATOM 4969 C C . GLU B 1 297 ? -14.195 8.703 3.832 1 78.38 297 GLU B C 1
ATOM 4971 O O . GLU B 1 297 ? -15.031 9.602 3.955 1 78.38 297 GLU B O 1
ATOM 4976 N N . ARG B 1 298 ? -13.641 8.438 2.723 1 80.5 298 ARG B N 1
ATOM 4977 C CA . ARG B 1 298 ? -14.109 9.109 1.517 1 80.5 298 ARG B CA 1
ATOM 4978 C C . ARG B 1 298 ? -14.734 8.117 0.542 1 80.5 298 ARG B C 1
ATOM 4980 O O . ARG B 1 298 ? -14.695 6.906 0.769 1 80.5 298 ARG B O 1
ATOM 4987 N N . ASP B 1 299 ? -15.227 8.68 -0.5 1 78.44 299 ASP B N 1
ATOM 4988 C CA . ASP B 1 299 ? -15.945 7.898 -1.503 1 78.44 299 ASP B CA 1
ATOM 4989 C C . ASP B 1 299 ? -14.977 7.062 -2.342 1 78.44 299 ASP B C 1
ATOM 4991 O O . ASP B 1 299 ? -13.82 7.449 -2.537 1 78.44 299 ASP B O 1
ATOM 4995 N N . ALA B 1 300 ? -15.484 6.016 -2.904 1 75.25 300 ALA B N 1
ATOM 4996 C CA . ALA B 1 300 ? -14.742 5.059 -3.729 1 75.25 300 ALA B CA 1
ATOM 4997 C C . ALA B 1 300 ? -14.203 5.73 -4.988 1 75.25 300 ALA B C 1
ATOM 4999 O O . ALA B 1 300 ? -13.203 5.277 -5.559 1 75.25 300 ALA B O 1
ATOM 5000 N N . ASP B 1 301 ? -14.828 6.754 -5.344 1 71.5 301 ASP B N 1
ATOM 5001 C CA . ASP B 1 301 ? -14.461 7.41 -6.594 1 71.5 301 ASP B CA 1
ATOM 5002 C C . ASP B 1 301 ? -13.031 7.957 -6.523 1 71.5 301 ASP B C 1
ATOM 5004 O O . ASP B 1 301 ? -12.328 7.996 -7.535 1 71.5 301 ASP B O 1
ATOM 5008 N N . GLU B 1 302 ? -12.633 8.32 -5.363 1 67.94 302 GLU B N 1
ATOM 5009 C CA . GLU B 1 302 ? -11.258 8.797 -5.199 1 67.94 302 GLU B CA 1
ATOM 5010 C C . GLU B 1 302 ? -10.25 7.707 -5.539 1 67.94 302 GLU B C 1
ATOM 5012 O O . GLU B 1 302 ? -9.219 7.977 -6.152 1 67.94 302 GLU B O 1
ATOM 5017 N N . TRP B 1 303 ? -10.695 6.617 -5.258 1 65.44 303 TRP B N 1
ATOM 5018 C CA . TRP B 1 303 ? -9.875 5.441 -5.531 1 65.44 303 TRP B CA 1
ATOM 5019 C C . TRP B 1 303 ? -9.719 5.219 -7.031 1 65.44 303 TRP B C 1
ATOM 5021 O O . TRP B 1 303 ? -8.617 4.938 -7.516 1 65.44 303 TRP B O 1
ATOM 5031 N N . LEU B 1 304 ? -10.75 5.469 -7.641 1 63.38 304 LEU B N 1
ATOM 5032 C CA . LEU B 1 304 ? -10.828 5.184 -9.07 1 63.38 304 LEU B CA 1
ATOM 5033 C C . LEU B 1 304 ? -10.133 6.277 -9.875 1 63.38 304 LEU B C 1
ATOM 5035 O O . LEU B 1 304 ? -9.562 6.004 -10.93 1 63.38 304 LEU B O 1
ATOM 5039 N N . ASP B 1 305 ? -10.125 7.355 -9.305 1 59.31 305 ASP B N 1
ATOM 5040 C CA . ASP B 1 305 ? -9.648 8.516 -10.047 1 59.31 305 ASP B CA 1
ATOM 5041 C C . ASP B 1 305 ? -8.125 8.547 -10.102 1 59.31 305 ASP B C 1
ATOM 5043 O O . ASP B 1 305 ? -7.539 9.133 -11.016 1 59.31 305 ASP B O 1
ATOM 5047 N N . PHE B 1 306 ? -7.625 7.926 -9.234 1 53.72 306 PHE B N 1
ATOM 5048 C CA . PHE B 1 306 ? -6.176 8.078 -9.188 1 53.72 306 PHE B CA 1
ATOM 5049 C C . PHE B 1 306 ? -5.484 6.754 -9.508 1 53.72 306 PHE B C 1
ATOM 5051 O O . PHE B 1 306 ? -4.613 6.309 -8.758 1 53.72 306 PHE B O 1
ATOM 5058 N N . GLY B 1 307 ? -5.852 6.211 -10.633 1 54.09 307 GLY B N 1
ATOM 5059 C CA . GLY B 1 307 ? -5.078 5.102 -11.164 1 54.09 307 GLY B CA 1
ATOM 5060 C C . GLY B 1 307 ? -5.648 3.744 -10.789 1 54.09 307 GLY B C 1
ATOM 5061 O O . GLY B 1 307 ? -4.988 2.719 -10.969 1 54.09 307 GLY B O 1
ATOM 5062 N N . GLY B 1 308 ? -6.688 3.908 -10.102 1 55.06 308 GLY B N 1
ATOM 5063 C CA . GLY B 1 308 ? -7.281 2.617 -9.789 1 55.06 308 GLY B CA 1
ATOM 5064 C C . GLY B 1 308 ? -8 1.993 -10.969 1 55.06 308 GLY B C 1
ATOM 5065 O O . GLY B 1 308 ? -8.273 2.668 -11.969 1 55.06 308 GLY B O 1
ATOM 5066 N N . ALA B 1 309 ? -7.832 0.709 -11.133 1 57.84 309 ALA B N 1
ATOM 5067 C CA . ALA B 1 309 ? -8.57 0.009 -12.18 1 57.84 309 ALA B CA 1
ATOM 5068 C C . ALA B 1 309 ? -10.07 0.25 -12.039 1 57.84 309 ALA B C 1
ATOM 5070 O O . ALA B 1 309 ? -10.578 0.442 -10.938 1 57.84 309 ALA B O 1
ATOM 5071 N N . PRO B 1 310 ? -10.664 0.604 -13.188 1 57.34 310 PRO B N 1
ATOM 5072 C CA . PRO B 1 310 ? -12.125 0.743 -13.133 1 57.34 310 PRO B CA 1
ATOM 5073 C C . PRO B 1 310 ? -12.789 -0.338 -12.289 1 57.34 310 PRO B C 1
ATOM 5075 O O . PRO B 1 310 ? -12.305 -1.469 -12.227 1 57.34 310 PRO B O 1
ATOM 5078 N N . ALA B 1 311 ? -13.586 0.157 -11.492 1 58 311 ALA B N 1
ATOM 5079 C CA . ALA B 1 311 ? -14.297 -0.701 -10.555 1 58 311 ALA B CA 1
ATOM 5080 C C . ALA B 1 311 ? -15.023 -1.827 -11.281 1 58 311 ALA B C 1
ATOM 5082 O O . ALA B 1 311 ? -15.617 -1.609 -12.336 1 58 311 ALA B O 1
ATOM 5083 N N . VAL B 1 312 ? -14.594 -3.059 -11.047 1 69.06 312 VAL B N 1
ATOM 5084 C CA . VAL B 1 312 ? -15.414 -4.234 -11.297 1 69.06 312 VAL B CA 1
ATOM 5085 C C . VAL B 1 312 ? -16.797 -4.043 -10.672 1 69.06 312 VAL B C 1
ATOM 5087 O O . VAL B 1 312 ? -16.906 -3.576 -9.531 1 69.06 312 VAL B O 1
ATOM 5090 N N . PRO B 1 313 ? -17.797 -4.145 -11.461 1 71.56 313 PRO B N 1
ATOM 5091 C CA . PRO B 1 313 ? -19.141 -4 -10.906 1 71.56 313 PRO B CA 1
ATOM 5092 C C . PRO B 1 313 ? -19.344 -4.828 -9.641 1 71.56 313 PRO B C 1
ATOM 5094 O O . PRO B 1 313 ? -18.797 -5.922 -9.516 1 71.56 313 PRO B O 1
ATOM 5097 N N . ASP B 1 314 ? -20.031 -4.332 -8.641 1 80.31 314 ASP B N 1
ATOM 5098 C CA . ASP B 1 314 ? -20.516 -5 -7.43 1 80.31 314 ASP B CA 1
ATOM 5099 C C . ASP B 1 314 ? -19.375 -5.184 -6.426 1 80.31 314 ASP B C 1
ATOM 5101 O O . ASP B 1 314 ? -19.484 -5.977 -5.488 1 80.31 314 ASP B O 1
ATOM 5105 N N . VAL B 1 315 ? -18.328 -4.613 -6.707 1 88.81 315 VAL B N 1
ATOM 5106 C CA . VAL B 1 315 ? -17.234 -4.668 -5.75 1 88.81 315 VAL B CA 1
ATOM 5107 C C . VAL B 1 315 ? -17.266 -3.436 -4.848 1 88.81 315 VAL B C 1
ATOM 5109 O O . VAL B 1 315 ? -17.391 -2.309 -5.332 1 88.81 315 VAL B O 1
ATOM 5112 N N . GLU B 1 316 ? -17.344 -3.66 -3.625 1 91.12 316 GLU B N 1
ATOM 5113 C CA . GLU B 1 316 ? -17.281 -2.568 -2.658 1 91.12 316 GLU B CA 1
ATOM 5114 C C . GLU B 1 316 ? -15.844 -2.094 -2.447 1 91.12 316 GLU B C 1
ATOM 5116 O O . GLU B 1 316 ? -14.898 -2.857 -2.648 1 91.12 316 GLU B O 1
ATOM 5121 N N . VAL B 1 317 ? -15.773 -0.793 -2.066 1 90.56 317 VAL B N 1
ATOM 5122 C CA . VAL B 1 317 ? -14.453 -0.233 -1.8 1 90.56 317 VAL B CA 1
ATOM 5123 C C . VAL B 1 317 ? -14.422 0.371 -0.397 1 90.56 317 VAL B C 1
ATOM 5125 O O . VAL B 1 317 ? -15.328 1.119 -0.016 1 90.56 317 VAL B O 1
ATOM 5128 N N . PHE B 1 318 ? -13.555 -0.059 0.417 1 92.06 318 PHE B N 1
ATOM 5129 C CA . PHE B 1 318 ? -13.242 0.549 1.705 1 92.06 318 PHE B CA 1
ATOM 5130 C C . PHE B 1 318 ? -12.078 1.525 1.573 1 92.06 318 PHE B C 1
ATOM 5132 O O . PHE B 1 318 ? -10.945 1.118 1.295 1 92.06 318 PHE B O 1
ATOM 5139 N N . ASN B 1 319 ? -12.344 2.885 1.803 1 91.69 319 ASN B N 1
ATOM 5140 C CA . ASN B 1 319 ? -11.359 3.918 1.486 1 91.69 319 ASN B CA 1
ATOM 5141 C C . ASN B 1 319 ? -11.125 4.852 2.67 1 91.69 319 ASN B C 1
ATOM 5143 O O . ASN B 1 319 ? -11.445 6.039 2.602 1 91.69 319 ASN B O 1
ATOM 5147 N N . PRO B 1 320 ? -10.453 4.305 3.672 1 92.44 320 PRO B N 1
ATOM 5148 C CA . PRO B 1 320 ? -10.062 5.188 4.773 1 92.44 320 PRO B CA 1
ATOM 5149 C C . PRO B 1 320 ? -8.953 6.164 4.391 1 92.44 320 PRO B C 1
ATOM 5151 O O . PRO B 1 320 ? -8.039 5.801 3.643 1 92.44 320 PRO B O 1
ATOM 5154 N N . VAL B 1 321 ? -9.023 7.395 4.969 1 90.25 321 VAL B N 1
ATOM 5155 C CA . VAL B 1 321 ? -8.07 8.43 4.594 1 90.25 321 VAL B CA 1
ATOM 5156 C C . VAL B 1 321 ? -6.965 8.531 5.645 1 90.25 321 VAL B C 1
ATOM 5158 O O . VAL B 1 321 ? -5.828 8.891 5.332 1 90.25 321 VAL B O 1
ATOM 5161 N N . PHE B 1 322 ? -7.309 8.234 6.844 1 93.94 322 PHE B N 1
ATOM 5162 C CA . PHE B 1 322 ? -6.375 8.289 7.961 1 93.94 322 PHE B CA 1
ATOM 5163 C C . PHE B 1 322 ? -6.445 7.016 8.797 1 93.94 322 PHE B C 1
ATOM 5165 O O . PHE B 1 322 ? -7.414 6.262 8.703 1 93.94 322 PHE B O 1
ATOM 5172 N N . ASP B 1 323 ? -5.438 6.742 9.484 1 96.88 323 ASP B N 1
ATOM 5173 C CA . ASP B 1 323 ? -5.414 5.695 10.5 1 96.88 323 ASP B CA 1
ATOM 5174 C C . ASP B 1 323 ? -4.711 6.176 11.766 1 96.88 323 ASP B C 1
ATOM 5176 O O . ASP B 1 323 ? -4.227 7.309 11.82 1 96.88 323 ASP B O 1
ATOM 5180 N N . VAL B 1 324 ? -4.848 5.402 12.82 1 98.06 324 VAL B N 1
ATOM 5181 C CA . VAL B 1 324 ? -4.262 5.773 14.109 1 98.06 324 VAL B CA 1
ATOM 5182 C C . VAL B 1 324 ? -3.066 4.871 14.406 1 98.06 324 VAL B C 1
ATOM 5184 O O . VAL B 1 324 ? -3.191 3.646 14.422 1 98.06 324 VAL B O 1
ATOM 5187 N N . THR B 1 325 ? -1.948 5.438 14.57 1 98.69 325 THR B N 1
ATOM 5188 C CA . THR B 1 325 ? -0.758 4.75 15.055 1 98.69 325 THR B CA 1
ATOM 5189 C C . THR B 1 325 ? -0.681 4.816 16.578 1 98.69 325 THR B C 1
ATOM 5191 O O . THR B 1 325 ? -0.546 5.898 17.156 1 98.69 325 THR B O 1
ATOM 5194 N N . PRO B 1 326 ? -0.74 3.701 17.234 1 98.69 326 PRO B N 1
ATOM 5195 C CA . PRO B 1 326 ? -0.618 3.697 18.703 1 98.69 326 PRO B CA 1
ATOM 5196 C C . PRO B 1 326 ? 0.722 4.25 19.172 1 98.69 326 PRO B C 1
ATOM 5198 O O . PRO B 1 326 ? 1.755 4.008 18.547 1 98.69 326 PRO B O 1
ATOM 5201 N N . ALA B 1 327 ? 0.71 4.859 20.344 1 98.75 327 ALA B N 1
ATOM 5202 C CA . ALA B 1 327 ? 1.882 5.516 20.922 1 98.75 327 ALA B CA 1
ATOM 5203 C C . ALA B 1 327 ? 3.027 4.523 21.109 1 98.75 327 ALA B C 1
ATOM 5205 O O . ALA B 1 327 ? 4.199 4.887 20.969 1 98.75 327 ALA B O 1
ATOM 5206 N N . ASP B 1 328 ? 2.779 3.279 21.375 1 98.31 328 ASP B N 1
ATOM 5207 C CA . ASP B 1 328 ? 3.805 2.287 21.688 1 98.31 328 ASP B CA 1
ATOM 5208 C C . ASP B 1 328 ? 4.602 1.916 20.438 1 98.31 328 ASP B C 1
ATOM 5210 O O . ASP B 1 328 ? 5.656 1.285 20.531 1 98.31 328 ASP B O 1
ATOM 5214 N N . LEU B 1 329 ? 4.125 2.328 19.266 1 98.75 329 LEU B N 1
ATOM 5215 C CA . LEU B 1 329 ? 4.848 2.072 18.016 1 98.75 329 LEU B CA 1
ATOM 5216 C C . LEU B 1 329 ? 5.664 3.291 17.609 1 98.75 329 LEU B C 1
ATOM 5218 O O . LEU B 1 329 ? 6.352 3.266 16.578 1 98.75 329 LEU B O 1
ATOM 5222 N N . ILE B 1 330 ? 5.574 4.352 18.391 1 98.81 330 ILE B N 1
ATOM 5223 C CA . ILE B 1 330 ? 6.246 5.609 18.078 1 98.81 330 ILE B CA 1
ATOM 5224 C C . ILE B 1 330 ? 7.426 5.82 19.016 1 98.81 330 ILE B C 1
ATOM 5226 O O . ILE B 1 330 ? 7.25 5.848 20.234 1 98.81 330 ILE B O 1
ATOM 5230 N N . ASP B 1 331 ? 8.586 6 18.469 1 98.5 331 ASP B N 1
ATOM 5231 C CA . ASP B 1 331 ? 9.773 6.203 19.297 1 98.5 331 ASP B CA 1
ATOM 5232 C C . ASP B 1 331 ? 9.82 7.629 19.844 1 98.5 331 ASP B C 1
ATOM 5234 O O . ASP B 1 331 ? 10.211 7.844 21 1 98.5 331 ASP B O 1
ATOM 5238 N N . VAL B 1 332 ? 9.469 8.594 18.953 1 98.69 332 VAL B N 1
ATOM 5239 C CA . VAL B 1 332 ? 9.641 9.977 19.391 1 98.69 332 VAL B CA 1
ATOM 5240 C C . VAL B 1 332 ? 8.633 10.875 18.672 1 98.69 332 VAL B C 1
ATOM 5242 O O . VAL B 1 332 ? 8.336 10.648 17.484 1 98.69 332 VAL B O 1
ATOM 5245 N N . ILE B 1 333 ? 8.086 11.836 19.359 1 98.81 333 ILE B N 1
ATOM 5246 C CA . ILE B 1 333 ? 7.328 12.945 18.812 1 98.81 333 ILE B CA 1
ATOM 5247 C C . ILE B 1 333 ? 8.125 14.242 18.953 1 98.81 333 ILE B C 1
ATOM 5249 O O . ILE B 1 333 ? 8.531 14.602 20.062 1 98.81 333 ILE B O 1
ATOM 5253 N N . VAL B 1 334 ? 8.367 14.891 17.844 1 98.75 334 VAL B N 1
ATOM 5254 C CA . VAL B 1 334 ? 9.125 16.141 17.812 1 98.75 334 VAL B CA 1
ATOM 5255 C C . VAL B 1 334 ? 8.172 17.312 17.594 1 98.75 334 VAL B C 1
ATOM 5257 O O . VAL B 1 334 ? 7.406 17.328 16.625 1 98.75 334 VAL B O 1
ATOM 5260 N N . THR B 1 335 ? 8.141 18.312 18.469 1 98.12 335 THR B N 1
ATOM 5261 C CA . THR B 1 335 ? 7.387 19.562 18.344 1 98.12 335 THR B CA 1
ATOM 5262 C C . THR B 1 335 ? 8.297 20.766 18.531 1 98.12 335 THR B C 1
ATOM 5264 O O . THR B 1 335 ? 9.469 20.625 18.891 1 98.12 335 THR B O 1
ATOM 5267 N N . GLU B 1 336 ? 7.746 21.906 18.266 1 97.81 336 GLU B N 1
ATOM 5268 C CA . GLU B 1 336 ? 8.516 23.141 18.484 1 97.81 336 GLU B CA 1
ATOM 5269 C C . GLU B 1 336 ? 8.68 23.422 19.969 1 97.81 336 GLU B C 1
ATOM 5271 O O . GLU B 1 336 ? 9.562 24.188 20.359 1 97.81 336 GLU B O 1
ATOM 5276 N N . ARG B 1 337 ? 7.871 22.797 20.797 1 97.12 337 ARG B N 1
ATOM 5277 C CA . ARG B 1 337 ? 7.922 23.031 22.234 1 97.12 337 ARG B CA 1
ATOM 5278 C C . ARG B 1 337 ? 8.852 22.031 22.906 1 97.12 337 ARG B C 1
ATOM 5280 O O . ARG B 1 337 ? 9.164 22.172 24.094 1 97.12 337 ARG B O 1
ATOM 5287 N N . GLY B 1 338 ? 9.234 20.984 22.125 1 96.88 338 GLY B N 1
ATOM 5288 C CA . GLY B 1 338 ? 10.125 19.984 22.688 1 96.88 338 GLY B CA 1
ATOM 5289 C C . GLY B 1 338 ? 9.953 18.609 22.078 1 96.88 338 GLY B C 1
ATOM 5290 O O . GLY B 1 338 ? 9.188 18.438 21.125 1 96.88 338 GLY B O 1
ATOM 5291 N N . ILE B 1 339 ? 10.727 17.672 22.656 1 97.44 339 ILE B N 1
ATOM 5292 C CA . ILE B 1 339 ? 10.773 16.297 22.172 1 97.44 339 ILE B CA 1
ATOM 5293 C C . ILE B 1 339 ? 10.188 15.352 23.234 1 97.44 339 ILE B C 1
ATOM 5295 O O . ILE B 1 339 ? 10.477 15.5 24.422 1 97.44 339 ILE B O 1
ATOM 5299 N N . VAL B 1 340 ? 9.336 14.477 22.781 1 98.06 340 VAL B N 1
ATOM 5300 C CA . VAL B 1 340 ? 8.781 13.469 23.688 1 98.06 340 VAL B CA 1
ATOM 5301 C C . VAL B 1 340 ? 9.172 12.078 23.203 1 98.06 340 VAL B C 1
ATOM 5303 O O . VAL B 1 340 ? 8.617 11.57 22.219 1 98.06 340 VAL B O 1
ATOM 5306 N N . GLU B 1 341 ? 10.086 11.391 23.891 1 97.44 341 GLU B N 1
ATOM 5307 C CA . GLU B 1 341 ? 10.438 10 23.609 1 97.44 341 GLU B CA 1
ATOM 5308 C C . GLU B 1 341 ? 9.461 9.031 24.281 1 97.44 341 GLU B C 1
ATOM 5310 O O . GLU B 1 341 ? 9.023 9.266 25.406 1 97.44 341 GLU B O 1
ATOM 5315 N N . ARG B 1 342 ? 9.07 8 23.609 1 97.25 342 ARG B N 1
ATOM 5316 C CA . ARG B 1 342 ? 8.094 7.043 24.125 1 97.25 342 ARG B CA 1
ATOM 5317 C C . ARG B 1 342 ? 6.883 7.754 24.719 1 97.25 342 ARG B C 1
ATOM 5319 O O . ARG B 1 342 ? 6.613 7.652 25.922 1 97.25 342 ARG B O 1
ATOM 5326 N N . PRO B 1 343 ? 6.207 8.438 23.797 1 98.38 343 PRO B N 1
ATOM 5327 C CA . PRO B 1 343 ? 5.145 9.344 24.234 1 98.38 343 PRO B CA 1
ATOM 5328 C C . PRO B 1 343 ? 4.082 8.641 25.078 1 98.38 343 PRO B C 1
ATOM 5330 O O . PRO B 1 343 ? 3.738 7.488 24.812 1 98.38 343 PRO B O 1
ATOM 5333 N N . ASP B 1 344 ? 3.633 9.359 26.094 1 97.44 344 ASP B N 1
ATOM 5334 C CA . ASP B 1 344 ? 2.52 8.953 26.953 1 97.44 344 ASP B CA 1
ATOM 5335 C C . ASP B 1 344 ? 1.771 10.164 27.5 1 97.44 344 ASP B C 1
ATOM 5337 O O . ASP B 1 344 ? 2.115 11.305 27.188 1 97.44 344 ASP B O 1
ATOM 5341 N N . THR B 1 345 ? 0.769 9.883 28.219 1 97.25 345 THR B N 1
ATOM 5342 C CA . THR B 1 345 ? -0.135 10.93 28.688 1 97.25 345 THR B CA 1
ATOM 5343 C C . THR B 1 345 ? 0.615 11.953 29.547 1 97.25 345 THR B C 1
ATOM 5345 O O . THR B 1 345 ? 0.463 13.156 29.344 1 97.25 345 THR B O 1
ATOM 5348 N N . ALA B 1 346 ? 1.441 11.492 30.391 1 97.38 346 ALA B N 1
ATOM 5349 C CA . ALA B 1 346 ? 2.146 12.375 31.312 1 97.38 346 ALA B CA 1
ATOM 5350 C C . ALA B 1 346 ? 3.137 13.273 30.578 1 97.38 346 ALA B C 1
ATOM 5352 O O . ALA B 1 346 ? 3.219 14.469 30.844 1 97.38 346 ALA B O 1
ATOM 5353 N N . LYS B 1 347 ? 3.867 12.758 29.703 1 97.25 347 LYS B N 1
ATOM 5354 C CA . LYS B 1 347 ? 4.906 13.492 28.984 1 97.25 347 LYS B CA 1
ATOM 5355 C C . LYS B 1 347 ? 4.297 14.539 28.062 1 97.25 347 LYS B C 1
ATOM 5357 O O . LYS B 1 347 ? 4.832 15.641 27.922 1 97.25 347 LYS B O 1
ATOM 5362 N N . LEU B 1 348 ? 3.201 14.156 27.422 1 97.19 348 LEU B N 1
ATOM 5363 C CA . LEU B 1 348 ? 2.562 15.109 26.516 1 97.19 348 LEU B CA 1
ATOM 5364 C C . LEU B 1 348 ? 1.918 16.25 27.297 1 97.19 348 LEU B C 1
ATOM 5366 O O . LEU B 1 348 ? 1.949 17.406 26.859 1 97.19 348 LEU B O 1
ATOM 5370 N N . ALA B 1 349 ? 1.317 15.922 28.422 1 95.94 349 ALA B N 1
ATOM 5371 C CA . ALA B 1 349 ? 0.769 16.969 29.297 1 95.94 349 ALA B CA 1
ATOM 5372 C C . ALA B 1 349 ? 1.856 17.938 29.734 1 95.94 349 ALA B C 1
ATOM 5374 O O . ALA B 1 349 ? 1.644 19.156 29.75 1 95.94 349 ALA B O 1
ATOM 5375 N N . GLN B 1 350 ? 2.982 17.391 30.078 1 95.88 350 GLN B N 1
ATOM 5376 C CA . GLN B 1 350 ? 4.109 18.219 30.516 1 95.88 350 GLN B CA 1
ATOM 5377 C C . GLN B 1 350 ? 4.598 19.125 29.391 1 95.88 350 GLN B C 1
ATOM 5379 O O . GLN B 1 350 ? 4.945 20.281 29.609 1 95.88 350 GLN B O 1
ATOM 5384 N N . LEU B 1 351 ? 4.664 18.609 28.219 1 95.12 351 LEU B N 1
ATOM 5385 C CA . LEU B 1 351 ? 5.113 19.359 27.047 1 95.12 351 LEU B CA 1
ATOM 5386 C C . LEU B 1 351 ? 4.234 20.578 26.812 1 95.12 351 LEU B C 1
ATOM 5388 O O . LEU B 1 351 ? 4.738 21.672 26.531 1 95.12 351 LEU B O 1
ATOM 5392 N N . ILE B 1 352 ? 2.932 20.375 26.922 1 91.44 352 ILE B N 1
ATOM 5393 C CA . ILE B 1 352 ? 1.968 21.422 26.578 1 91.44 352 ILE B CA 1
ATOM 5394 C C . ILE B 1 352 ? 1.864 22.422 27.719 1 91.44 352 ILE B C 1
ATOM 5396 O O . ILE B 1 352 ? 1.672 23.625 27.484 1 91.44 352 ILE B O 1
ATOM 5400 N N . CYS B 1 353 ? 1.984 21.984 29 1 85.31 353 CYS B N 1
ATOM 5401 C CA . CYS B 1 353 ? 1.858 22.859 30.172 1 85.31 353 CYS B CA 1
ATOM 5402 C C . CYS B 1 353 ? 3.115 23.703 30.359 1 85.31 353 CYS B C 1
ATOM 5404 O O . CYS B 1 353 ? 3.066 24.766 30.984 1 85.31 353 CYS B O 1
ATOM 5406 N N . ARG B 1 354 ? 4.359 23.281 30.062 1 64.19 354 ARG B N 1
ATOM 5407 C CA . ARG B 1 354 ? 5.586 24.047 30.25 1 64.19 354 ARG B CA 1
ATOM 5408 C C . ARG B 1 354 ? 5.418 25.484 29.75 1 64.19 354 ARG B C 1
ATOM 5410 O O . ARG B 1 354 ? 6.184 26.375 30.125 1 64.19 354 ARG B O 1
ATOM 5417 N N . LYS B 1 355 ? 4.746 25.875 28.922 1 54.88 355 LYS B N 1
ATOM 5418 C CA . LYS B 1 355 ? 4.711 27.297 28.609 1 54.88 355 LYS B CA 1
ATOM 5419 C C . LYS B 1 355 ? 4.262 28.109 29.828 1 54.88 355 LYS B C 1
ATOM 5421 O O . LYS B 1 355 ? 4.359 29.344 29.828 1 54.88 355 LYS B O 1
ATOM 5426 N N . ARG B 1 356 ? 3.357 27.688 30.641 1 42.88 356 ARG B N 1
ATOM 5427 C CA . ARG B 1 356 ? 2.873 28.688 31.578 1 42.88 356 ARG B CA 1
ATOM 5428 C C . ARG B 1 356 ? 3.994 29.172 32.5 1 42.88 356 ARG B C 1
ATOM 5430 O O . ARG B 1 356 ? 3.795 30.078 33.312 1 42.88 356 ARG B O 1
ATOM 5437 N N . LEU B 1 357 ? 5.004 28.438 32.531 1 33.19 357 LEU B N 1
ATOM 5438 C CA . LEU B 1 357 ? 5.922 29 33.531 1 33.19 357 LEU B CA 1
ATOM 5439 C C . LEU B 1 357 ? 6.844 30.031 32.906 1 33.19 357 LEU B C 1
ATOM 5441 O O . LEU B 1 357 ? 7.625 30.688 33.594 1 33.19 357 LEU B O 1
ATOM 5445 N N . HIS B 1 358 ? 6.992 30.156 31.594 1 29.83 358 HIS B N 1
ATOM 5446 C CA . HIS B 1 358 ? 7.793 31.344 31.375 1 29.83 358 HIS B CA 1
ATOM 5447 C C . HIS B 1 358 ? 6.91 32.562 31.188 1 29.83 358 HIS B C 1
ATOM 5449 O O . HIS B 1 358 ? 5.875 32.5 30.516 1 29.83 358 HIS B O 1
#

Secondary structure (DSSP, 8-state):
-HHHHHHH-----EEEETTEEEEE-GGGTTT---EEEE-SHHHHHHHHHTTSS-SHHHHHHHHHHHHHHHHHHHHHH-S-HHHHHHHHHHHHHHHSTT-HHHHHHHHHHHHHHHT--TTS-HHHHHHHHHHHHHHHHHHHHHHHHHHHHHHHHHH--S-EEEEE-S--BGGGSSSSBSHHHHHHHHHHTT-EEEEEEE--TTTTHIIIIIHHHHHHTT--EEEE-GGGHHHHHHHS-EEEEEE--SEEETTS-EEEETTHHHHHHHHHHHT-EEEEE--GGGEETT--SGGGS---B--HHHHHHTT-----TT-EE--BSEEEE-GGG-SEEEETTEEEES--HHHHHHHHHGGGG-/-HHHHHHH-----EEEETTEEEEE-GGGTTT---EEEE-SHHHHHHHHHTTSS-SHHHHHHHHHHHHHHHHHHHHHH-S-HHHHHHHHHHHHHHHSTT-HHHHHHHHHHHHHHHT--TTS-HHHHHHHHHHHHHHHHHHHHHHHHHHHHHHHHHH--S-EEEEE-S--BGGGSSSSBSHHHHHHHHHHTT-EEEEEEE--TTTTHIIIIIHHHHHHTT--EEEE-GGGHHHHHHHS-EEEEEE--SEEETTS-EEEETTHHHHHHHHHHHT-EEEEE--GGGEETT--SGGGS---B--HHHHHHTT-----TT-EE--BSEEEE-GGG-SEEEETTEEEES--HHHHHHHHHGGGG-

Nearest PDB structures (foldseek):
  1t9k-assembly1_A  TM=9.422E-01  e=5.283E-38  Thermotoga maritima
  2yvk-assembly2_D  TM=9.266E-01  e=9.992E-35  Bacillus subtilis
  6a35-assembly2_D  TM=9.019E-01  e=2.732E-34  Pyrococcus horikoshii OT3
  2a0u-assembly1_B  TM=9.122E-01  e=1.728E-33  Leishmania major
  4ldq-assembly1_A  TM=8.759E-01  e=2.416E-33  Homo sapiens